Protein 7R7O (pdb70)

B-factor: mean 21.44, std 12.13, range [3.81, 93.29]

Foldseek 3Di:
DCDPLQVVCVVVVQPGSCLVVVVQVCVVVPVLLCVKLEEEEEQAPLHRVVVVSCVRYDPNGAAEYEHQDDYDDDPNYHYDHDDLQDVVVVVVVCVSQPPAATQEYEYEDFDDDDDDDQVRLVVQVLSVLSSVVSNLVGHDFFHKYKYKHFDDPLPVLVQVLLVVFAVDKDKAQGPSRVPVRGIIMIIGGGGHSDPDDDPLSSDCVNSVD/DCDPLQVVCVVVPAPGSCLVVVVQVCVVPPVLLCVKLEEEEEQAPQHRVVVVSCVRYPPLGAYEYEHCDDYDDDPNYHYDHDDLQDVVVVVVVCVRQVPHATQEYEYEDFDPDDDDDQVRLVVQVLSVLSSVVVNLVGHDFFGKYKYKHFDHPLPVLLQVLLVVFAVDKDKAQGPSRVPVNGIIMIIGTGGHNDPDDDVVSSPCVNSPD

Radius of gyration: 24.77 Å; Cα contacts (8 Å, |Δi|>4): 768; chains: 2; bounding box: 67×55×68 Å

Secondary structure (DSSP, 8-state):
--SHHHHHHHHHT-SSTTHHHHHHHHHHTT-TGGG-SEEEEES-TT-HHHHHHHHHSPTT-EEEEEESS----BTTBEEEE--TTSHHHHHHHHHHHTT--EEEEEE----SS---HHHHHHHHHHHHHHHHHHHHHHEEEEEEEEEEEE-STTHHHHHHHHHHHEEEEEEE--GGGTT-TTEEEEEEEEE---SS--SGGG-HHHHT-/--SHHHHHHHHHT-S-TTHHHHHHHHHHTT--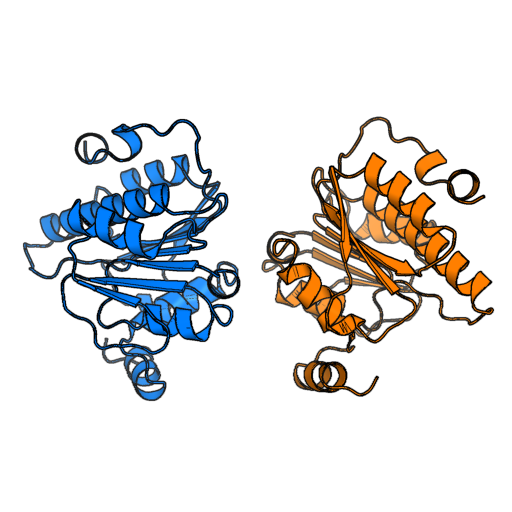GGG-SEEEEES-TT-HHHHHHHHHSPTT-EEEEEESS-----TT-EEEE--TTSHHHHHHHHHHHTT--EEEEEE----SS---HHHHHHHHHHHHHHHHHHHHHHEEEEEEEEEEEE-STTHHHHHHHHHHHEEEEEEE--GGGTT-TTEEEEEEEEE---SS--GGGG-HHHH--

InterPro domains:
  IPR002877 Ribosomal RNA methyltransferase, FtsJ domain [PF01728] (25-202)
  IPR012920 Ribosomal RNA methyltransferase, SPB1-like, C-terminal [PF07780] (615-835)
  IPR015507 Ribosomal RNA large subunit methyltransferase E [MF_01547] (9-203)
  IPR024576 Ribosomal RNA methyltransferase Spb1, domain of unknown function DUF3381 [PF11861] (236-384)
  IPR028589 AdoMet-dependent rRNA methyltransferase SPB1-like [MF_03163] (2-837)
  IPR029063 S-adenosyl-L-methionine-dependent methyltransferase superfamily [G3DSA:3.40.50.150] (22-209)
  IPR029063 S-adenosyl-L-methionine-dependent methyltransferase superfamily [SSF53335] (24-203)
  IPR050082 Ribosomal RNA large subunit methyltransferase RlmE [PTHR10920] (7-205)

Solvent-accessible surface area: 21208 Å² total; per-residue (Å²): 207,102,41,152,34,67,116,48,1,109,154,118,48,20,68,23,39,23,0,19,18,0,31,29,2,0,102,147,21,33,74,6,0,59,51,2,143,5,0,1,1,0,25,8,30,69,0,3,6,0,40,0,0,51,148,50,10,49,133,152,17,36,6,0,0,0,19,98,65,97,23,162,122,15,114,138,18,59,36,23,102,12,51,7,66,51,120,68,0,63,62,79,1,116,51,80,1,135,136,144,102,0,38,1,0,0,0,27,1,39,36,118,109,61,98,47,160,88,96,29,2,69,40,0,0,69,23,0,1,26,0,0,45,5,0,18,54,4,4,53,85,102,2,10,0,0,0,22,1,31,112,25,147,23,48,120,65,0,27,124,0,0,91,69,2,3,118,113,30,62,50,19,62,9,76,0,0,192,121,51,92,38,3,24,0,0,2,0,53,14,4,87,23,49,194,202,68,73,114,130,26,6,37,41,161,80,3,28,191,230,120,44,149,35,77,116,54,1,140,149,125,49,28,67,22,44,24,0,19,16,0,29,28,2,0,101,148,26,36,31,8,0,33,145,3,90,3,0,1,0,0,23,8,31,68,0,3,8,0,38,0,0,52,153,47,10,64,139,146,15,33,5,0,0,0,18,102,71,88,22,148,121,15,113,138,18,55,37,20,97,10,51,5,70,50,112,69,0,92,70,79,2,123,41,94,2,142,131,120,102,0,39,1,1,0,0,28,1,42,36,117,109,63,94,46,166,102,98,30,3,76,42,0,0,69,25,0,0,26,0,0,39,2,0,14,51,8,3,52,86,107,3,8,0,0,0,18,0,31,112,25,150,5,46,114,79,0,26,140,3,0,92,71,2,3,111,145,32,93,50,17,62,8,80,0,0,192,130,51,94,37,2,21,0,0,2,0,52,13,7,82,40,57,212,208,60,78,102,110,33,15,40,45,155,101,13,6,177

Organism: Saccharomyces cerevisiae (strain ATCC 204508 / S288c) (NCBI:txid559292)

Structure (mmCIF, N/CA/C/O backbone):
data_7R7O
#
_entry.id   7R7O
#
_cell.length_a   140.714
_cell.length_b   45.497
_cell.length_c   92.031
_cell.angle_alpha   90.000
_cell.angle_beta   123.422
_cell.angle_gamma   90.000
#
_symmetry.space_group_name_H-M   'C 1 2 1'
#
loop_
_entity.id
_entity.type
_entity.pdbx_description
1 polymer 'AdoMet-dependent rRNA methyltransferase SPB1'
2 non-polymer S-ADENOSYLMETHIONINE
3 water water
#
loop_
_atom_site.group_PDB
_atom_site.id
_atom_site.type_symbol
_atom_site.label_atom_id
_atom_site.label_alt_id
_atom_site.label_comp_id
_atom_site.label_asym_id
_atom_site.label_entity_id
_atom_site.label_seq_id
_atom_site.pdbx_PDB_ins_code
_atom_site.Cartn_x
_atom_site.Cartn_y
_atom_site.Cartn_z
_atom_site.occupancy
_atom_site.B_iso_or_equiv
_atom_site.auth_seq_id
_atom_site.auth_comp_id
_atom_site.auth_asym_id
_atom_site.auth_atom_id
_atom_site.pdbx_PDB_model_num
ATOM 1 N N . ARG A 1 12 ? -2.81500 -29.18500 48.96100 1.000 37.15532 12 ARG A N 1
ATOM 2 C CA . ARG A 1 12 ? -2.45100 -30.44800 49.59600 1.000 36.23437 12 ARG A CA 1
ATOM 3 C C . ARG A 1 12 ? -3.73800 -31.17300 50.00900 1.000 35.10183 12 ARG A C 1
ATOM 4 O O . ARG A 1 12 ? -4.38100 -31.80300 49.17200 1.000 36.34491 12 ARG A O 1
ATOM 12 N N . LEU A 1 13 ? -4.13200 -31.08300 51.27800 1.000 49.94779 13 LEU A N 1
ATOM 13 C CA . LEU A 1 13 ? -5.52400 -31.35600 51.64700 1.000 36.16817 13 LEU A CA 1
ATOM 14 C C . LEU A 1 13 ? -6.29800 -30.04100 51.55700 1.000 33.69147 13 LEU A C 1
ATOM 15 O O . LEU A 1 13 ? -6.69900 -29.44100 52.55500 1.000 34.69133 13 LEU A O 1
ATOM 20 N N . ASP A 1 14 ? -6.48400 -29.58800 50.32000 1.000 28.53362 14 ASP A N 1
ATOM 21 C CA . ASP A 1 14 ? -6.97900 -28.25200 50.02500 1.000 22.56623 14 ASP A CA 1
ATOM 22 C C . ASP A 1 14 ? -8.36500 -28.29200 49.38900 1.000 22.10792 14 ASP A C 1
ATOM 23 O O . ASP A 1 14 ? -9.04300 -29.32800 49.36300 1.000 24.76732 14 ASP A O 1
ATOM 28 N N . ARG A 1 15 ? -8.77000 -27.14000 48.85100 1.000 21.49134 15 ARG A N 1
ATOM 29 C CA . ARG A 1 15 ? -10.09300 -27.01100 48.25300 1.000 22.91600 15 ARG A CA 1
ATOM 30 C C . ARG A 1 15 ? -10.31400 -28.05800 47.17500 1.000 22.89265 15 ARG A C 1
ATOM 31 O O . ARG A 1 15 ? -11.38300 -28.67400 47.10700 1.000 19.04785 15 ARG A O 1
ATOM 39 N N . TYR A 1 16 ? -9.30700 -28.28500 46.33000 1.000 19.92814 16 TYR A N 1
ATOM 40 C CA . TYR A 1 16 ? -9.48100 -29.22800 45.23500 1.000 19.06964 16 TYR A CA 1
ATOM 41 C C . TYR A 1 16 ? -9.57800 -30.65900 45.74600 1.000 14.74527 16 TYR A C 1
ATOM 42 O O . TYR A 1 16 ? -10.32600 -31.46600 45.18100 1.000 20.86371 16 TYR A O 1
ATOM 51 N N . TYR A 1 17 ? -8.84700 -30.99100 46.80800 1.000 19.38468 17 TYR A N 1
ATOM 52 C CA . TYR A 1 17 ? -8.96400 -32.32200 47.39100 1.000 20.35223 17 TYR A CA 1
ATOM 53 C C . TYR A 1 17 ? -10.40300 -32.61000 47.80300 1.000 22.01653 17 TYR A C 1
ATOM 54 O O . TYR A 1 17 ? -10.96000 -33.66200 47.47100 1.000 23.33867 17 TYR A O 1
ATOM 63 N N . TYR A 1 18 ? -11.03600 -31.66400 48.50500 1.000 22.38537 18 TYR A N 1
ATOM 64 C CA . TYR A 1 18 ? -12.36900 -31.91400 49.04300 1.000 18.12826 18 TYR A CA 1
ATOM 65 C C . TYR A 1 18 ? -13.45700 -31.78700 47.98100 1.000 20.18781 18 TYR A C 1
ATOM 66 O O . TYR A 1 18 ? -14.41200 -32.56900 47.98600 1.000 22.03307 18 TYR A O 1
ATOM 75 N N . LEU A 1 19 ? -13.35600 -30.81500 47.06600 1.000 21.82401 19 LEU A N 1
ATOM 76 C CA . LEU A 1 19 ? -14.28300 -30.80400 45.93800 1.000 22.39286 19 LEU A CA 1
ATOM 77 C C . LEU A 1 19 ? -14.26500 -32.12900 45.18400 1.000 20.61152 19 LEU A C 1
ATOM 78 O O . LEU A 1 19 ? -15.31800 -32.62400 44.77500 1.000 23.60224 19 LEU A O 1
ATOM 83 N N . ALA A 1 20 ? -13.07800 -32.70900 44.97300 1.000 23.60769 20 ALA A N 1
ATOM 84 C CA . ALA A 1 20 ? -12.99800 -33.94300 44.19000 1.000 22.51806 20 ALA A CA 1
ATOM 85 C C . ALA A 1 20 ? -13.68100 -35.09800 44.91600 1.000 23.15132 20 ALA A C 1
ATOM 86 O O . ALA A 1 20 ? -14.48100 -35.82700 44.31700 1.000 22.86329 20 ALA A O 1
ATOM 88 N N . LYS A 1 21 ? -13.37900 -35.27500 46.20700 1.000 22.09128 21 LYS A N 1
ATOM 89 C CA . LYS A 1 21 ? -14.14100 -36.16900 47.08200 1.000 25.53948 21 LYS A CA 1
ATOM 90 C C . LYS A 1 21 ? -15.64500 -36.00900 46.93000 1.000 28.44521 21 LYS A C 1
ATOM 91 O O . LYS A 1 21 ? -16.36800 -36.98200 46.68600 1.000 27.98919 21 LYS A O 1
ATOM 97 N N . GLU A 1 22 ? -16.13300 -34.77900 47.09700 1.000 28.38601 22 GLU A N 1
ATOM 98 C CA . GLU A 1 22 ? -17.57400 -34.57000 47.11100 1.000 24.06099 22 GLU A CA 1
ATOM 99 C C . GLU A 1 22 ? -18.20000 -34.88900 45.76200 1.000 30.15106 22 GLU A C 1
ATOM 100 O O . GLU A 1 22 ? -19.35300 -35.33300 45.71200 1.000 28.45176 22 GLU A O 1
ATOM 106 N N . LYS A 1 23 ? -17.46400 -34.67900 44.66400 1.000 24.05202 23 LYS A N 1
ATOM 107 C CA . LYS A 1 23 ? -17.97500 -34.99900 43.33500 1.000 25.36887 23 LYS A CA 1
ATOM 108 C C . LYS A 1 23 ? -17.79700 -36.46500 42.96800 1.000 24.06946 23 LYS A C 1
ATOM 109 O O . LYS A 1 23 ? -18.28700 -36.88200 41.91400 1.000 26.56965 23 LYS A O 1
ATOM 115 N N . GLY A 1 24 ? -17.10900 -37.24600 43.79200 1.000 24.32770 24 GLY A N 1
ATOM 116 C CA . GLY A 1 24 ? -16.90900 -38.64900 43.51500 1.000 27.63841 24 GLY A CA 1
ATOM 117 C C . GLY A 1 24 ? -15.67400 -38.98000 42.70400 1.000 26.84887 24 GLY A C 1
ATOM 118 O O . GLY A 1 24 ? -15.47200 -40.15400 42.37400 1.000 24.75795 24 GLY A O 1
ATOM 119 N N . TYR A 1 25 ? -14.84700 -37.99400 42.37100 1.000 19.14828 25 TYR A N 1
ATOM 120 C CA . TYR A 1 25 ? -13.59400 -38.27500 41.67800 1.000 21.38575 25 TYR A CA 1
ATOM 121 C C . TYR A 1 25 ? -12.62700 -38.99600 42.60400 1.000 21.72533 25 TYR A C 1
ATOM 122 O O . TYR A 1 25 ? -12.54200 -38.69300 43.79700 1.000 20.35008 25 TYR A O 1
ATOM 131 N N . ARG A 1 26 ? -11.87400 -39.94500 42.04200 1.000 18.09178 26 ARG A N 1
ATOM 132 C CA . ARG A 1 26 ? -10.99800 -40.78300 42.85400 1.000 16.99705 26 ARG A CA 1
ATOM 133 C C . ARG A 1 26 ? -9.74400 -40.06200 43.32800 1.000 16.62817 26 ARG A C 1
ATOM 134 O O . ARG A 1 26 ? -9.06500 -40.56900 44.22400 1.000 18.60498 26 ARG A O 1
ATOM 142 N N . ALA A 1 27 ? -9.39700 -38.92200 42.73300 1.000 14.63460 27 ALA A N 1
ATOM 143 C CA . ALA A 1 27 ? -8.18700 -38.22300 43.13000 1.000 18.67716 27 ALA A CA 1
ATOM 144 C C . ALA A 1 27 ? -8.33900 -36.73500 42.84500 1.000 13.65710 27 ALA A C 1
ATOM 145 O O . ALA A 1 27 ? -9.03600 -36.32400 41.91200 1.000 14.99608 27 ALA A O 1
ATOM 147 N N . ARG A 1 28 ? -7.68400 -35.93500 43.68600 1.000 15.70316 28 ARG A N 1
ATOM 148 C CA . ARG A 1 28 ? -7.60800 -34.49300 43.49000 1.000 14.71958 28 ARG A CA 1
ATOM 149 C C . ARG A 1 28 ? -7.11900 -34.12800 42.09200 1.000 17.23323 28 ARG A C 1
ATOM 150 O O . ARG A 1 28 ? -7.51600 -33.09000 41.54200 1.000 13.83742 28 ARG A O 1
ATOM 158 N N . SER A 1 29 ? -6.26400 -34.96900 41.49700 1.000 14.67946 29 SER A N 1
ATOM 159 C CA . SER A 1 29 ? -5.67100 -34.63700 40.20800 1.000 14.90357 29 SER A CA 1
ATOM 160 C C . SER A 1 29 ? -6.69600 -34.56500 39.08700 1.000 11.95801 29 SER A C 1
ATOM 161 O O . SER A 1 29 ? -6.38800 -34.00500 38.02900 1.000 10.79952 29 SER A O 1
ATOM 164 N N . SER A 1 30 ? -7.90600 -35.08600 39.29600 1.000 14.39746 30 SER A N 1
ATOM 165 C CA . SER A 1 30 ? -9.00100 -34.85000 38.35800 1.000 11.04245 30 SER A CA 1
ATOM 166 C C . SER A 1 30 ? -9.07600 -33.38800 37.91700 1.000 13.67831 30 SER A C 1
ATOM 167 O O . SER A 1 30 ? -9.29100 -33.09900 36.73700 1.000 12.05908 30 SER A O 1
ATOM 170 N N . PHE A 1 31 ? -8.90200 -32.44600 38.84700 1.000 11.12159 31 PHE A N 1
ATOM 171 C CA . PHE A 1 31 ? -9.08300 -31.05300 38.46300 1.000 12.82012 31 PHE A CA 1
ATOM 172 C C . PHE A 1 31 ? -7.98000 -30.58400 37.51800 1.000 11.79039 31 PHE A C 1
ATOM 173 O O . PHE A 1 31 ? -8.20300 -29.67600 36.72000 1.000 13.06902 31 PHE A O 1
ATOM 181 N N . LYS A 1 32 ? -6.78900 -31.18600 37.59300 1.000 9.80112 32 LYS A N 1
ATOM 182 C CA . LYS A 1 32 ? -5.71600 -30.77000 36.69700 1.000 11.32995 32 LYS A CA 1
ATOM 183 C C . LYS A 1 32 ? -6.10500 -31.00300 35.23800 1.000 13.31088 32 LYS A C 1
ATOM 184 O O . LYS A 1 32 ? -5.97400 -30.10700 34.39500 1.000 9.95893 32 LYS A O 1
ATOM 190 N N . ILE A 1 33 ? -6.62000 -32.18900 34.91900 1.000 9.93416 33 ILE A N 1
ATOM 191 C CA . ILE A 1 33 ? -6.98000 -32.41300 33.52400 1.000 10.94936 33 ILE A CA 1
ATOM 192 C C . ILE A 1 33 ? -8.26700 -31.65700 33.15700 1.000 12.31694 33 ILE A C 1
ATOM 193 O O . ILE A 1 33 ? -8.37700 -31.13600 32.04400 1.000 10.18496 33 ILE A O 1
ATOM 198 N N . ILE A 1 34 ? -9.22900 -31.53500 34.07300 1.000 7.57329 34 ILE A N 1
ATOM 199 C CA . ILE A 1 34 ? -10.42700 -30.73000 33.79000 1.000 12.18856 34 ILE A CA 1
ATOM 200 C C . ILE A 1 34 ? -10.03100 -29.31100 33.39300 1.000 12.44206 34 ILE A C 1
ATOM 20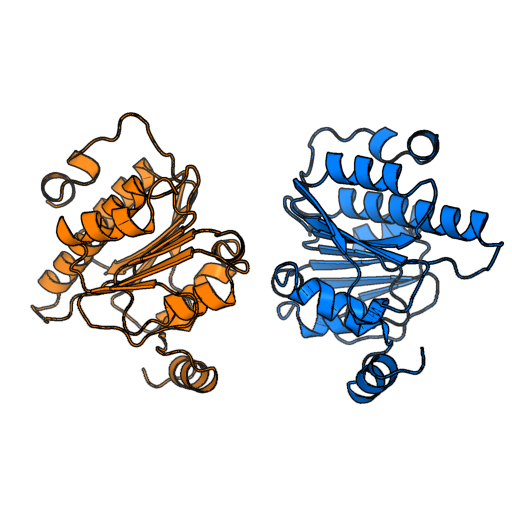1 O O . ILE A 1 34 ? -10.54200 -28.75200 32.41400 1.000 9.78592 34 ILE A O 1
ATOM 206 N N . GLN A 1 35 ? -9.08800 -28.72200 34.13600 1.000 12.32226 35 GLN A N 1
ATOM 207 C CA . GLN A 1 35 ? -8.69800 -27.33600 33.88900 1.000 10.63788 35 GLN A CA 1
ATOM 208 C C . GLN A 1 35 ? -7.86100 -27.21200 32.61800 1.000 14.97759 35 GLN A C 1
ATOM 209 O O . GLN A 1 35 ? -8.04500 -26.27300 31.83400 1.000 11.80901 35 GLN A O 1
ATOM 215 N N . ILE A 1 36 ? -6.93300 -28.14800 32.39000 1.000 11.89303 36 ILE A N 1
ATOM 216 C CA . ILE A 1 36 ? -6.19000 -28.14100 31.13300 1.000 8.28710 36 ILE A CA 1
ATOM 217 C C . ILE A 1 36 ? -7.13800 -28.30800 29.94600 1.000 12.12778 36 ILE A C 1
ATOM 218 O O . ILE A 1 36 ? -6.99500 -27.63700 28.91300 1.000 10.58286 36 ILE A O 1
ATOM 223 N N . ASN A 1 37 ? -8.10600 -29.21800 30.06800 1.000 11.26873 37 ASN A N 1
ATOM 224 C CA . ASN A 1 37 ? -9.03900 -29.45600 28.97400 1.000 13.49486 37 ASN A CA 1
ATOM 225 C C . ASN A 1 37 ? -9.87100 -28.21100 28.68400 1.000 17.35266 37 ASN A C 1
ATOM 226 O O . ASN A 1 37 ? -10.15300 -27.90100 27.52000 1.000 17.44923 37 ASN A O 1
ATOM 231 N N . GLU A 1 38 ? -10.25200 -27.47500 29.73500 1.000 15.11801 38 GLU A N 1
ATOM 232 C CA . GLU A 1 38 ? -11.07000 -26.27200 29.57500 1.000 13.37058 38 GLU A CA 1
ATOM 233 C C . GLU A 1 38 ? -10.30000 -25.15500 28.88600 1.000 19.61110 38 GLU A C 1
ATOM 234 O O . GLU A 1 38 ? -10.90000 -24.35800 28.15600 1.000 20.36297 38 GLU A O 1
ATOM 240 N N . LYS A 1 39 ? -8.98000 -25.08400 29.09100 1.000 13.18016 39 LYS A N 1
ATOM 241 C CA . LYS A 1 39 ? -8.16900 -24.03100 28.49100 1.000 16.74444 39 LYS A CA 1
ATOM 242 C C . LYS A 1 39 ? -7.67900 -24.36700 27.08900 1.000 19.15998 39 LYS A C 1
ATOM 243 O O . LYS A 1 39 ? -7.50200 -23.45200 26.27000 1.000 16.26654 39 LYS A O 1
ATOM 249 N N . TYR A 1 40 ? -7.44000 -25.64800 26.78400 1.000 13.38808 40 TYR A N 1
ATOM 250 C CA . TYR A 1 40 ? -6.84500 -26.04200 25.51300 1.000 15.26944 40 TYR A CA 1
ATOM 251 C C . TYR A 1 40 ? -7.86200 -26.68300 24.57100 1.000 18.95175 40 TYR A C 1
ATOM 252 O O . TYR A 1 40 ? -7.57400 -27.66800 23.89000 1.000 16.29360 40 TYR A O 1
ATOM 261 N N . GLY A 1 41 ? -9.06400 -26.11300 24.51000 1.000 15.14364 41 GLY A N 1
ATOM 262 C CA . GLY A 1 41 ? -9.98100 -26.41300 23.42500 1.000 16.01019 41 GLY A CA 1
ATOM 263 C C . GLY A 1 41 ? -10.88500 -27.60900 23.60600 1.000 19.91837 41 GLY A C 1
ATOM 264 O O . GLY A 1 41 ? -11.40200 -28.12400 22.60600 1.000 23.29871 41 GLY A O 1
ATOM 265 N N . HIS A 1 42 ? -11.11100 -28.05500 24.83900 1.000 19.19012 42 HIS A N 1
ATOM 266 C CA . HIS A 1 42 ? -12.01400 -29.16700 25.12900 1.000 16.39301 42 HIS A CA 1
ATOM 267 C C . HIS A 1 42 ? -11.74300 -30.34800 24.19900 1.000 17.01294 42 HIS A C 1
ATOM 268 O O . HIS A 1 42 ? -12.61000 -30.80400 23.45100 1.000 14.72934 42 HIS A O 1
ATOM 275 N N . PHE A 1 43 ? -10.49900 -30.82800 24.23600 1.000 15.39633 43 PHE A N 1
ATOM 276 C CA . PHE A 1 43 ? -10.14500 -31.95800 23.38200 1.000 15.80126 43 PHE A CA 1
ATOM 277 C C . PHE A 1 43 ? -10.82200 -33.24600 23.83500 1.000 13.19029 43 PHE A C 1
ATOM 278 O O . PHE A 1 43 ? -11.07800 -34.12200 23.00600 1.000 15.96969 43 PHE A O 1
ATOM 286 N N . LEU A 1 44 ? -11.13700 -33.37900 25.12700 1.000 14.25135 44 LEU A N 1
ATOM 287 C CA . LEU A 1 44 ? -11.77500 -34.60600 25.60000 1.000 12.78190 44 LEU A CA 1
ATOM 288 C C . LEU A 1 44 ? -13.16200 -34.77300 24.99400 1.000 15.73145 44 LEU A C 1
ATOM 289 O O . LEU A 1 44 ? -13.54400 -35.88400 24.60900 1.000 15.94901 44 LEU A O 1
ATOM 294 N N . GLU A 1 45 ? -13.91700 -33.67500 24.88800 1.000 18.25873 45 GLU A N 1
ATOM 295 C CA . GLU A 1 45 ? -15.25300 -33.72500 24.29800 1.000 16.00641 45 GLU A CA 1
ATOM 296 C C . GLU A 1 45 ? -15.21900 -34.13600 22.83700 1.000 18.17466 45 GLU A C 1
ATOM 297 O O . GLU A 1 45 ? -16.24500 -34.56100 22.29800 1.000 21.14656 45 GLU A O 1
ATOM 303 N N . LYS A 1 46 ? -14.07200 -34.01400 22.18600 1.000 17.13914 46 LYS A N 1
ATOM 304 C CA . LYS A 1 46 ? -13.89300 -34.35200 20.78200 1.000 20.57344 46 LYS A CA 1
ATOM 305 C C . LYS A 1 46 ? -13.25900 -35.72200 20.58500 1.000 18.25180 46 LYS A C 1
ATOM 306 O O . LYS A 1 46 ? -12.98900 -36.11500 19.44300 1.000 22.32382 46 LYS A O 1
ATOM 312 N N . SER A 1 47 ? -13.01000 -36.45400 21.66400 1.000 16.40572 47 SER A N 1
ATOM 313 C CA . SER A 1 47 ? -12.17100 -37.64600 21.63600 1.000 14.91206 47 SER A CA 1
ATOM 314 C C . SER A 1 47 ? -13.05400 -38.87200 21.80100 1.000 12.57708 47 SER A C 1
ATOM 315 O O . SER A 1 47 ? -13.59400 -39.11800 22.88600 1.000 16.02906 47 SER A O 1
ATOM 318 N N . LYS A 1 48 ? -13.20100 -39.64100 20.72600 1.000 15.05365 48 LYS A N 1
ATOM 319 C CA . LYS A 1 48 ? -13.93900 -40.89100 20.79000 1.000 16.48844 48 LYS A CA 1
ATOM 320 C C . LYS A 1 48 ? -13.07600 -42.05800 21.24800 1.000 16.12541 48 LYS A C 1
ATOM 321 O O . LYS A 1 48 ? -13.61500 -43.11600 21.59600 1.000 18.75400 48 LYS A O 1
ATOM 327 N N . VAL A 1 49 ? -11.75200 -41.90000 21.22500 1.000 12.72287 49 VAL A N 1
ATOM 328 C CA . VAL A 1 49 ? -10.82200 -42.88700 21.77200 1.000 10.41819 49 VAL A CA 1
ATOM 329 C C . VAL A 1 49 ? -9.78900 -42.14300 22.61200 1.000 9.53785 49 VAL A C 1
ATOM 330 O O . VAL A 1 49 ? -9.14600 -41.20400 22.12400 1.000 13.04665 49 VAL A O 1
ATOM 334 N N . VAL A 1 50 ? -9.62300 -42.55600 23.86800 1.000 10.75214 50 VAL A N 1
ATOM 335 C CA . VAL A 1 50 ? -8.66300 -41.93200 24.78200 1.000 10.49984 50 VAL A CA 1
ATOM 336 C C . VAL A 1 50 ? -7.83700 -43.02600 25.45000 1.000 10.85852 50 VAL A C 1
ATOM 337 O O . VAL A 1 50 ? -8.40000 -43.97400 26.00200 1.000 7.94694 50 VAL A O 1
ATOM 341 N N . ILE A 1 51 ? -6.51000 -42.86200 25.46700 1.000 9.39258 51 ILE A N 1
ATOM 342 C CA . ILE A 1 51 ? -5.61800 -43.71800 26.25100 1.000 5.93262 51 ILE A CA 1
ATOM 343 C C . ILE A 1 51 ? -5.09000 -42.88500 27.41000 1.000 9.48018 51 ILE A C 1
ATOM 344 O O . ILE A 1 51 ? -4.53800 -41.80400 27.19000 1.000 8.00424 51 ILE A O 1
ATOM 349 N N . ASP A 1 52 ? -5.25100 -43.38800 28.63100 1.000 8.92430 52 ASP A N 1
ATOM 350 C CA . ASP A 1 52 ? -4.76100 -42.73800 29.84600 1.000 8.08624 52 ASP A CA 1
ATOM 351 C C . ASP A 1 52 ? -3.61900 -43.58600 30.41500 1.000 5.66357 52 ASP A C 1
ATOM 352 O O . ASP A 1 52 ? -3.84200 -44.71600 30.87400 1.000 9.27916 52 ASP A O 1
ATOM 357 N N . LEU A 1 53 ? -2.39400 -43.05600 30.35300 1.000 7.65426 53 LEU A N 1
ATOM 358 C CA . LEU A 1 53 ? -1.19900 -43.79000 30.77000 1.000 5.65556 53 LEU A CA 1
ATOM 359 C C . LEU A 1 53 ? -0.82000 -43.40700 32.19900 1.000 10.69350 53 LEU A C 1
ATOM 360 O O . LEU A 1 53 ? -0.84300 -42.22400 32.55800 1.000 10.31491 53 LEU A O 1
ATOM 365 N N . CYS A 1 54 ? -0.46300 -44.41400 33.00500 1.000 8.50134 54 CYS A N 1
ATOM 366 C CA . CYS A 1 54 ? -0.18300 -44.22000 34.43000 1.000 7.19421 54 CYS A CA 1
ATOM 367 C C . CYS A 1 54 ? -1.41200 -43.61800 35.11800 1.000 7.91350 54 CYS A C 1
ATOM 368 O O . CYS A 1 54 ? -1.38800 -42.50700 35.67000 1.000 9.60637 54 CYS A O 1
ATOM 371 N N . ALA A 1 55 ? -2.49800 -44.40000 35.08800 1.000 8.86803 55 ALA A N 1
ATOM 372 C CA . ALA A 1 55 ? -3.83900 -43.88400 35.31400 1.000 7.41634 55 ALA A CA 1
ATOM 373 C C . ALA A 1 55 ? -4.35200 -44.02500 36.74600 1.000 10.26155 55 ALA A C 1
ATOM 374 O O . ALA A 1 55 ? -5.35300 -43.38400 37.07800 1.000 12.37058 55 ALA A O 1
ATOM 376 N N . ALA A 1 56 ? -3.73000 -44.84600 37.59400 1.000 11.22042 56 ALA A N 1
ATOM 377 C CA . ALA A 1 56 ? -4.34600 -45.15100 38.88500 1.000 9.09821 56 ALA A CA 1
ATOM 378 C C . ALA A 1 56 ? -4.32400 -43.93300 39.81100 1.000 10.69527 56 ALA A C 1
ATOM 379 O O . ALA A 1 56 ? -3.38100 -43.13200 39.77200 1.000 11.92875 56 ALA A O 1
ATOM 381 N N . PRO A 1 57 ? -5.34600 -43.77800 40.68600 1.000 13.66073 57 PRO A N 1
ATOM 382 C CA . PRO A 1 57 ? -6.53400 -44.62000 40.90300 1.000 13.50733 57 PRO A CA 1
ATOM 383 C C . PRO A 1 57 ? -7.58700 -44.51800 39.81200 1.000 15.73804 57 PRO A C 1
ATOM 384 O O . PRO A 1 57 ? -8.50900 -45.34500 39.77000 1.000 12.57723 57 PRO A O 1
ATOM 388 N N . GLY A 1 58 ? -7.48100 -43.49900 38.96700 1.000 9.27291 58 GLY A N 1
ATOM 389 C CA . GLY A 1 58 ? -8.32600 -43.44600 37.78800 1.000 10.24790 58 GLY A CA 1
ATOM 390 C C . GLY A 1 58 ? -9.14500 -42.18400 37.59700 1.000 10.12466 58 GLY A C 1
ATOM 391 O O . GLY A 1 58 ? -10.12700 -42.20700 36.84400 1.000 14.77690 58 GLY A O 1
ATOM 392 N N . SER A 1 59 ? -8.77200 -41.07000 38.23500 1.000 10.30789 59 SER A N 1
ATOM 393 C CA . SER A 1 59 ? -9.67800 -39.91900 38.16800 1.000 13.10067 59 SER A CA 1
ATOM 394 C C . SER A 1 59 ? -9.66700 -39.27100 36.79000 1.000 14.94726 59 SER A C 1
ATOM 395 O O . SER A 1 59 ? -10.67600 -38.68200 36.38200 1.000 16.66003 59 SER A O 1
ATOM 398 N N . TRP A 1 60 ? -8.55700 -39.37200 36.04900 1.000 11.30286 60 TRP A N 1
ATOM 399 C CA . TRP A 1 60 ? -8.55900 -38.85900 34.68100 1.000 12.26256 60 TRP A CA 1
ATOM 400 C C . TRP A 1 60 ? -9.42100 -39.72900 33.76900 1.000 10.95497 60 TRP A C 1
ATOM 401 O O . TRP A 1 60 ? -10.04600 -39.22500 32.82500 1.000 11.36395 60 TRP A O 1
ATOM 412 N N . CYS A 1 61 ? -9.46900 -41.03300 34.03800 1.000 12.85388 61 CYS A N 1
ATOM 413 C CA . CYS A 1 61 ? -10.40900 -41.88900 33.32700 1.000 10.32893 61 CYS A CA 1
ATOM 414 C C . CYS A 1 61 ? -11.84100 -41.48000 33.64000 1.000 13.70740 61 CYS A C 1
ATOM 415 O O . CYS A 1 61 ? -12.70000 -41.48300 32.74900 1.000 14.03048 61 CYS A O 1
ATOM 418 N N . GLN A 1 62 ? -12.11400 -41.11100 34.90000 1.000 13.74942 62 GLN A N 1
ATOM 419 C CA . GLN A 1 62 ? -13.45100 -40.63000 35.25300 1.000 11.61991 62 GLN A CA 1
ATOM 420 C C . GLN A 1 62 ? -13.78400 -39.34400 34.52000 1.000 18.12954 62 GLN A C 1
ATOM 421 O O . GLN A 1 62 ? -14.90400 -39.17500 34.03000 1.000 15.37999 62 GLN A O 1
ATOM 427 N N . VAL A 1 63 ? -12.83900 -38.40600 34.47200 1.000 11.88607 63 VAL A N 1
ATOM 428 C CA . VAL A 1 63 ? -13.05000 -37.18100 33.70700 1.000 12.55453 63 VAL A CA 1
ATOM 429 C C . VAL A 1 63 ? -13.38300 -37.51300 32.25600 1.000 15.84320 63 VAL A C 1
ATOM 430 O O . VAL A 1 63 ? -14.36800 -37.01700 31.70300 1.000 12.73921 63 VAL A O 1
ATOM 434 N N . ALA A 1 64 ? -12.57300 -38.37100 31.62400 1.000 15.06377 64 ALA A N 1
ATOM 435 C CA . ALA A 1 64 ? -12.81000 -38.73300 30.22700 1.000 15.73644 64 ALA A CA 1
ATOM 436 C C . ALA A 1 64 ? -14.16400 -39.40300 30.05900 1.000 14.67252 64 ALA A C 1
ATOM 437 O O . ALA A 1 64 ? -14.91300 -39.08200 29.12700 1.000 20.16234 64 ALA A O 1
ATOM 439 N N . SER A 1 65 ? -14.50600 -40.32400 30.96100 1.000 12.83389 65 SER A N 1
ATOM 440 C CA . SER A 1 65 ? -15.83200 -40.93700 30.90400 1.000 20.63639 65 SER A CA 1
ATOM 441 C C . SER A 1 65 ? -16.94600 -39.89500 30.96700 1.000 20.77551 65 SER A C 1
ATOM 442 O O . SER A 1 65 ? -17.97400 -40.04300 30.29600 1.000 19.21783 65 SER A O 1
ATOM 445 N N . LYS A 1 66 ? -16.75400 -38.81800 31.73300 1.000 20.65443 66 LYS A N 1
ATOM 446 C CA . LYS A 1 66 ? -17.80300 -37.81400 31.85800 1.000 21.92699 66 LYS A CA 1
ATOM 447 C C . LYS A 1 66 ? -17.88100 -36.91900 30.62900 1.000 18.61129 66 LYS A C 1
ATOM 448 O O . LYS A 1 66 ? -18.98000 -36.54300 30.20200 1.000 20.89875 66 LYS A O 1
ATOM 454 N N . LEU A 1 67 ? -16.73800 -36.56200 30.05000 1.000 20.72432 67 LEU A N 1
ATOM 455 C CA . LEU A 1 67 ? -16.68300 -35.52300 29.03100 1.000 18.16132 67 LEU A CA 1
ATOM 456 C C . LEU A 1 67 ? -16.67900 -36.05200 27.60700 1.000 21.77256 67 LEU A C 1
ATOM 457 O O . LEU A 1 67 ? -17.15800 -35.35300 26.70300 1.000 19.27590 67 LEU A O 1
ATOM 462 N N . CYS A 1 68 ? -16.13800 -37.25100 27.38300 1.000 21.09640 68 CYS A N 1
ATOM 463 C CA . CYS A 1 68 ? -16.04200 -37.79500 26.03900 1.000 19.75610 68 CYS A CA 1
ATOM 464 C C . CYS A 1 68 ? -17.44000 -38.10500 25.51200 1.000 20.87329 68 CYS A C 1
ATOM 465 O O . CYS A 1 68 ? -18.36800 -38.33100 26.29500 1.000 22.81875 68 CYS A O 1
ATOM 468 N N . PRO A 1 69 ? -17.61300 -38.12900 24.18700 1.000 22.19435 69 PRO A N 1
ATOM 469 C CA . PRO A 1 69 ? -18.88100 -38.60300 23.62000 1.000 25.20020 69 PRO A CA 1
ATOM 470 C C . PRO A 1 69 ? -19.28600 -39.95600 24.19000 1.000 28.38612 69 PRO A C 1
ATOM 471 O O . PRO A 1 69 ? -18.44900 -40.76100 24.60000 1.000 25.28838 69 PRO A O 1
ATOM 475 N N . VAL A 1 70 ? -20.59700 -40.19400 24.23100 1.000 27.60619 70 VAL A N 1
ATOM 476 C CA . VAL A 1 70 ? -21.08300 -41.50900 24.61400 1.000 28.23248 70 VAL A CA 1
ATOM 477 C C . VAL A 1 70 ? -20.52600 -42.55900 23.65000 1.000 19.18168 70 VAL A C 1
ATOM 478 O O . VAL A 1 70 ? -20.20700 -42.26600 22.49000 1.000 27.53705 70 VAL A O 1
ATOM 482 N N . ASN A 1 71 ? -20.35600 -43.77600 24.15900 1.000 20.80742 71 ASN A N 1
ATOM 483 C CA . ASN A 1 71 ? -19.80400 -44.91000 23.41900 1.000 27.78564 71 ASN A CA 1
ATOM 484 C C . ASN A 1 71 ? -18.33200 -44.73200 23.07200 1.000 24.06232 71 ASN A C 1
ATOM 485 O O . ASN A 1 71 ? -17.83200 -45.37600 22.14400 1.000 23.32828 71 ASN A O 1
ATOM 490 N N . SER A 1 72 ? -17.62200 -43.87700 23.80300 1.000 24.36660 72 SER A N 1
ATOM 491 C CA . SER A 1 72 ? -16.19900 -43.69000 23.57200 1.000 21.25471 72 SER A CA 1
ATOM 492 C C . SER A 1 72 ? -15.40900 -44.85400 24.15400 1.000 16.40030 72 SER A C 1
ATOM 493 O O . SER A 1 72 ? -15.83400 -45.50600 25.11200 1.000 18.96007 72 SER A O 1
ATOM 496 N N . LEU A 1 73 ? -14.26200 -45.13000 23.53800 1.000 12.16142 73 LEU A N 1
ATOM 497 C CA . LEU A 1 73 ? -13.31900 -46.13800 24.01200 1.000 13.64931 73 LEU A CA 1
ATOM 498 C C . LEU A 1 73 ? -12.26700 -45.45700 24.87700 1.000 13.92921 73 LEU A C 1
ATOM 499 O O . LEU A 1 73 ? -11.47600 -44.65800 24.37200 1.000 13.27127 73 LEU A O 1
ATOM 504 N N . ILE A 1 74 ? -12.24500 -45.79000 26.16900 1.000 14.96537 74 ILE A N 1
ATOM 505 C CA . ILE A 1 74 ? -11.33000 -45.18800 27.13800 1.000 9.97745 74 ILE A CA 1
ATOM 506 C C . ILE A 1 74 ? -10.53000 -46.31400 27.78600 1.000 12.69003 74 ILE A C 1
ATOM 507 O O . ILE A 1 74 ? -11.10800 -47.21900 28.40600 1.000 12.11340 74 ILE A O 1
ATOM 512 N N . ILE A 1 75 ? -9.20200 -46.24500 27.67400 1.000 8.78042 75 ILE A N 1
ATOM 513 C CA . ILE A 1 75 ? -8.30600 -47.29800 28.13800 1.000 11.85949 75 ILE A CA 1
ATOM 514 C C . ILE A 1 75 ? -7.32900 -46.69000 29.12900 1.000 8.73174 75 ILE A C 1
ATOM 515 O O . ILE A 1 75 ? -6.64800 -45.71300 28.80500 1.000 12.37312 75 ILE A O 1
ATOM 520 N N . GLY A 1 76 ? -7.22500 -47.27900 30.31400 1.000 9.21980 76 GLY A N 1
ATOM 521 C CA . GLY A 1 76 ? -6.29000 -46.81200 31.33000 1.000 7.37511 76 GLY A CA 1
ATOM 522 C C . GLY A 1 76 ? -5.32600 -47.91600 31.71200 1.000 13.35157 76 GLY A C 1
ATOM 523 O O . GLY A 1 76 ? -5.70500 -49.08300 31.78000 1.000 12.58548 76 GLY A O 1
ATOM 524 N N . VAL A 1 77 ? -4.07400 -47.54800 31.95300 1.000 7.77746 77 VAL A N 1
ATOM 525 C CA . VAL A 1 77 ? -3.07700 -48.54100 32.34600 1.000 8.76947 77 VAL A CA 1
ATOM 526 C C . VAL A 1 77 ? -2.24400 -48.00500 33.49900 1.000 6.94647 77 VAL A C 1
ATOM 527 O O . VAL A 1 77 ? -1.90800 -46.82000 33.54000 1.000 8.29701 77 VAL A O 1
ATOM 531 N N . ASP A 1 78 ? -1.93000 -48.88600 34.44400 1.000 8.25084 78 ASP A N 1
ATOM 532 C CA . ASP A 1 78 ? -1.04700 -48.55300 35.55400 1.000 7.51151 78 ASP A CA 1
ATOM 533 C C . ASP A 1 78 ? -0.42800 -49.84900 36.07200 1.000 7.51507 78 ASP A C 1
ATOM 534 O O . ASP A 1 78 ? -0.94800 -50.94200 35.83100 1.000 10.58484 78 ASP A O 1
ATOM 539 N N . ILE A 1 79 ? 0.68800 -49.70500 36.79000 1.000 11.67967 79 ILE A N 1
ATOM 540 C CA . ILE A 1 79 ? 1.29200 -50.84900 37.46800 1.000 15.10538 79 ILE A CA 1
ATOM 541 C C . ILE A 1 79 ? 0.37900 -51.35700 38.57400 1.000 16.93521 79 ILE A C 1
ATOM 542 O O . ILE A 1 79 ? 0.24500 -52.57000 38.77600 1.000 21.51517 79 ILE A O 1
ATOM 547 N N . VAL A 1 80 ? -0.26900 -50.45400 39.30500 1.000 15.02980 80 VAL A N 1
ATOM 548 C CA . VAL A 1 80 ? -1.10100 -50.89700 40.42200 1.000 17.14053 80 VAL A CA 1
ATOM 549 C C . VAL A 1 80 ? -2.50100 -51.17300 39.88900 1.000 17.44761 80 VAL A C 1
ATOM 550 O O . VAL A 1 80 ? -2.95700 -50.50400 38.94400 1.000 20.91672 80 VAL A O 1
ATOM 554 N N . PRO A 1 81 ? -3.21000 -52.15300 40.44100 1.000 14.41039 81 PRO A N 1
ATOM 555 C CA . PRO A 1 81 ? -4.54800 -52.45000 39.93300 1.000 21.37231 81 PRO A CA 1
ATOM 556 C C . PRO A 1 81 ? -5.50300 -51.30400 40.20100 1.000 17.87832 81 PRO A C 1
ATOM 557 O O . PRO A 1 81 ? -5.41300 -50.60800 41.21700 1.000 18.53293 81 PRO A O 1
ATOM 561 N N . MET A 1 82 ? -6.35900 -51.05500 39.22300 1.000 18.88542 82 MET A N 1
ATOM 562 C CA . MET A 1 82 ? -7.39600 -50.06000 39.35700 1.000 17.95691 82 MET A CA 1
ATOM 563 C C . MET A 1 82 ? -8.73900 -50.72600 39.51600 1.000 18.33971 82 MET A C 1
ATOM 564 O O . MET A 1 82 ? -9.07400 -51.68900 38.82100 1.000 23.42251 82 MET A O 1
ATOM 569 N N . LYS A 1 83 ? -9.55900 -50.13400 40.38400 1.000 20.46095 83 LYS A N 1
ATOM 570 C CA . LYS A 1 83 ? -10.92100 -50.59900 40.61100 1.000 21.47744 83 LYS A CA 1
ATOM 571 C C . LYS A 1 83 ? -11.70200 -50.31000 39.33100 1.000 25.06710 83 LYS A C 1
ATOM 572 O O . LYS A 1 83 ? -11.48300 -49.28400 38.67900 1.000 22.07507 83 LYS A O 1
ATOM 578 N N . PRO A 1 84 ? -12.66400 -51.17700 38.98700 1.000 24.19640 84 PRO A N 1
ATOM 579 C CA . PRO A 1 84 ? -13.38200 -50.99600 37.72500 1.000 22.17191 84 PRO A CA 1
ATOM 580 C C . PRO A 1 84 ? -14.18400 -49.70300 37.69600 1.000 19.95806 84 PRO A C 1
ATOM 581 O O . PRO A 1 84 ? -14.65100 -49.20100 38.72400 1.000 21.44553 84 PRO A O 1
ATOM 585 N N . MET A 1 85 ? -14.31400 -49.16000 36.48600 1.000 24.10457 85 MET A N 1
ATOM 586 C CA . MET A 1 85 ? -15.12800 -47.99300 36.17900 1.000 20.21661 85 MET A CA 1
ATOM 587 C C . MET A 1 85 ? -16.05500 -48.34100 35.02100 1.000 22.33108 85 MET A C 1
ATOM 588 O O . MET A 1 85 ? -15.61100 -48.96700 34.05300 1.000 22.90419 85 MET A O 1
ATOM 593 N N . PRO A 1 86 ? -17.33200 -47.96200 35.08200 1.000 26.68449 86 PRO A N 1
ATOM 594 C CA . PRO A 1 86 ? -18.25300 -48.31900 33.99100 1.000 28.27294 86 PRO A CA 1
ATOM 595 C C . PRO A 1 86 ? -17.78700 -47.76400 32.65000 1.000 26.11394 86 PRO A C 1
ATOM 596 O O . PRO A 1 86 ? -17.44200 -46.58600 32.52900 1.000 22.83217 86 PRO A O 1
ATOM 600 N N . ASN A 1 87 ? -17.78100 -48.63200 31.63500 1.000 20.92683 87 ASN A N 1
ATOM 601 C CA . ASN A 1 87 ? -17.45100 -48.24900 30.25800 1.000 29.75026 87 ASN A CA 1
ATOM 602 C C . ASN A 1 87 ? -16.03500 -47.69600 30.12900 1.000 25.19819 87 ASN A C 1
ATOM 603 O O . ASN A 1 87 ? -15.75100 -46.88000 29.25000 1.000 20.05750 87 ASN A O 1
ATOM 608 N N . VAL A 1 88 ? -15.13500 -48.15300 30.99100 1.000 20.39150 88 VAL A N 1
ATOM 609 C CA . VAL A 1 88 ? -13.71900 -47.82700 30.90800 1.000 17.76510 88 VAL A CA 1
ATOM 610 C C . VAL A 1 88 ? -12.95200 -49.13400 31.01400 1.000 15.07994 88 VAL A C 1
ATOM 611 O O . VAL A 1 88 ? -13.26600 -49.96800 31.87100 1.000 17.77279 88 VAL A O 1
ATOM 615 N N . ILE A 1 89 ? -11.98500 -49.32900 30.12000 1.000 12.14684 89 ILE A N 1
ATOM 616 C CA . ILE A 1 89 ? -11.09000 -50.48000 30.17000 1.000 11.89117 89 ILE A CA 1
ATOM 617 C C . ILE A 1 89 ? -9.84800 -50.08900 30.95600 1.000 14.49977 89 ILE A C 1
ATOM 618 O O . ILE A 1 89 ? -9.21800 -49.06500 30.67000 1.000 16.55204 89 ILE A O 1
ATOM 623 N N . THR A 1 90 ? -9.49200 -50.89600 31.94300 1.000 12.85178 90 THR A N 1
ATOM 624 C CA . THR A 1 90 ? -8.23900 -50.71100 32.66100 1.000 13.87931 90 THR A CA 1
ATOM 625 C C . THR A 1 90 ? -7.47100 -52.02400 32.69600 1.000 13.79546 90 THR A C 1
ATOM 626 O O . THR A 1 90 ? -8.06000 -53.10600 32.73100 1.000 14.85584 90 THR A O 1
ATOM 630 N N . PHE A 1 91 ? -6.14100 -51.92500 32.69200 1.000 10.98487 91 PHE A N 1
ATOM 631 C CA . PHE A 1 91 ? -5.32600 -53.12100 32.85100 1.000 11.10854 91 PHE A CA 1
ATOM 632 C C . PHE A 1 91 ? -4.01400 -52.77200 33.53700 1.000 13.32918 91 PHE A C 1
ATOM 633 O O . PHE A 1 91 ? -3.61200 -51.60000 33.62800 1.000 11.41062 91 PHE A O 1
ATOM 641 N N . GLN A 1 92 ? -3.35500 -53.82000 34.03900 1.000 13.90927 92 GLN A N 1
ATOM 642 C CA . GLN A 1 92 ? -2.11100 -53.68500 34.78600 1.000 14.09643 92 GLN A CA 1
ATOM 643 C C . GLN A 1 92 ? -0.95100 -53.94800 33.83700 1.000 13.27968 92 GLN A C 1
ATOM 644 O O . GLN A 1 92 ? -0.88300 -55.01600 33.21800 1.000 17.12263 92 GLN A O 1
ATOM 650 N N . SER A 1 93 ? -0.03600 -52.98900 33.74300 1.000 11.42851 93 SER A N 1
ATOM 651 C CA . SER A 1 93 ? 1.21500 -53.15400 33.01100 1.000 8.84243 93 SER A CA 1
ATOM 652 C C . SER A 1 93 ? 2.15700 -52.00900 33.36200 1.000 12.96935 93 SER A C 1
ATOM 653 O O . SER A 1 93 ? 1.76700 -51.01200 33.97200 1.000 13.33171 93 SER A O 1
ATOM 656 N N . ASP A 1 94 ? 3.41700 -52.18500 32.97500 1.000 11.04637 94 ASP A N 1
ATOM 657 C CA . ASP A 1 94 ? 4.45200 -51.17300 33.09400 1.000 11.65645 94 ASP A CA 1
ATOM 658 C C . ASP A 1 94 ? 4.56000 -50.53000 31.71600 1.000 11.80466 94 ASP A C 1
ATOM 659 O O . ASP A 1 94 ? 4.87400 -51.21800 30.74400 1.000 12.81360 94 ASP A O 1
ATOM 664 N N . ILE A 1 95 ? 4.28400 -49.22300 31.62100 1.000 6.77676 95 ILE A N 1
ATOM 665 C CA . ILE A 1 95 ? 4.23200 -48.61200 30.29600 1.000 9.14761 95 ILE A CA 1
ATOM 666 C C . ILE A 1 95 ? 5.57800 -48.60900 29.58800 1.000 12.58552 95 ILE A C 1
ATOM 667 O O . ILE A 1 95 ? 5.63500 -48.30800 28.39400 1.000 13.60877 95 ILE A O 1
ATOM 672 N N . THR A 1 96 ? 6.66600 -48.95000 30.27400 1.000 11.47710 96 THR A N 1
ATOM 673 C CA . THR A 1 96 ? 7.96300 -49.00900 29.61500 1.000 11.94019 96 THR A CA 1
ATOM 674 C C . THR A 1 96 ? 8.22100 -50.33600 28.90900 1.000 17.77446 96 THR A C 1
ATOM 675 O O . THR A 1 96 ? 9.30100 -50.50500 28.33300 1.000 18.41010 96 THR A O 1
ATOM 679 N N . THR A 1 97 ? 7.27000 -51.27200 28.91700 1.000 14.93690 97 THR A N 1
ATOM 680 C CA . THR A 1 97 ? 7.52900 -52.64500 28.50200 1.000 15.35455 97 THR A CA 1
ATOM 681 C C . THR A 1 97 ? 6.83100 -52.98400 27.19100 1.000 19.13922 97 THR A C 1
ATOM 682 O O . THR A 1 97 ? 5.87200 -52.32400 26.77000 1.000 18.16515 97 THR A O 1
ATOM 686 N N . GLU A 1 98 ? 7.30600 -54.06000 26.55900 1.000 17.42949 98 GLU A N 1
ATOM 687 C CA . GLU A 1 98 ? 6.60300 -54.58400 25.39500 1.000 17.44952 98 GLU A CA 1
ATOM 688 C C . GLU A 1 98 ? 5.25600 -55.18400 25.78800 1.000 14.99899 98 GLU A C 1
ATOM 689 O O . GLU A 1 98 ? 4.31200 -55.16100 24.99000 1.000 17.40263 98 GLU A O 1
ATOM 695 N N . ASP A 1 99 ? 5.14800 -55.70000 27.01600 1.000 13.67546 99 ASP A N 1
ATOM 696 C CA . ASP A 1 99 ? 3.87800 -56.21300 27.52900 1.000 14.49931 99 ASP A CA 1
ATOM 697 C C . ASP A 1 99 ? 2.77300 -55.16800 27.40500 1.000 15.70167 99 ASP A C 1
ATOM 698 O O . ASP A 1 99 ? 1.68000 -55.45900 26.91200 1.000 15.52756 99 ASP A O 1
ATOM 703 N N . CYS A 1 100 ? 3.03700 -53.94500 27.87200 1.000 14.20580 100 CYS A N 1
ATOM 704 C CA . CYS A 1 100 ? 2.04900 -52.87700 27.74000 1.000 13.87676 100 CYS A CA 1
ATOM 705 C C . CYS A 1 100 ? 1.78800 -52.56200 26.27600 1.000 16.21026 100 CYS A C 1
ATOM 706 O O . CYS A 1 100 ? 0.64000 -52.37200 25.85700 1.000 15.60128 100 CYS A O 1
ATOM 709 N N . ARG A 1 101 ? 2.85100 -52.53400 25.48200 1.000 14.04795 101 ARG A N 1
ATOM 710 C CA . ARG A 1 101 ? 2.75000 -52.21000 24.06700 1.000 23.10382 101 ARG A CA 1
ATOM 711 C C . ARG A 1 101 ? 1.83200 -53.21300 23.36700 1.000 24.18773 101 ARG A C 1
ATOM 712 O O . ARG A 1 101 ? 1.01900 -52.84300 22.51100 1.000 28.36292 101 ARG A O 1
ATOM 720 N N . SER A 1 102 ? 1.89100 -54.48300 23.78400 1.000 20.21821 102 SER A N 1
ATOM 721 C CA . SER A 1 102 ? 1.12000 -55.54700 23.14900 1.000 21.56678 102 SER A CA 1
ATOM 722 C C . SER A 1 102 ? -0.32100 -55.57100 23.63700 1.000 19.99039 102 SER A C 1
ATOM 723 O O . SER A 1 102 ? -1.24100 -55.85300 22.85400 1.000 20.86319 102 SER A O 1
ATOM 726 N N . LYS A 1 103 ? -0.53600 -55.31300 24.92900 1.000 16.24245 103 LYS A N 1
ATOM 727 C CA . LYS A 1 103 ? -1.89200 -55.32100 25.46900 1.000 16.95135 103 LYS A CA 1
ATOM 728 C C . LYS A 1 103 ? -2.70200 -54.16200 24.91400 1.000 17.64096 103 LYS A C 1
ATOM 729 O O . LYS A 1 103 ? -3.88000 -54.31800 24.57300 1.000 15.94542 103 LYS A O 1
ATOM 735 N N . LEU A 1 104 ? -2.09100 -52.98200 24.84500 1.000 13.50375 104 LEU A N 1
ATOM 736 C CA . LEU A 1 104 ? -2.77700 -51.82100 24.30000 1.000 11.74256 104 LEU A CA 1
ATOM 737 C C . LEU A 1 104 ? -3.17300 -52.08200 22.85200 1.000 20.19858 104 LEU A C 1
ATOM 738 O O . LEU A 1 104 ? -4.29300 -51.76700 22.42700 1.000 16.11335 104 LEU A O 1
ATOM 743 N N . ARG A 1 105 ? -2.30600 -52.76100 22.10600 1.000 15.50855 105 ARG A N 1
ATOM 744 C CA . ARG A 1 105 ? -2.60400 -52.96500 20.70200 1.000 24.22290 105 ARG A CA 1
ATOM 745 C C . ARG A 1 105 ? -3.79200 -53.91400 20.53000 1.000 23.85983 105 ARG A C 1
ATOM 746 O O . ARG A 1 105 ? -4.58100 -53.76100 19.58700 1.000 23.99934 105 ARG A O 1
ATOM 754 N N . GLY A 1 106 ? -3.97700 -54.86000 21.45800 1.000 21.51506 106 GLY A N 1
ATOM 755 C CA . GLY A 1 106 ? -5.15600 -55.71200 21.40700 1.000 25.50933 106 GLY A CA 1
ATOM 756 C C . GLY A 1 106 ? -6.45500 -54.96900 21.68100 1.000 25.52743 106 GLY A C 1
ATOM 757 O O . GLY A 1 106 ? -7.47600 -55.22800 21.03500 1.000 18.61367 106 GLY A O 1
ATOM 758 N N . TYR A 1 107 ? -6.44400 -54.03800 22.64600 1.000 16.09075 107 TYR A N 1
ATOM 759 C CA . TYR A 1 107 ? -7.64300 -53.24200 22.90500 1.000 15.29706 107 TYR A CA 1
ATOM 760 C C . TYR A 1 107 ? -7.91800 -52.24100 21.78700 1.000 20.44910 107 TYR A C 1
ATOM 761 O O . TYR A 1 107 ? -9.07800 -51.90900 21.53200 1.000 16.06044 107 TYR A O 1
ATOM 770 N N . MET A 1 108 ? -6.87300 -51.73200 21.12800 1.000 14.76908 108 MET A N 1
ATOM 771 C CA . MET A 1 108 ? -7.03900 -50.68500 20.11400 1.000 12.94322 108 MET A CA 1
ATOM 772 C C . MET A 1 108 ? -7.54300 -51.22000 18.77800 1.000 12.59735 108 MET A C 1
ATOM 773 O O . MET A 1 108 ? -8.16200 -50.46400 18.02200 1.000 13.95109 108 MET A O 1
ATOM 778 N N . LYS A 1 109 ? -7.27300 -52.48600 18.45600 1.000 15.74131 109 LYS A N 1
ATOM 779 C CA . LYS A 1 109 ? -7.75800 -53.06500 17.20000 1.000 16.31375 109 LYS A CA 1
ATOM 780 C C . LYS A 1 109 ? -7.38100 -52.17500 16.01700 1.000 12.13666 109 LYS A C 1
ATOM 781 O O . LYS A 1 109 ? -6.20200 -51.86200 15.83400 1.000 13.85351 109 LYS A O 1
ATOM 787 N N . THR A 1 110 ? -8.36200 -51.73000 15.22700 1.000 12.18643 110 THR A N 1
ATOM 788 C CA . THR A 1 110 ? -8.08000 -50.83800 14.10800 1.000 13.42221 110 THR A CA 1
ATOM 789 C C . THR A 1 110 ? -8.20400 -49.36700 14.47700 1.000 18.76237 110 THR A C 1
ATOM 790 O O . THR A 1 110 ? -7.96800 -48.51200 13.61600 1.000 15.79913 110 THR A O 1
ATOM 794 N N . TRP A 1 111 ? -8.57100 -49.05500 15.72000 1.000 16.06082 111 TRP A N 1
ATOM 795 C CA . TRP A 1 111 ? -8.76500 -47.66700 16.12600 1.000 17.73235 111 TRP A CA 1
ATOM 796 C C . TRP A 1 111 ? -7.43200 -46.94600 16.31300 1.000 17.20569 111 TRP A C 1
ATOM 797 O O . TRP A 1 111 ? -6.40800 -47.54500 16.66600 1.000 18.07672 111 TRP A O 1
ATOM 808 N N . LYS A 1 112 ? -7.46000 -45.64000 16.05600 1.000 17.64874 112 LYS A N 1
ATOM 809 C CA . LYS A 1 112 ? -6.43800 -44.70900 16.50500 1.000 10.78047 112 LYS A CA 1
ATOM 810 C C . LYS A 1 112 ? -7.02400 -43.84200 17.61400 1.000 12.25587 112 LYS A C 1
ATOM 811 O O . LYS A 1 112 ? -8.23200 -43.59100 17.65300 1.000 15.11291 112 LYS A O 1
ATOM 817 N N . ALA A 1 113 ? -6.15600 -43.37200 18.50700 1.000 14.11900 113 ALA A N 1
ATOM 818 C CA . ALA A 1 113 ? -6.56800 -42.55300 19.64100 1.000 12.66880 113 ALA A CA 1
ATOM 819 C C . ALA A 1 113 ? -6.66200 -41.07800 19.26600 1.000 7.92846 113 ALA A C 1
ATOM 820 O O . ALA A 1 113 ? -5.79400 -40.54400 18.57900 1.000 12.16809 113 ALA A O 1
ATOM 822 N N . ASP A 1 114 ? -7.70800 -40.41400 19.75000 1.000 12.17132 114 ASP A N 1
ATOM 823 C CA . ASP A 1 114 ? -7.80400 -38.97500 19.55000 1.000 11.67656 114 ASP A CA 1
ATOM 824 C C . ASP A 1 114 ? -6.90100 -38.23300 20.51400 1.000 10.73664 114 ASP A C 1
ATOM 825 O O . ASP A 1 114 ? -6.31800 -37.20400 20.14400 1.000 10.48391 114 ASP A O 1
ATOM 830 N N . THR A 1 115 ? -6.73600 -38.77800 21.72600 1.000 8.45567 115 THR A N 1
ATOM 831 C CA . THR A 1 115 ? -5.98600 -38.12200 22.78600 1.000 8.26614 115 THR A CA 1
ATOM 832 C C . THR A 1 115 ? -5.26000 -39.19800 23.57300 1.000 9.39215 115 THR A C 1
ATOM 833 O O . THR A 1 115 ? -5.83200 -40.25300 23.84500 1.000 7.81764 115 THR A O 1
ATOM 837 N N . VAL A 1 116 ? -4.00500 -38.93600 23.92500 1.000 7.53678 116 VAL A N 1
ATOM 838 C CA . VAL A 1 116 ? -3.26000 -39.76700 24.86700 1.000 7.11566 116 VAL A CA 1
ATOM 839 C C . VAL A 1 116 ? -2.87600 -38.87700 26.03800 1.000 9.07734 116 VAL A C 1
ATOM 840 O O . VAL A 1 116 ? -2.28900 -37.80000 25.84400 1.000 7.23393 116 VAL A O 1
ATOM 844 N N . LEU A 1 117 ? -3.25300 -39.30600 27.24300 1.000 7.18399 117 LEU A N 1
ATOM 845 C CA . LEU A 1 117 ? -2.92100 -38.62800 28.49000 1.000 5.30570 117 LEU A CA 1
ATOM 846 C C . LEU A 1 117 ? -1.81900 -39.39600 29.20800 1.000 4.89799 117 LEU A C 1
ATOM 847 O O . LEU A 1 117 ? -1.71600 -40.61200 29.07300 1.000 7.60658 117 LEU A O 1
ATOM 852 N N . HIS A 1 118 ? -1.02900 -38.68000 30.00400 1.000 4.24318 118 HIS A N 1
ATOM 853 C CA . HIS A 1 118 ? 0.00300 -39.31900 30.80800 1.000 6.60387 118 HIS A CA 1
ATOM 854 C C . HIS A 1 118 ? 0.20600 -38.52100 32.08100 1.000 6.06764 118 HIS A C 1
ATOM 855 O O . HIS A 1 118 ? 0.60800 -37.35500 32.01500 1.000 10.09475 118 HIS A O 1
ATOM 862 N N . ASP A 1 119 ? -0.00900 -39.16000 33.23500 1.000 6.22879 119 ASP A N 1
ATOM 863 C CA . ASP A 1 119 ? 0.18400 -38.46400 34.50500 1.000 5.95293 119 ASP A CA 1
ATOM 864 C C . ASP A 1 119 ? 1.20200 -39.20700 35.37500 1.000 10.43707 119 ASP A C 1
ATOM 865 O O . ASP A 1 119 ? 1.09800 -39.21200 36.60300 1.000 11.12285 119 ASP A O 1
ATOM 870 N N . GLY A 1 120 ? 2.20000 -39.83100 34.75100 1.000 7.48830 120 GLY A N 1
ATOM 871 C CA . GLY A 1 120 ? 3.08200 -40.74700 35.47600 1.000 6.84660 120 GLY A CA 1
ATOM 872 C C . GLY A 1 120 ? 4.09300 -40.05900 36.38100 1.000 9.10897 120 GLY A C 1
ATOM 873 O O . GLY A 1 120 ? 4.57300 -38.96000 36.11300 1.000 10.81381 120 GLY A O 1
ATOM 874 N N . ALA A 1 121 ? 4.46200 -40.76900 37.44600 1.000 8.31073 121 ALA A N 1
ATOM 875 C CA . ALA A 1 121 ? 5.44400 -40.30900 38.42000 1.000 8.11238 121 ALA A CA 1
ATOM 876 C C . ALA A 1 121 ? 5.95900 -41.53400 39.15300 1.000 11.32045 121 ALA A C 1
ATOM 877 O O . ALA A 1 121 ? 5.18700 -42.46600 39.40800 1.000 11.59100 121 ALA A O 1
ATOM 879 N N . PRO A 1 122 ? 7.23600 -41.56300 39.52100 1.000 9.68371 122 PRO A N 1
ATOM 880 C CA . PRO A 1 122 ? 7.77300 -42.76400 40.16700 1.000 13.42089 122 PRO A CA 1
ATOM 881 C C . PRO A 1 122 ? 7.09600 -43.02900 41.50500 1.000 16.86138 122 PRO A C 1
ATOM 882 O O . PRO A 1 122 ? 6.71400 -42.10900 42.23100 1.000 17.15470 122 PRO A O 1
ATOM 886 N N . ASN A 1 123 ? 6.93800 -44.31900 41.80900 1.000 12.97766 123 ASN A N 1
ATOM 887 C CA . ASN A 1 123 ? 6.42200 -44.79400 43.08800 1.000 16.46196 123 ASN A CA 1
ATOM 888 C C . ASN A 1 123 ? 7.53000 -44.91800 44.12700 1.000 15.77893 123 ASN A C 1
ATOM 889 O O . ASN A 1 123 ? 7.38000 -44.45000 45.26000 1.000 22.15613 123 ASN A O 1
ATOM 894 N N . VAL A 1 124 ? 8.63700 -45.55500 43.75800 1.000 16.12998 124 VAL A N 1
ATOM 895 C CA . VAL A 1 124 ? 9.74700 -45.78600 44.67700 1.000 17.37399 124 VAL A CA 1
ATOM 896 C C . VAL A 1 124 ? 10.67000 -44.57400 44.66200 1.000 22.06615 124 VAL A C 1
ATOM 897 O O . VAL A 1 124 ? 11.28400 -44.25900 43.63400 1.000 20.67184 124 VAL A O 1
ATOM 901 N N . GLY A 1 125 ? 10.80400 -43.92000 45.81200 1.000 18.90508 125 GLY A N 1
ATOM 902 C CA . GLY A 1 125 ? 11.66500 -42.75100 45.89600 1.000 22.13279 125 GLY A CA 1
ATOM 903 C C . GLY A 1 125 ? 13.13100 -43.14100 45.84800 1.000 19.68041 125 GLY A C 1
ATOM 904 O O . GLY A 1 125 ? 13.59300 -43.98200 46.62600 1.000 20.58399 125 GLY A O 1
ATOM 905 N N . LEU A 1 126 ? 13.87600 -42.52300 44.93400 1.000 13.77860 126 LEU A N 1
ATOM 906 C CA . LEU A 1 126 ? 15.30200 -42.79100 44.80400 1.000 15.98331 126 LEU A CA 1
ATOM 907 C C . LEU A 1 126 ? 16.13200 -41.51900 44.92600 1.000 14.68170 126 LEU A C 1
ATOM 908 O O . LEU A 1 126 ? 17.25800 -41.47600 44.42900 1.000 20.42287 126 LEU A O 1
ATOM 913 N N . GLY A 1 127 ? 15.59600 -40.48700 45.56400 1.000 16.77044 127 GLY A N 1
ATOM 914 C CA . GLY A 1 127 ? 16.24400 -39.19100 45.59200 1.000 16.37792 127 GLY A CA 1
ATOM 915 C C . GLY A 1 127 ? 15.76500 -38.30600 44.45600 1.000 18.50177 127 GLY A C 1
ATOM 916 O O . GLY A 1 127 ? 15.17400 -38.76200 43.48100 1.000 17.62103 127 GLY A O 1
ATOM 917 N N . TRP A 1 128 ? 16.03000 -37.00500 44.58700 1.000 16.97836 128 TRP A N 1
ATOM 918 C CA . TRP A 1 128 ? 15.40300 -36.05200 43.67200 1.000 18.23210 128 TRP A CA 1
ATOM 919 C C . TRP A 1 128 ? 15.90800 -36.21500 42.24100 1.000 14.62854 128 TRP A C 1
ATOM 920 O O . TRP A 1 128 ? 15.10500 -36.23500 41.29100 1.000 15.81438 128 TRP A O 1
ATOM 931 N N . VAL A 1 129 ? 17.22800 -36.32800 42.06900 1.000 14.72094 129 VAL A N 1
ATOM 932 C CA . VAL A 1 129 ? 17.81700 -36.40200 40.73200 1.000 15.29387 129 VAL A CA 1
ATOM 933 C C . VAL A 1 129 ? 17.30300 -37.63200 39.99400 1.000 14.16002 129 VAL A C 1
ATOM 934 O O . VAL A 1 129 ? 16.86000 -37.55300 38.84000 1.000 12.76307 129 VAL A O 1
ATOM 938 N N . GLN A 1 130 ? 17.33100 -38.78900 40.65100 1.000 11.85564 130 GLN A N 1
ATOM 939 C CA . GLN A 1 130 ? 16.93500 -39.97300 39.90700 1.000 12.81487 130 GLN A CA 1
ATOM 940 C C . GLN A 1 130 ? 15.41900 -40.07900 39.76000 1.000 11.87076 130 GLN A C 1
ATOM 941 O O . GLN A 1 130 ? 14.95100 -40.63500 38.76100 1.000 12.10417 130 GLN A O 1
ATOM 947 N N . ASP A 1 131 ? 14.63300 -39.51400 40.68700 1.000 10.63812 131 ASP A N 1
ATOM 948 C CA . ASP A 1 131 ? 13.18000 -39.47800 40.49400 1.000 9.51459 131 ASP A CA 1
ATOM 949 C C . ASP A 1 131 ? 12.80800 -38.63400 39.28200 1.000 9.87722 131 ASP A C 1
ATOM 950 O O . ASP A 1 131 ? 11.87500 -38.97400 38.53900 1.000 8.35712 131 ASP A O 1
ATOM 955 N N . ALA A 1 132 ? 13.51900 -37.52000 39.08100 1.000 12.91340 132 ALA A N 1
ATOM 956 C CA . ALA A 1 132 ? 13.27700 -36.67800 37.91100 1.000 12.52968 132 ALA A CA 1
ATOM 957 C C . ALA A 1 132 ? 13.64200 -37.41500 36.62900 1.000 10.34825 132 ALA A C 1
ATOM 958 O O . ALA A 1 132 ? 12.93800 -37.30000 35.61600 1.000 9.91854 132 ALA A O 1
ATOM 960 N N . PHE A 1 133 ? 14.71600 -38.20900 36.66100 1.000 10.08340 133 PHE A N 1
ATOM 961 C CA . PHE A 1 133 ? 15.09900 -38.96600 35.47200 1.000 8.46263 133 PHE A CA 1
ATOM 962 C C . PHE A 1 133 ? 14.11500 -40.09700 35.19600 1.000 6.72116 133 PHE A C 1
ATOM 963 O O . PHE A 1 133 ? 13.73200 -40.31700 34.04300 1.000 10.88201 133 PHE A O 1
ATOM 971 N N . THR A 1 134 ? 13.70500 -40.83300 36.24100 1.000 8.21976 134 THR A N 1
ATOM 972 C CA . THR A 1 134 ? 12.65300 -41.83300 36.06900 1.000 6.34650 134 THR A CA 1
ATOM 973 C C . THR A 1 134 ? 11.41100 -41.22000 35.43600 1.000 7.58723 134 THR A C 1
ATOM 974 O O . THR A 1 134 ? 10.83000 -41.79800 34.50600 1.000 7.88116 134 THR A O 1
ATOM 978 N N . GLN A 1 135 ? 10.99000 -40.05000 35.92700 1.000 7.21171 135 GLN A N 1
ATOM 979 C CA . GLN A 1 135 ? 9.80700 -39.40800 35.36100 1.000 7.21843 135 GLN A CA 1
ATOM 980 C C . GLN A 1 135 ? 10.03700 -39.01800 33.91000 1.000 11.04968 135 GLN A C 1
ATOM 981 O O . GLN A 1 135 ? 9.13700 -39.17100 33.07700 1.000 8.68902 135 GLN A O 1
ATOM 987 N N . SER A 1 136 ? 11.23200 -38.51900 33.58400 1.000 8.21172 136 SER A N 1
ATOM 988 C CA . SER A 1 136 ? 11.53400 -38.18300 32.19600 1.000 10.54153 136 SER A CA 1
ATOM 989 C C . SER A 1 136 ? 11.53000 -39.42300 31.31100 1.000 9.17308 136 SER A C 1
ATOM 990 O O . SER A 1 136 ? 11.05800 -39.36800 30.16900 1.000 9.47488 136 SER A O 1
ATOM 993 N N . GLN A 1 137 ? 12.04600 -40.55200 31.81900 1.000 10.02028 137 GLN A N 1
ATOM 994 C CA . GLN A 1 137 ? 11.96500 -41.80200 31.06400 1.000 12.55521 137 GLN A CA 1
ATOM 995 C C . GLN A 1 137 ? 10.51800 -42.21800 30.84900 1.000 11.58487 137 GLN A C 1
ATOM 996 O O . GLN A 1 137 ? 10.15600 -42.69300 29.76500 1.000 10.50417 137 GLN A O 1
ATOM 1002 N N . LEU A 1 138 ? 9.67600 -42.06800 31.88400 1.000 10.45204 138 LEU A N 1
ATOM 1003 C CA . LEU A 1 138 ? 8.25200 -42.37500 31.75000 1.000 13.00104 138 LEU A CA 1
ATOM 1004 C C . LEU A 1 138 ? 7.61700 -41.53700 30.65800 1.000 9.38496 138 LEU A C 1
ATOM 1005 O O . LEU A 1 138 ? 6.82400 -42.04200 29.84800 1.000 8.85189 138 LEU A O 1
ATOM 1010 N N . THR A 1 139 ? 7.94900 -40.25400 30.64300 1.000 8.39582 139 THR A N 1
ATOM 1011 C CA . THR A 1 139 ? 7.39800 -39.32900 29.65800 1.000 7.98354 139 THR A CA 1
ATOM 1012 C C . THR A 1 139 ? 7.82100 -39.70700 28.24400 1.000 10.29563 139 THR A C 1
ATOM 1013 O O . THR A 1 139 ? 7.01700 -39.63900 27.30800 1.000 11.53079 139 THR A O 1
ATOM 1017 N N . LEU A 1 140 ? 9.07300 -40.10600 28.05800 1.000 9.66235 140 LEU A N 1
ATOM 1018 C CA . LEU A 1 140 ? 9.48900 -40.52700 26.72100 1.000 10.46450 140 LEU A CA 1
ATOM 1019 C C . LEU A 1 140 ? 8.76300 -41.80200 26.29400 1.000 8.44730 140 LEU A C 1
ATOM 1020 O O . LEU A 1 140 ? 8.31800 -41.91400 25.14600 1.000 13.04288 140 LEU A O 1
ATOM 1025 N N . GLN A 1 141 ? 8.62200 -42.76900 27.20100 1.000 9.88649 141 GLN A N 1
ATOM 1026 C CA . GLN A 1 141 ? 7.86100 -43.97200 26.88400 1.000 10.64871 141 GLN A CA 1
ATOM 1027 C C . GLN A 1 141 ? 6.39900 -43.65300 26.58700 1.000 12.66475 141 GLN A C 1
ATOM 1028 O O . GLN A 1 141 ? 5.81100 -44.22900 25.66100 1.000 11.86172 141 GLN A O 1
ATOM 1034 N N . ALA A 1 142 ? 5.78500 -42.75700 27.37000 1.000 9.72012 142 ALA A N 1
ATOM 1035 C CA . ALA A 1 142 ? 4.41400 -42.34200 27.08700 1.000 9.49343 142 ALA A CA 1
ATOM 1036 C C . ALA A 1 142 ? 4.32700 -41.67600 25.72300 1.000 10.59705 142 ALA A C 1
ATOM 1037 O O . ALA A 1 142 ? 3.35400 -41.87300 24.98000 1.000 11.94895 142 ALA A O 1
ATOM 1039 N N . LEU A 1 143 ? 5.34100 -40.88100 25.37600 1.000 9.79400 143 LEU A N 1
ATOM 1040 C CA . LEU A 1 143 ? 5.34800 -40.25400 24.06100 1.000 9.13765 143 LEU A CA 1
ATOM 1041 C C . LEU A 1 143 ? 5.45800 -41.30800 22.97100 1.000 11.05642 143 LEU A C 1
ATOM 1042 O O . LEU A 1 143 ? 4.77200 -41.21800 21.94500 1.000 14.00687 143 LEU A O 1
ATOM 1047 N N . LYS A 1 144 ? 6.31400 -42.31900 23.18400 1.000 9.93460 144 LYS A N 1
ATOM 1048 C CA . LYS A 1 144 ? 6.46400 -43.37500 22.19000 1.000 13.68826 144 LYS A CA 1
ATOM 1049 C C . LYS A 1 144 ? 5.14600 -44.10600 21.96700 1.000 12.80022 144 LYS A C 1
ATOM 1050 O O . LYS A 1 144 ? 4.77500 -44.40300 20.81900 1.000 16.02517 144 LYS A O 1
ATOM 1056 N N . LEU A 1 145 ? 4.39800 -44.35900 23.04700 1.000 10.17628 145 LEU A N 1
ATOM 1057 C CA . LEU A 1 145 ? 3.08700 -44.99000 22.90700 1.000 10.76522 145 LEU A CA 1
ATOM 1058 C C . LEU A 1 145 ? 2.09800 -44.06200 22.20800 1.000 12.83566 145 LEU A C 1
ATOM 1059 O O . LEU A 1 145 ? 1.27200 -44.51600 21.40500 1.000 13.74475 145 LEU A O 1
ATOM 1064 N N . ALA A 1 146 ? 2.18700 -42.75700 22.46400 1.000 9.77715 146 ALA A N 1
ATOM 1065 C CA . ALA A 1 146 ? 1.29800 -41.82000 21.78300 1.000 10.73206 146 ALA A CA 1
ATOM 1066 C C . ALA A 1 146 ? 1.61400 -41.75100 20.29400 1.000 14.06534 146 ALA A C 1
ATOM 1067 O O . ALA A 1 146 ? 0.69700 -41.68600 19.46400 1.000 18.39241 146 ALA A O 1
ATOM 1069 N N . VAL A 1 147 ? 2.90000 -41.76100 19.93200 1.000 13.25564 147 VAL A N 1
ATOM 1070 C CA . VAL A 1 147 ? 3.28900 -41.73900 18.52000 1.000 19.65085 147 VAL A CA 1
ATOM 1071 C C . VAL A 1 147 ? 2.79100 -42.98800 17.78900 1.000 14.51502 147 VAL A C 1
ATOM 1072 O O . VAL A 1 147 ? 2.43100 -42.93400 16.60200 1.000 16.91874 147 VAL A O 1
ATOM 1076 N N . GLU A 1 148 ? 2.72800 -44.12400 18.48100 1.000 17.67217 148 GLU A N 1
ATOM 1077 C CA . GLU A 1 148 ? 2.24400 -45.34400 17.84400 1.000 14.93875 148 GLU A CA 1
ATOM 1078 C C . GLU A 1 148 ? 0.72600 -45.40100 17.71700 1.000 15.84750 148 GLU A C 1
ATOM 1079 O O . GLU A 1 148 ? 0.22200 -46.13300 16.85800 1.000 19.84846 148 GLU A O 1
ATOM 1085 N N . ASN A 1 149 ? -0.01400 -44.67300 18.55900 1.000 15.53423 149 ASN A N 1
ATOM 1086 C CA . ASN A 1 149 ? -1.46300 -44.82600 18.63400 1.000 14.37884 149 ASN A CA 1
ATOM 1087 C C . ASN A 1 149 ? -2.26900 -43.60100 18.22000 1.000 13.51980 149 ASN A C 1
ATOM 1088 O O . ASN A 1 149 ? -3.46700 -43.74700 17.94900 1.000 13.74160 149 ASN A O 1
ATOM 1093 N N . LEU A 1 150 ? -1.67100 -42.41400 18.17300 1.000 12.99525 150 LEU A N 1
ATOM 1094 C CA . LEU A 1 150 ? -2.43900 -41.21000 17.89900 1.000 10.36545 150 LEU A CA 1
ATOM 1095 C C . LEU A 1 150 ? -2.85600 -41.12000 16.43500 1.000 14.42252 150 LEU A C 1
ATOM 1096 O O . LEU A 1 150 ? -2.07400 -41.41600 15.52400 1.000 15.18344 150 LEU A O 1
ATOM 1101 N N . VAL A 1 151 ? -4.09900 -40.66900 16.22600 1.000 14.31309 151 VAL A N 1
ATOM 1102 C CA . VAL A 1 151 ? -4.56000 -40.26700 14.90000 1.000 17.15160 151 VAL A CA 1
ATOM 1103 C C . VAL A 1 151 ? -3.84500 -38.98600 14.48300 1.000 20.91494 151 VAL A C 1
ATOM 1104 O O . VAL A 1 151 ? -3.36800 -38.20800 15.31500 1.000 13.84167 151 VAL A O 1
ATOM 1108 N N . VAL A 1 152 ? -3.75500 -38.76800 13.16800 1.000 21.97463 152 VAL A N 1
ATOM 1109 C CA . VAL A 1 152 ? -3.20300 -37.51400 12.67200 1.000 18.53956 152 VAL A CA 1
ATOM 1110 C C . VAL A 1 152 ? -4.00300 -36.35300 13.25100 1.000 19.11744 152 VAL A C 1
ATOM 1111 O O . VAL A 1 152 ? -5.23900 -36.39700 13.33500 1.000 18.80869 152 VAL A O 1
ATOM 1115 N N . ASN A 1 153 ? -3.28400 -35.32400 13.70400 1.000 14.75872 153 ASN A N 1
ATOM 1116 C CA . ASN A 1 153 ? -3.82500 -34.16900 14.41000 1.000 18.51960 153 ASN A CA 1
ATOM 1117 C C . ASN A 1 153 ? -4.32600 -34.50900 15.81200 1.000 19.75865 153 ASN A C 1
ATOM 1118 O O . ASN A 1 153 ? -5.08100 -33.73000 16.40300 1.000 17.04849 153 ASN A O 1
ATOM 1123 N N . GLY A 1 154 ? -3.89600 -35.65300 16.37900 1.000 14.07954 154 GLY A N 1
ATOM 1124 C CA . GLY A 1 154 ? -4.26300 -36.00700 17.73600 1.000 15.42536 154 GLY A CA 1
ATOM 1125 C C . GLY A 1 154 ? -3.49500 -35.21700 18.79600 1.000 14.40071 154 GLY A C 1
ATOM 1126 O O . GLY A 1 154 ? -2.58100 -34.44700 18.50200 1.000 13.53038 154 GLY A O 1
ATOM 1127 N N . THR A 1 155 ? -3.88500 -35.43100 20.05700 1.000 10.00682 155 THR A N 1
ATOM 1128 C CA . THR A 1 155 ? -3.42900 -34.63300 21.18700 1.000 7.05177 155 THR A CA 1
ATOM 1129 C C . THR A 1 155 ? -2.73100 -35.52100 22.20800 1.000 9.68552 155 THR A C 1
ATOM 1130 O O . THR A 1 155 ? -3.19000 -36.62900 22.49100 1.000 11.35127 155 THR A O 1
ATOM 1134 N N . PHE A 1 156 ? -1.64100 -35.00900 22.77800 1.000 8.72941 156 PHE A N 1
ATOM 1135 C CA . PHE A 1 156 ? -0.85900 -35.69400 23.80300 1.000 8.06257 156 PHE A CA 1
ATOM 1136 C C . PHE A 1 156 ? -0.64900 -34.72300 24.95700 1.000 7.14107 156 PHE A C 1
ATOM 1137 O O . PHE A 1 156 ? -0.10500 -33.63100 24.75400 1.000 11.21373 156 PHE A O 1
ATOM 1145 N N . VAL A 1 157 ? -1.10500 -35.09500 26.15500 1.000 5.00820 157 VAL A N 1
ATOM 1146 C CA . VAL A 1 157 ? -0.93300 -34.28300 27.35700 1.000 6.29311 157 VAL A CA 1
ATOM 1147 C C . VAL A 1 157 ? -0.12300 -35.09200 28.36000 1.000 5.76388 157 VAL A C 1
ATOM 1148 O O . VAL A 1 157 ? -0.50500 -36.21500 28.69600 1.000 6.98843 157 VAL A O 1
ATOM 1152 N N . THR A 1 158 ? 0.95600 -34.50700 28.88000 1.000 5.68199 158 THR A N 1
ATOM 1153 C CA . THR A 1 158 ? 1.80100 -35.24200 29.81000 1.000 5.09055 158 THR A CA 1
ATOM 1154 C C . THR A 1 158 ? 2.24000 -34.34500 30.95900 1.000 6.64238 158 THR A C 1
ATOM 1155 O O . THR A 1 158 ? 2.54800 -33.16500 30.76400 1.000 8.29232 158 THR A O 1
ATOM 1159 N N . LYS A 1 159 ? 2.25200 -34.92200 32.15800 1.000 7.51555 159 LYS A N 1
ATOM 1160 C CA . LYS A 1 159 ? 3.02500 -34.37100 33.26400 1.000 8.83537 159 LYS A CA 1
ATOM 1161 C C . LYS A 1 159 ? 4.51200 -34.54100 32.98300 1.000 9.24998 159 LYS A C 1
ATOM 1162 O O . LYS A 1 159 ? 4.94300 -35.54200 32.41500 1.000 9.52859 159 LYS A O 1
ATOM 1168 N N . ILE A 1 160 ? 5.30200 -33.55900 33.40100 1.000 7.92979 160 ILE A N 1
ATOM 1169 C CA . ILE A 1 160 ? 6.75300 -33.61200 33.27200 1.000 10.33919 160 ILE A CA 1
ATOM 1170 C C . ILE A 1 160 ? 7.33200 -32.92300 34.49600 1.000 12.77096 160 ILE A C 1
ATOM 1171 O O . ILE A 1 160 ? 6.79800 -31.90900 34.95000 1.000 13.10138 160 ILE A O 1
ATOM 1176 N N . PHE A 1 161 ? 8.38200 -33.50600 35.06600 1.000 12.58672 161 PHE A N 1
ATOM 1177 C CA . PHE A 1 161 ? 9.07500 -32.87300 36.17700 1.000 13.71423 161 PHE A CA 1
ATOM 1178 C C . PHE A 1 161 ? 10.06100 -31.83700 35.65500 1.000 17.13285 161 PHE A C 1
ATOM 1179 O O . PHE A 1 161 ? 10.71200 -32.04300 34.62600 1.000 16.74678 161 PHE A O 1
ATOM 1187 N N . ARG A 1 162 ? 10.16200 -30.71800 36.37000 1.000 13.37473 162 ARG A N 1
ATOM 1188 C CA . ARG A 1 162 ? 11.22300 -29.75300 36.10500 1.000 14.93903 162 ARG A CA 1
ATOM 1189 C C . ARG A 1 162 ? 12.57400 -30.41800 36.32300 1.000 13.67616 162 ARG A C 1
ATOM 1190 O O . ARG A 1 162 ? 12.87100 -30.89400 37.42300 1.000 22.91240 162 ARG A O 1
ATOM 1198 N N . SER A 1 163 ? 13.38000 -30.50200 35.27200 1.000 13.25925 163 SER A N 1
ATOM 1199 C CA . SER A 1 163 ? 14.69100 -31.11800 35.42800 1.000 17.96191 163 SER A CA 1
ATOM 1200 C C . SER A 1 163 ? 15.56600 -30.68200 34.26900 1.000 15.58178 163 SER A C 1
ATOM 1201 O O . SER A 1 163 ? 15.12200 -30.00000 33.34300 1.000 17.53066 163 SER A O 1
ATOM 1204 N N . LYS A 1 164 ? 16.81100 -31.14900 34.30800 1.000 20.66763 164 LYS A N 1
ATOM 1205 C CA . LYS A 1 164 ? 17.82300 -30.96200 33.28100 1.000 21.12559 164 LYS A CA 1
ATOM 1206 C C . LYS A 1 164 ? 17.53800 -31.72100 31.98900 1.000 27.26136 164 LYS A C 1
ATOM 1207 O O . LYS A 1 164 ? 18.33600 -31.61500 31.05200 1.000 37.54470 164 LYS A O 1
ATOM 1213 N N . ASP A 1 165 ? 16.45100 -32.48800 31.90700 1.000 16.91702 165 ASP A N 1
ATOM 1214 C CA . ASP A 1 165 ? 16.05600 -33.12600 30.65700 1.000 18.61582 165 ASP A CA 1
ATOM 1215 C C . ASP A 1 165 ? 14.75800 -32.56900 30.09300 1.000 12.59954 165 ASP A C 1
ATOM 1216 O O . ASP A 1 165 ? 14.32600 -33.00500 29.01700 1.000 18.07121 165 ASP A O 1
ATOM 1221 N N . TYR A 1 166 ? 14.14600 -31.59500 30.77000 1.000 15.77712 166 TYR A N 1
ATOM 1222 C CA . TYR A 1 166 ? 12.89100 -31.02000 30.29200 1.000 14.29346 166 TYR A CA 1
ATOM 1223 C C . TYR A 1 166 ? 13.04500 -30.43900 28.89000 1.000 17.22677 166 TYR A C 1
ATOM 1224 O O . TYR A 1 166 ? 12.20100 -30.66700 28.01700 1.000 13.23145 166 TYR A O 1
ATOM 1233 N N . ASN A 1 167 ? 14.11400 -29.67200 28.65800 1.000 15.74030 167 ASN A N 1
ATOM 1234 C CA . ASN A 1 167 ? 14.28800 -29.01200 27.36600 1.000 20.08033 167 ASN A CA 1
ATOM 1235 C C . ASN A 1 167 ? 14.42700 -30.02000 26.23100 1.000 15.29272 167 ASN A C 1
ATOM 1236 O O . ASN A 1 167 ? 13.90300 -29.80600 25.13100 1.000 19.93713 167 ASN A O 1
ATOM 1241 N N . LYS A 1 168 ? 15.13800 -31.12000 26.47500 1.000 19.72660 168 LYS A N 1
ATOM 1242 C CA . LYS A 1 168 ? 15.29400 -32.13000 25.43600 1.000 21.01368 168 LYS A CA 1
ATOM 1243 C C . LYS A 1 168 ? 13.95800 -32.77300 25.08200 1.000 19.80417 168 LYS A C 1
ATOM 1244 O O . LYS A 1 168 ? 13.66900 -33.01500 23.90300 1.000 21.07389 168 LYS A O 1
ATOM 1250 N N . LEU A 1 169 ? 13.12600 -33.05100 26.08400 1.000 17.41127 169 LEU A N 1
ATOM 1251 C CA . LEU A 1 169 ? 11.82000 -33.62800 25.79100 1.000 9.91148 169 LEU A CA 1
ATOM 1252 C C . LEU A 1 169 ? 10.94600 -32.65800 25.00800 1.000 15.64655 169 LEU A C 1
ATOM 1253 O O . LEU A 1 169 ? 10.21300 -33.07200 24.10100 1.000 14.67470 169 LEU A O 1
ATOM 1258 N N . ILE A 1 170 ? 10.98200 -31.37000 25.36200 1.000 13.89024 170 ILE A N 1
ATOM 1259 C CA . ILE A 1 170 ? 10.19800 -30.38000 24.62600 1.000 17.36549 170 ILE A CA 1
ATOM 1260 C C . ILE A 1 170 ? 10.59900 -30.37300 23.15800 1.000 21.46835 170 ILE A C 1
ATOM 1261 O O . ILE A 1 170 ? 9.74300 -30.32700 22.26600 1.000 20.91909 170 ILE A O 1
ATOM 1266 N N . TRP A 1 171 ? 11.90900 -30.40100 22.89100 1.000 16.92347 171 TRP A N 1
ATOM 1267 C CA . TRP A 1 171 ? 12.40300 -30.39400 21.52100 1.000 18.42565 171 TRP A CA 1
ATOM 1268 C C . TRP A 1 171 ? 11.87800 -31.58800 20.73600 1.000 20.31716 171 TRP A C 1
ATOM 1269 O O . TRP A 1 171 ? 11.39100 -31.43800 19.60700 1.000 20.34780 171 TRP A O 1
ATOM 1280 N N . VAL A 1 172 ? 11.95800 -32.78600 21.32600 1.000 17.65405 172 VAL A N 1
ATOM 1281 C CA . VAL A 1 172 ? 11.42800 -33.97600 20.66900 1.000 18.51153 172 VAL A CA 1
ATOM 1282 C C . VAL A 1 172 ? 9.94100 -33.81300 20.38100 1.000 20.75520 172 VAL A C 1
ATOM 1283 O O . VAL A 1 172 ? 9.47500 -34.13200 19.28000 1.000 16.10363 172 VAL A O 1
ATOM 1287 N N . PHE A 1 173 ? 9.18100 -33.30000 21.36100 1.000 15.20272 173 PHE A N 1
ATOM 1288 C CA . PHE A 1 173 ? 7.76300 -33.01600 21.16500 1.000 13.03918 173 PHE A CA 1
ATOM 1289 C C . PHE A 1 173 ? 7.54400 -32.11900 19.95400 1.000 13.70895 173 PHE A C 1
ATOM 1290 O O . PHE A 1 173 ? 6.64400 -32.35300 19.14100 1.000 15.09409 173 PHE A O 1
ATOM 1298 N N . GLN A 1 174 ? 8.36600 -31.07700 19.82600 1.000 15.63341 174 GLN A N 1
ATOM 1299 C CA . GLN A 1 174 ? 8.21700 -30.12100 18.74000 1.000 20.74037 174 GLN A CA 1
ATOM 1300 C C . GLN A 1 174 ? 8.48200 -30.74900 17.37700 1.000 21.10112 174 GLN A C 1
ATOM 1301 O O . GLN A 1 174 ? 8.01600 -30.21900 16.36300 1.000 20.49415 174 GLN A O 1
ATOM 1307 N N . GLN A 1 175 ? 9.21100 -31.86600 17.32600 1.000 19.31042 175 GLN A N 1
ATOM 1308 C CA . GLN A 1 175 ? 9.38900 -32.55400 16.05300 1.000 20.48978 175 GLN A CA 1
ATOM 1309 C C . GLN A 1 175 ? 8.12900 -33.28500 15.61900 1.000 23.96492 175 GLN A C 1
ATOM 1310 O O . GLN A 1 175 ? 7.95400 -33.54200 14.42600 1.000 23.15907 175 GLN A O 1
ATOM 1316 N N . LEU A 1 176 ? 7.23100 -33.59400 16.54800 1.000 23.10885 176 LEU A N 1
ATOM 1317 C CA . LEU A 1 176 ? 6.11600 -34.47900 16.25600 1.000 18.99663 176 LEU A CA 1
ATOM 1318 C C . LEU A 1 176 ? 4.74400 -33.84600 16.37400 1.000 20.01731 176 LEU A C 1
ATOM 1319 O O . LEU A 1 176 ? 3.75300 -34.51300 16.04900 1.000 16.57436 176 LEU A O 1
ATOM 1324 N N . PHE A 1 177 ? 4.64900 -32.59400 16.82500 1.000 17.45722 177 PHE A N 1
ATOM 1325 C CA . PHE A 1 177 ? 3.37100 -31.93200 17.04200 1.000 18.84319 177 PHE A CA 1
ATOM 1326 C C . PHE A 1 177 ? 3.43200 -30.51000 16.49900 1.000 19.02850 177 PHE A C 1
ATOM 1327 O O . PHE A 1 177 ? 4.47200 -29.85000 16.56700 1.000 20.05213 177 PHE A O 1
ATOM 1335 N N . GLU A 1 178 ? 2.30400 -30.04100 15.96100 1.000 23.54483 178 GLU A N 1
ATOM 1336 C CA . GLU A 1 178 ? 2.28000 -28.69900 15.39200 1.000 23.55777 178 GLU A CA 1
ATOM 1337 C C . GLU A 1 178 ? 2.44900 -27.64400 16.47200 1.000 26.25574 178 GLU A C 1
ATOM 1338 O O . GLU A 1 178 ? 3.11600 -26.62300 16.25700 1.000 23.20581 178 GLU A O 1
ATOM 1344 N N . LYS A 1 179 ? 1.81300 -27.85800 17.62100 1.000 20.48193 179 LYS A N 1
ATOM 1345 C CA . LYS A 1 179 ? 1.88400 -26.90400 18.72700 1.000 19.54179 179 LYS A CA 1
ATOM 1346 C C . LYS A 1 179 ? 2.23500 -27.59200 20.04100 1.000 20.02688 179 LYS A C 1
ATOM 1347 O O . LYS A 1 179 ? 1.65300 -28.62000 20.38700 1.000 18.81402 179 LYS A O 1
ATOM 1353 N N . VAL A 1 180 ? 3.19100 -27.02100 20.77200 1.000 12.55166 180 VAL A N 1
ATOM 1354 C CA . VAL A 1 180 ? 3.63700 -27.59800 22.04500 1.000 12.16386 180 VAL A CA 1
ATOM 1355 C C . VAL A 1 180 ? 3.70900 -26.47800 23.08600 1.000 14.25755 180 VAL A C 1
ATOM 1356 O O . VAL A 1 180 ? 4.48500 -25.52800 22.93000 1.000 20.04078 180 VAL A O 1
ATOM 1360 N N . GLU A 1 181 ? 2.91900 -26.59500 24.15500 1.000 12.93279 181 GLU A N 1
ATOM 1361 C CA . GLU A 1 181 ? 2.81800 -25.53700 25.15600 1.000 15.09850 181 GLU A CA 1
ATOM 1362 C C . GLU A 1 181 ? 2.83400 -26.09300 26.57300 1.000 17.40493 181 GLU A C 1
ATOM 1363 O O . GLU A 1 181 ? 2.06400 -27.00900 26.89400 1.000 15.20296 181 GLU A O 1
ATOM 1369 N N . ALA A 1 182 ? 3.68300 -25.50000 27.41900 1.000 12.34629 182 ALA A N 1
ATOM 1370 C CA . ALA A 1 182 ? 3.71600 -25.81600 28.83600 1.000 14.53821 182 ALA A CA 1
ATOM 1371 C C . ALA A 1 182 ? 2.60600 -25.08400 29.58100 1.000 12.93633 182 ALA A C 1
ATOM 1372 O O . ALA A 1 182 ? 2.27700 -23.93000 29.28400 1.000 14.14651 182 ALA A O 1
ATOM 1374 N N . THR A 1 183 ? 2.02300 -25.76500 30.56200 1.000 11.06883 183 THR A N 1
ATOM 1375 C CA . THR A 1 183 ? 0.96600 -25.15500 31.34900 1.000 9.46738 183 THR A CA 1
ATOM 1376 C C . THR A 1 183 ? 1.02500 -25.69900 32.76500 1.000 12.31135 183 THR A C 1
ATOM 1377 O O . THR A 1 183 ? 1.56400 -26.78100 33.01200 1.000 10.07396 183 THR A O 1
ATOM 1381 N N . LYS A 1 184 ? 0.48900 -24.92000 33.70400 1.000 10.96133 184 LYS A N 1
ATOM 1382 C CA . LYS A 1 184 ? 0.42500 -25.32700 35.10800 1.000 9.33160 184 LYS A CA 1
ATOM 1383 C C . LYS A 1 184 ? -0.92200 -24.85600 35.64100 1.000 13.35509 184 LYS A C 1
ATOM 1384 O O . LYS A 1 184 ? -1.08700 -23.69200 36.04400 1.000 11.92664 184 LYS A O 1
ATOM 1390 N N . PRO A 1 185 ? -1.92600 -25.73100 35.62800 1.000 11.02321 185 PRO A N 1
ATOM 1391 C CA . PRO A 1 185 ? -3.28200 -25.30400 35.96200 1.000 10.91148 185 PRO A CA 1
ATOM 1392 C C . PRO A 1 185 ? -3.42100 -25.00900 37.44700 1.000 13.50546 185 PRO A C 1
ATOM 1393 O O . PRO A 1 185 ? -2.54700 -25.35500 38.25700 1.000 13.07506 185 PRO A O 1
ATOM 1397 N N . PRO A 1 186 ? -4.50200 -24.32600 37.84300 1.000 16.73871 186 PRO A N 1
ATOM 1398 C CA . PRO A 1 186 ? -4.66800 -23.96800 39.26600 1.000 16.30320 186 PRO A CA 1
ATOM 1399 C C . PRO A 1 186 ? -4.52100 -25.13300 40.23600 1.000 16.09179 186 PRO A C 1
ATOM 1400 O O . PRO A 1 186 ? -3.99400 -24.94700 41.34300 1.000 14.39194 186 PRO A O 1
ATOM 1404 N N . ALA A 1 187 ? -4.98900 -26.32600 39.86400 1.000 14.72087 187 ALA A N 1
ATOM 1405 C CA . ALA A 1 187 ? -4.88000 -27.46300 40.76200 1.000 16.67574 187 ALA A CA 1
ATOM 1406 C C . ALA A 1 187 ? -3.45500 -27.98100 40.87100 1.000 11.94666 187 ALA A C 1
ATOM 1407 O O . ALA A 1 187 ? -3.20200 -28.91900 41.63700 1.000 18.90271 187 ALA A O 1
ATOM 1409 N N . SER A 1 188 ? -2.52400 -27.38500 40.12500 1.000 15.03341 188 SER A N 1
ATOM 1410 C CA . SER A 1 188 ? -1.10700 -27.71600 40.19500 1.000 13.01160 188 SER A CA 1
ATOM 1411 C C . SER A 1 188 ? -0.28700 -26.62300 40.87100 1.000 14.35612 188 SER A C 1
ATOM 1412 O O . SER A 1 188 ? 0.90400 -26.83400 41.12200 1.000 14.55595 188 SER A O 1
ATOM 1415 N N . ARG A 1 189 ? -0.90300 -25.47500 41.17500 1.000 15.39852 189 ARG A N 1
ATOM 1416 C CA . ARG A 1 189 ? -0.26000 -24.27400 41.70800 1.000 24.37046 189 ARG A CA 1
ATOM 1417 C C . ARG A 1 189 ? 0.80200 -24.55300 42.76700 1.000 20.77876 189 ARG A C 1
ATOM 1418 O O . ARG A 1 189 ? 1.89900 -23.98700 42.71300 1.000 21.13556 189 ARG A O 1
ATOM 1426 N N . ASN A 1 190 ? 0.49700 -25.43000 43.72400 1.000 24.17547 190 ASN A N 1
ATOM 1427 C CA . ASN A 1 190 ? 1.38800 -25.69500 44.84600 1.000 25.11430 190 ASN A CA 1
ATOM 1428 C C . ASN A 1 190 ? 2.09200 -27.05000 44.74700 1.000 31.15621 190 ASN A C 1
ATOM 1429 O O . ASN A 1 190 ? 2.51500 -27.60200 45.77000 1.000 26.25999 190 ASN A O 1
ATOM 1434 N N . VAL A 1 191 ? 2.24200 -27.59100 43.53900 1.000 21.40585 191 VAL A N 1
ATOM 1435 C CA . VAL A 1 191 ? 2.97700 -28.83200 43.31100 1.000 18.07226 191 VAL A CA 1
ATOM 1436 C C . VAL A 1 191 ? 4.26000 -28.45100 42.58100 1.000 19.97985 191 VAL A C 1
ATOM 1437 O O . VAL A 1 191 ? 4.26400 -28.28200 41.35800 1.000 26.93451 191 VAL A O 1
ATOM 1441 N N . SER A 1 192 ? 5.36400 -28.31600 43.32900 1.000 28.21189 192 SER A N 1
ATOM 1442 C CA . SER A 1 192 ? 6.55000 -27.65600 42.78400 1.000 31.31647 192 SER A CA 1
ATOM 1443 C C . SER A 1 192 ? 7.24200 -28.48200 41.70600 1.000 21.52193 192 SER A C 1
ATOM 1444 O O . SER A 1 192 ? 7.91600 -27.91900 40.83700 1.000 25.94842 192 SER A O 1
ATOM 1447 N N . ALA A 1 193 ? 7.10200 -29.80200 41.73400 1.000 21.06559 193 ALA A N 1
ATOM 1448 C CA . ALA A 1 193 ? 7.91000 -30.60600 40.82700 1.000 25.75438 193 ALA A CA 1
ATOM 1449 C C . ALA A 1 193 ? 7.42200 -30.54300 39.38500 1.000 26.06998 193 ALA A C 1
ATOM 1450 O O . ALA A 1 193 ? 8.20700 -30.79900 38.46600 1.000 25.64682 193 ALA A O 1
ATOM 1452 N N . GLU A 1 194 ? 6.16400 -30.19600 39.15400 1.000 15.77388 194 GLU A N 1
ATOM 1453 C CA . GLU A 1 194 ? 5.50700 -30.59900 37.92200 1.000 13.73055 194 GLU A CA 1
ATOM 1454 C C . GLU A 1 194 ? 5.09300 -29.42700 37.04000 1.000 12.96173 194 GLU A C 1
ATOM 1455 O O . GLU A 1 194 ? 4.71300 -28.34800 37.51700 1.000 13.38003 194 GLU A O 1
ATOM 1461 N N . ILE A 1 195 ? 5.19500 -29.67800 35.73800 1.000 12.15498 195 ILE A N 1
ATOM 1462 C CA . ILE A 1 195 ? 4.60300 -28.89000 34.67000 1.000 9.43123 195 ILE A CA 1
ATOM 1463 C C . ILE A 1 195 ? 3.80200 -29.87800 33.83100 1.000 8.63941 195 ILE A C 1
ATOM 1464 O O . ILE A 1 195 ? 4.03700 -31.08500 33.86100 1.000 9.54218 195 ILE A O 1
ATOM 1469 N N . PHE A 1 196 ? 2.82800 -29.36700 33.08600 1.000 7.66489 196 PHE A N 1
ATOM 1470 C CA . PHE A 1 196 ? 2.12000 -30.18400 32.11400 1.000 9.33332 196 PHE A CA 1
ATOM 1471 C C . PHE A 1 196 ? 2.40600 -29.62800 30.73500 1.000 11.45627 196 PHE A C 1
ATOM 1472 O O . PHE A 1 196 ? 2.54000 -28.41600 30.56600 1.000 13.22233 196 PHE A O 1
ATOM 1480 N N . VAL A 1 197 ? 2.54300 -30.51100 29.76100 1.000 9.42549 197 VAL A N 1
ATOM 1481 C CA . VAL A 1 197 ? 2.80200 -30.10300 28.38900 1.000 10.77069 197 VAL A CA 1
ATOM 1482 C C . VAL A 1 197 ? 1.64000 -30.60300 27.53500 1.000 6.73071 197 VAL A C 1
ATOM 1483 O O . VAL A 1 197 ? 1.33100 -31.80500 27.54400 1.000 9.69515 197 VAL A O 1
ATOM 1487 N N . VAL A 1 198 ? 0.98500 -29.68000 26.82100 1.000 7.22589 198 VAL A N 1
ATOM 1488 C CA . VAL A 1 198 ? -0.09600 -30.00400 25.88600 1.000 7.05124 198 VAL A CA 1
ATOM 1489 C C . VAL A 1 198 ? 0.48500 -29.99600 24.48700 1.000 11.72199 198 VAL A C 1
ATOM 1490 O O . VAL A 1 198 ? 0.99700 -28.96900 24.02500 1.000 11.21228 198 VAL A O 1
ATOM 1494 N N . CYS A 1 199 ? 0.41900 -31.13500 23.81700 1.000 10.19273 199 CYS A N 1
ATOM 1495 C CA . CYS A 1 199 ? 0.90800 -31.28400 22.45600 1.000 11.61680 199 CYS A CA 1
ATOM 1496 C C . CYS A 1 199 ? -0.29400 -31.47200 21.54000 1.000 12.16911 199 CYS A C 1
ATOM 1497 O O . CYS A 1 199 ? -1.07800 -32.40600 21.73200 1.000 11.61921 199 CYS A O 1
ATOM 1500 N N . LYS A 1 200 ? -0.43400 -30.59400 20.54400 1.000 12.03903 200 LYS A N 1
ATOM 1501 C CA . LYS A 1 200 ? -1.57900 -30.59900 19.64500 1.000 12.85100 200 LYS A CA 1
ATOM 1502 C C . LYS A 1 200 ? -1.10400 -30.73900 18.20900 1.000 17.41920 200 LYS A C 1
ATOM 1503 O O . LYS A 1 200 ? -0.00800 -30.30200 17.86100 1.000 18.36368 200 LYS A O 1
ATOM 1509 N N . GLY A 1 201 ? -1.94200 -31.36000 17.37800 1.000 15.07193 201 GLY A N 1
ATOM 1510 C CA . GLY A 1 201 ? -1.61100 -31.52800 15.97700 1.000 19.42822 201 GLY A CA 1
ATOM 1511 C C . GLY A 1 201 ? -0.50600 -32.53500 15.73100 1.000 16.22312 201 GLY A C 1
ATOM 1512 O O . GLY A 1 201 ? 0.53200 -32.20100 15.14800 1.000 15.36868 201 GLY A O 1
ATOM 1513 N N . PHE A 1 202 ? -0.71200 -33.77500 16.17900 1.000 15.62749 202 PHE A N 1
ATOM 1514 C CA . PHE A 1 202 ? 0.22500 -34.84400 15.86400 1.000 17.14282 202 PHE A CA 1
ATOM 1515 C C . PHE A 1 202 ? 0.49800 -34.89100 14.36300 1.000 18.05067 202 PHE A C 1
ATOM 1516 O O . PHE A 1 202 ? -0.42600 -34.95900 13.54800 1.000 19.24466 202 PHE A O 1
ATOM 1524 N N . LYS A 1 203 ? 1.77600 -34.81000 14.00700 1.000 22.57419 203 LYS A N 1
ATOM 1525 C CA . LYS A 1 203 ? 2.15900 -34.76000 12.60100 1.000 29.64089 203 LYS A CA 1
ATOM 1526 C C . LYS A 1 203 ? 1.94700 -36.09200 11.89400 1.000 32.68701 203 LYS A C 1
ATOM 1527 O O . LYS A 1 203 ? 1.79300 -36.11000 10.66700 1.000 36.35072 203 LYS A O 1
ATOM 1533 N N . ALA A 1 204 ? 1.92700 -37.19400 12.63800 1.000 23.34494 204 ALA A N 1
ATOM 1534 C CA . ALA A 1 204 ? 1.78600 -38.53400 12.07800 1.000 30.08683 204 ALA A CA 1
ATOM 1535 C C . ALA A 1 204 ? 2.77500 -38.76500 10.93900 1.000 33.94702 204 ALA A C 1
ATOM 1536 O O . ALA A 1 204 ? 2.35900 -38.98000 9.78000 1.000 36.72010 204 ALA A O 1
ATOM 1538 N N . PRO A 1 205 ? 4.07400 -38.73500 11.20500 1.000 33.87455 205 PRO A N 1
ATOM 1539 C CA . PRO A 1 205 ? 5.05400 -38.82800 10.11700 1.000 42.91364 205 PRO A CA 1
ATOM 1540 C C . PRO A 1 205 ? 5.05200 -40.20500 9.47300 1.000 47.59698 205 PRO A C 1
ATOM 1541 O O . PRO A 1 205 ? 4.91600 -41.22500 10.15300 1.000 32.30862 205 PRO A O 1
ATOM 1545 N N . LYS A 1 206 ? 5.19700 -40.22600 8.14200 1.000 44.55414 206 LYS A N 1
ATOM 1546 C CA . LYS A 1 206 ? 5.41400 -41.49900 7.46000 1.000 50.70278 206 LYS A CA 1
ATOM 1547 C C . LYS A 1 206 ? 6.76600 -42.07300 7.84600 1.000 46.72094 206 LYS A C 1
ATOM 1548 O O . LYS A 1 206 ? 6.91300 -43.28800 8.03200 1.000 47.91972 206 LYS A O 1
ATOM 1554 N N . ARG A 1 207 ? 7.76100 -41.20200 7.96100 1.000 46.86284 207 ARG A N 1
ATOM 1555 C CA . ARG A 1 207 ? 9.13400 -41.55600 8.28600 1.000 51.36004 207 ARG A CA 1
ATOM 1556 C C . ARG A 1 207 ? 9.34900 -41.15400 9.73700 1.000 49.61292 207 ARG A C 1
ATOM 1557 O O . ARG A 1 207 ? 9.40200 -39.95900 10.04600 1.000 55.97361 207 ARG A O 1
ATOM 1565 N N . LEU A 1 208 ? 9.45600 -42.12900 10.62900 1.000 47.46947 208 LEU A N 1
ATOM 1566 C CA . LEU A 1 208 ? 9.71200 -41.83900 12.03300 1.000 49.19926 208 LEU A CA 1
ATOM 1567 C C . LEU A 1 208 ? 11.12800 -42.27300 12.37700 1.000 48.34798 208 LEU A C 1
ATOM 1568 O O . LEU A 1 208 ? 11.53800 -43.39400 12.05300 1.000 43.03186 208 LEU A O 1
ATOM 1573 N N . ASP A 1 209 ? 11.86700 -41.38300 13.01800 1.000 48.40509 209 ASP A N 1
ATOM 1574 C CA . ASP A 1 209 ? 13.25600 -41.66100 13.34000 1.000 54.55093 209 ASP A CA 1
ATOM 1575 C C . ASP A 1 209 ? 13.33300 -42.48800 14.61500 1.000 51.72510 209 ASP A C 1
ATOM 1576 O O . ASP A 1 209 ? 12.74300 -42.10500 15.63100 1.000 50.27055 209 ASP A O 1
ATOM 1581 N N . PRO A 1 210 ? 14.02200 -43.62900 14.59400 1.000 48.77604 210 PRO A N 1
ATOM 1582 C CA . PRO A 1 210 ? 14.19200 -44.39500 15.83800 1.000 58.11962 210 PRO A CA 1
ATOM 1583 C C . PRO A 1 210 ? 14.83200 -43.57500 16.93800 1.000 52.29791 210 PRO A C 1
ATOM 1584 O O . PRO A 1 210 ? 14.47200 -43.72000 18.11400 1.000 49.63273 210 PRO A O 1
ATOM 1588 N N . ARG A 1 211 ? 15.76800 -42.69600 16.57100 1.000 54.14052 211 ARG A N 1
ATOM 1589 C CA . ARG A 1 211 ? 16.46400 -41.86900 17.55000 1.000 54.38782 211 ARG A CA 1
ATOM 1590 C C . ARG A 1 211 ? 15.54900 -40.83200 18.18700 1.000 43.49366 211 ARG A C 1
ATOM 1591 O O . ARG A 1 211 ? 15.76600 -40.45100 19.34200 1.000 44.70785 211 ARG A O 1
ATOM 1599 N N . LEU A 1 212 ? 14.53900 -40.35800 17.45600 1.000 48.69568 212 LEU A N 1
ATOM 1600 C CA . LEU A 1 212 ? 13.60100 -39.39300 18.01500 1.000 40.17077 212 LEU A CA 1
ATOM 1601 C C . LEU A 1 212 ? 12.92800 -39.91100 19.27900 1.000 43.66274 212 LEU A C 1
ATOM 1602 O O . LEU A 1 212 ? 12.40700 -39.11600 20.06800 1.000 45.84803 212 LEU A O 1
ATOM 1607 N N . LEU A 1 213 ? 12.92100 -41.22700 19.48600 1.000 36.83412 213 LEU A N 1
ATOM 1608 C CA . LEU A 1 213 ? 12.31900 -41.82500 20.66700 1.000 26.53361 213 LEU A CA 1
ATOM 1609 C C . LEU A 1 213 ? 13.27800 -42.76600 21.38700 1.000 36.66880 213 LEU A C 1
ATOM 1610 O O . LEU A 1 213 ? 12.84600 -43.51500 22.26900 1.000 38.51714 213 LEU A O 1
ATOM 1615 N N . ASP A 1 214 ? 14.56300 -42.75100 21.03100 1.000 34.59651 214 ASP A N 1
ATOM 1616 C CA . ASP A 1 214 ? 15.55200 -43.62100 21.65300 1.000 40.85705 214 ASP A CA 1
ATOM 1617 C C . ASP A 1 214 ? 16.05400 -42.97000 22.93400 1.000 39.38907 214 ASP A C 1
ATOM 1618 O O . ASP A 1 214 ? 16.62300 -41.87200 22.87100 1.000 34.46647 214 ASP A O 1
ATOM 1623 N N . PRO A 1 215 ? 15.87500 -43.59600 24.10000 1.000 42.17063 215 PRO A N 1
ATOM 1624 C CA . PRO A 1 215 ? 16.33700 -42.95400 25.34400 1.000 43.25308 215 PRO A CA 1
ATOM 1625 C C . PRO A 1 215 ? 17.82600 -42.65900 25.35300 1.000 40.51250 215 PRO A C 1
ATOM 1626 O O . PRO A 1 215 ? 18.24700 -41.63200 25.90000 1.000 41.97538 215 PRO A O 1
ATOM 1630 N N . LYS A 1 216 ? 18.63700 -43.52900 24.75100 1.000 45.74724 216 LYS A N 1
ATOM 1631 C CA . LYS A 1 216 ? 20.07700 -43.30200 24.73400 1.000 45.90826 216 LYS A CA 1
ATOM 1632 C C . LYS A 1 216 ? 20.44000 -42.07200 23.91200 1.000 42.47585 216 LYS A C 1
ATOM 1633 O O . LYS A 1 216 ? 21.44800 -41.41300 24.19500 1.000 37.93237 216 LYS A O 1
ATOM 1639 N N . GLU A 1 217 ? 19.63900 -41.74600 22.89700 1.000 41.17683 217 GLU A N 1
ATOM 1640 C CA . GLU A 1 217 ? 19.88900 -40.54700 22.11000 1.000 45.59773 217 GLU A CA 1
ATOM 1641 C C . GLU A 1 217 ? 19.24500 -39.31600 22.72900 1.000 47.59423 217 GLU A C 1
ATOM 1642 O O . GLU A 1 217 ? 19.83300 -38.22900 22.70600 1.000 42.41136 217 GLU A O 1
ATOM 1648 N N . VAL A 1 218 ? 18.04500 -39.46900 23.29100 1.000 34.37585 218 VAL A N 1
ATOM 1649 C CA . VAL A 1 218 ? 17.35300 -38.32100 23.86200 1.000 25.64585 218 VAL A CA 1
ATOM 1650 C C . VAL A 1 218 ? 18.06400 -37.84100 25.12100 1.000 25.50352 218 VAL A C 1
ATOM 1651 O O . VAL A 1 218 ? 18.18800 -36.63600 25.35800 1.000 34.10033 218 VAL A O 1
ATOM 1655 N N . PHE A 1 219 ? 18.56600 -38.76000 25.93100 1.000 33.97377 219 PHE A N 1
ATOM 1656 C CA . PHE A 1 219 ? 19.13300 -38.40100 27.22800 1.000 36.63859 219 PHE A CA 1
ATOM 1657 C C . PHE A 1 219 ? 20.66000 -38.40200 27.17000 1.000 43.96386 219 PHE A C 1
ATOM 1658 O O . PHE A 1 219 ? 21.32000 -39.12000 27.92500 1.000 45.13829 219 PHE A O 1
ATOM 1666 N N . GLU A 1 220 ? 21.18500 -37.56300 26.26500 1.000 50.41879 220 GLU A N 1
ATOM 1667 C CA . GLU A 1 220 ? 22.61100 -37.45300 25.90200 1.000 59.02275 220 GLU A CA 1
ATOM 1668 C C . GLU A 1 220 ? 22.96100 -38.45500 24.79700 1.000 55.25753 220 GLU A C 1
ATOM 1669 O O . GLU A 1 220 ? 23.43400 -39.56300 25.05800 1.000 68.50134 220 GLU A O 1
ATOM 1675 N N . ARG B 1 12 ? -40.41000 -28.11800 15.69300 1.000 39.77271 12 ARG B N 1
ATOM 1676 C CA . ARG B 1 12 ? -41.01000 -26.79600 15.81900 1.000 38.82026 12 ARG B CA 1
ATOM 1677 C C . ARG B 1 12 ? -40.68100 -26.31800 17.23600 1.000 31.80465 12 ARG B C 1
ATOM 1678 O O . ARG B 1 12 ? -39.55500 -25.90200 17.50800 1.000 32.15032 12 ARG B O 1
ATOM 1686 N N . LEU B 1 13 ? -41.65700 -26.40300 18.14500 1.000 42.80325 13 LEU B N 1
ATOM 1687 C CA . LEU B 1 13 ? -41.38700 -26.30200 19.58300 1.000 32.07334 13 LEU B CA 1
ATOM 1688 C C . LEU B 1 13 ? -41.07600 -27.70300 20.09500 1.000 26.56450 13 LEU B C 1
ATOM 1689 O O . LEU B 1 13 ? -41.88200 -28.35300 20.76600 1.000 27.50269 13 LEU B O 1
ATOM 1694 N N . ASP B 1 14 ? -39.87900 -28.17700 19.76400 1.000 29.68748 14 ASP B N 1
ATOM 1695 C CA . ASP B 1 14 ? -39.45400 -29.53200 20.06800 1.000 20.85681 14 ASP B CA 1
ATOM 1696 C C . ASP B 1 14 ? -38.32600 -29.51300 21.09300 1.000 20.08258 14 ASP B C 1
ATOM 1697 O O . ASP B 1 14 ? -38.03600 -28.48400 21.71700 1.000 20.42085 14 ASP B O 1
ATOM 1702 N N . ARG B 1 15 ? -37.67300 -30.66800 21.24800 1.000 19.57585 15 ARG B N 1
ATOM 1703 C CA . ARG B 1 15 ? -36.58800 -30.80300 22.21100 1.000 21.25275 15 ARG B CA 1
ATOM 1704 C C . ARG B 1 15 ? -35.51700 -29.74100 21.99200 1.000 18.58968 15 ARG B C 1
ATOM 1705 O O . ARG B 1 15 ? -35.05100 -29.10400 22.94200 1.000 19.25168 15 ARG B O 1
ATOM 1713 N N . TYR B 1 16 ? -35.13000 -29.51500 20.73400 1.000 18.76661 16 TYR B N 1
ATOM 1714 C CA . TYR B 1 16 ? -34.05500 -28.56400 20.47000 1.000 17.18508 16 TYR B CA 1
ATOM 1715 C C . TYR B 1 16 ? -34.48900 -27.13400 20.76000 1.000 13.87250 16 TYR B C 1
ATOM 1716 O O . TYR B 1 16 ? -33.68100 -26.31900 21.23100 1.000 17.31022 16 TYR B O 1
ATOM 1725 N N . TYR B 1 17 ? -35.74300 -26.80000 20.46900 1.000 17.80493 17 TYR B N 1
ATOM 1726 C CA . TYR B 1 17 ? -36.24000 -25.47500 20.81800 1.000 17.65040 17 TYR B CA 1
ATOM 1727 C C . TYR B 1 17 ? -36.06500 -25.20700 22.30600 1.000 18.40859 17 TYR B C 1
ATOM 1728 O O . TYR B 1 17 ? -35.54600 -24.15700 22.70600 1.000 21.53790 17 TYR B O 1
ATOM 1737 N N . TYR B 1 18 ? -36.45600 -26.16900 23.14300 1.000 18.05170 18 TYR B N 1
ATOM 1738 C CA . TYR B 1 18 ? -36.44100 -25.94400 24.58300 1.000 15.01806 18 TYR B CA 1
ATOM 1739 C C . TYR B 1 18 ? -35.03500 -26.03500 25.16600 1.000 18.16792 18 TYR B C 1
ATOM 1740 O O . TYR B 1 18 ? -34.66500 -25.21200 26.01000 1.000 20.91510 18 TYR B O 1
ATOM 1749 N N . LEU B 1 19 ? -34.23000 -27.02000 24.75400 1.000 20.46299 19 LEU B N 1
ATOM 1750 C CA . LEU B 1 19 ? -32.84300 -27.04200 25.20800 1.000 21.93258 19 LEU B CA 1
ATOM 1751 C C . LEU B 1 19 ? -32.11800 -25.74900 24.86600 1.000 18.66168 19 LEU B C 1
ATOM 1752 O O . LEU B 1 19 ? -31.37100 -25.22200 25.69400 1.000 18.79052 19 LEU B O 1
ATOM 1757 N N . ALA B 1 20 ? -32.32000 -25.22400 23.65300 1.000 21.37901 20 ALA B N 1
ATOM 1758 C CA . ALA B 1 20 ? -31.59200 -24.02000 23.25900 1.000 20.00490 20 ALA B CA 1
ATOM 1759 C C . ALA B 1 20 ? -31.95700 -22.85200 24.16200 1.000 20.07726 20 ALA B C 1
ATOM 1760 O O . ALA B 1 20 ? -31.07900 -22.10200 24.60900 1.000 18.80778 20 ALA B O 1
ATOM 1762 N N . LYS B 1 21 ? -33.24400 -22.71200 24.48000 1.000 19.20979 21 LYS B N 1
ATOM 1763 C CA . LYS B 1 21 ? -33.68200 -21.63500 25.36100 1.000 21.87780 21 LYS B CA 1
ATOM 1764 C C . LYS B 1 21 ? -33.09700 -21.79000 26.76000 1.000 25.14728 21 LYS B C 1
ATOM 1765 O O . LYS B 1 21 ? -32.70900 -20.80000 27.39300 1.000 29.39818 21 LYS B O 1
ATOM 1771 N N . GLU B 1 22 ? -33.01300 -23.02700 27.25700 1.000 24.91200 22 GLU B N 1
ATOM 1772 C CA . GLU B 1 22 ? -32.49800 -23.23700 28.60700 1.000 22.73863 22 GLU B CA 1
ATOM 1773 C C . GLU B 1 22 ? -31.01900 -22.90100 28.70500 1.000 24.16356 22 GLU B C 1
ATOM 1774 O O . GLU B 1 22 ? -30.56100 -22.45100 29.76200 1.000 26.72162 22 GLU B O 1
ATOM 1780 N N . LYS B 1 23 ? -30.26000 -23.11600 27.62700 1.000 20.07488 23 LYS B N 1
ATOM 1781 C CA . LYS B 1 23 ? -28.84400 -22.77200 27.60200 1.000 20.34764 23 LYS B CA 1
ATOM 1782 C C . LYS B 1 23 ? -28.59400 -21.30000 27.32000 1.000 21.48936 23 LYS B C 1
ATOM 1783 O O . LYS B 1 23 ? -27.44000 -20.86600 27.38900 1.000 25.37561 23 LYS B O 1
ATOM 1789 N N . GLY B 1 24 ? -29.63100 -20.53400 27.01400 1.000 18.59832 24 GLY B N 1
ATOM 1790 C CA . GLY B 1 24 ? -29.47700 -19.13100 26.71100 1.000 17.28110 24 GLY B CA 1
ATOM 1791 C C . GLY B 1 24 ? -29.16800 -18.82000 25.26300 1.000 17.38883 24 GLY B C 1
ATOM 1792 O O . GLY B 1 24 ? -28.82600 -17.67500 24.95500 1.000 20.17967 24 GLY B O 1
ATOM 1793 N N . TYR B 1 25 ? -29.26100 -19.79800 24.36800 1.000 15.71300 25 TYR B N 1
ATOM 1794 C CA . TYR B 1 25 ? -29.12600 -19.50600 22.94800 1.000 15.24212 25 TYR B CA 1
ATOM 1795 C C . TYR B 1 25 ? -30.35500 -18.76400 22.43600 1.000 19.57320 25 TYR B C 1
ATOM 1796 O O . TYR B 1 25 ? -31.48100 -18.99500 22.88400 1.000 16.79043 25 TYR B O 1
ATOM 1805 N N . ARG B 1 26 ? -30.13700 -17.88500 21.45600 1.000 16.02801 26 ARG B N 1
ATOM 1806 C CA . ARG B 1 26 ? -31.22400 -17.04200 20.96900 1.000 16.73944 26 ARG B CA 1
ATOM 1807 C C . ARG B 1 26 ? -32.15300 -17.75100 19.99200 1.000 15.59962 26 ARG B C 1
ATOM 1808 O O . ARG B 1 26 ? -33.25100 -17.24500 19.73300 1.000 15.53155 26 ARG B O 1
ATOM 1816 N N . ALA B 1 27 ? -31.73600 -18.88800 19.43700 1.000 13.03430 27 ALA B N 1
ATOM 1817 C CA . ALA B 1 27 ? -32.52200 -19.58100 18.43600 1.000 16.11661 27 ALA B CA 1
ATOM 1818 C C . ALA B 1 27 ? -32.22500 -21.07000 18.50500 1.000 15.39695 27 ALA B C 1
ATOM 1819 O O . ALA B 1 27 ? -31.11100 -21.49800 18.82900 1.000 15.51152 27 ALA B O 1
ATOM 1821 N N . ARG B 1 28 ? -33.26500 -21.84600 18.21600 1.000 14.97840 28 ARG B N 1
ATOM 1822 C CA . ARG B 1 28 ? -33.14600 -23.28600 18.07400 1.000 15.77099 28 ARG B CA 1
ATOM 1823 C C . ARG B 1 28 ? -32.06500 -23.66400 17.07200 1.000 12.53737 28 ARG B C 1
ATOM 1824 O O . ARG B 1 28 ? -31.45100 -24.73300 17.18500 1.000 11.43794 28 ARG B O 1
ATOM 1832 N N . SER B 1 29 ? -31.83000 -22.81100 16.07300 1.000 9.78372 29 SER B N 1
ATOM 1833 C CA . SER B 1 29 ? -30.87700 -23.14700 15.03000 1.000 13.83198 29 SER B CA 1
ATOM 1834 C C . SER B 1 29 ? -29.44000 -23.22100 15.53000 1.000 9.90321 29 SER B C 1
ATOM 1835 O O . SER B 1 29 ? -28.59600 -23.75400 14.81200 1.000 7.97276 29 SER B O 1
ATOM 1838 N N . SER B 1 30 ? -29.15800 -22.72700 16.74400 1.000 11.98873 30 SER B N 1
ATOM 1839 C CA . SER B 1 30 ? -27.87000 -22.97100 17.39000 1.000 9.07118 30 SER B CA 1
ATOM 1840 C C . SER B 1 30 ? -27.44700 -24.43300 17.26200 1.000 10.70144 30 SER B C 1
ATOM 1841 O O . SER B 1 30 ? -26.29900 -24.72700 16.91600 1.000 11.50841 30 SER B O 1
ATOM 1844 N N . PHE B 1 31 ? -28.38000 -25.36200 17.47400 1.000 9.08184 31 PHE B N 1
ATOM 1845 C CA . PHE B 1 31 ? -28.00300 -26.76900 17.45800 1.000 7.82163 31 PHE B CA 1
ATOM 1846 C C . PHE B 1 31 ? -27.57300 -27.23500 16.06900 1.000 9.36925 31 PHE B C 1
ATOM 1847 O O . PHE B 1 31 ? -26.79000 -28.17700 15.95300 1.000 8.80057 31 PHE B O 1
ATOM 1855 N N . LYS B 1 32 ? -28.08200 -26.61000 15.00000 1.000 8.85677 32 LYS B N 1
ATOM 1856 C CA . LYS B 1 32 ? -27.67100 -27.04500 13.66700 1.000 8.46448 32 LYS B CA 1
ATOM 1857 C C . LYS B 1 32 ? -26.16200 -26.85900 13.46800 1.000 11.64773 32 LYS B C 1
ATOM 1858 O O . LYS B 1 32 ? -25.46400 -27.78100 13.02300 1.000 8.48905 32 LYS B O 1
ATOM 1864 N N . ILE B 1 33 ? -25.62800 -25.68700 13.82700 1.000 9.48573 33 ILE B N 1
ATOM 1865 C CA . ILE B 1 33 ? -24.20500 -25.45700 13.60400 1.000 8.57241 33 ILE B CA 1
ATOM 1866 C C . ILE B 1 33 ? -23.37500 -26.20400 14.64800 1.000 7.68641 33 ILE B C 1
ATOM 1867 O O . ILE B 1 33 ? -22.28400 -26.69400 14.34500 1.000 8.02403 33 ILE B O 1
ATOM 1872 N N . ILE B 1 34 ? -23.89400 -26.35800 15.86600 1.000 6.05576 34 ILE B N 1
ATOM 1873 C CA . ILE B 1 34 ? -23.20200 -27.17500 16.86900 1.000 7.84966 34 ILE B CA 1
ATOM 1874 C C . ILE B 1 34 ? -22.98400 -28.58300 16.33300 1.000 11.72974 34 ILE B C 1
ATOM 1875 O O . ILE B 1 34 ? -21.86700 -29.12900 16.38200 1.000 8.25522 34 ILE B O 1
ATOM 1880 N N . GLN B 1 35 ? -24.04800 -29.17100 15.77600 1.000 8.34965 35 GLN B N 1
ATOM 1881 C CA . GLN B 1 35 ? -24.01800 -30.54000 15.27700 1.000 8.73487 35 GLN B CA 1
ATOM 1882 C C . GLN B 1 35 ? -23.17200 -30.65600 14.01300 1.000 9.39327 35 GLN B C 1
ATOM 1883 O O . GLN B 1 35 ? -22.39200 -31.60500 13.86700 1.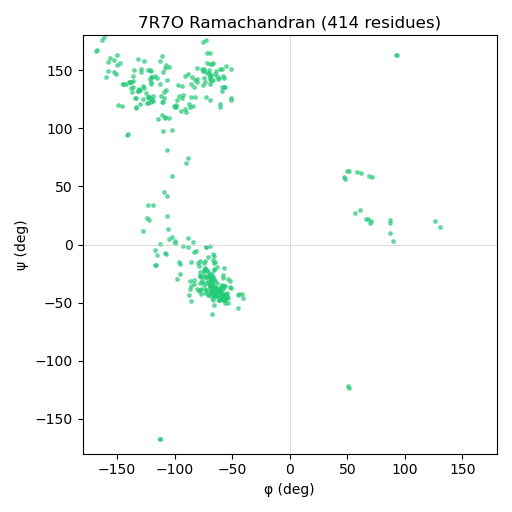000 10.81930 35 GLN B O 1
ATOM 1889 N N . ILE B 1 36 ? -23.28200 -29.68300 13.10000 1.000 6.83156 36 ILE B N 1
ATOM 1890 C CA . ILE B 1 36 ? -22.42400 -29.70200 11.91700 1.000 6.51760 36 ILE B CA 1
ATOM 1891 C C . ILE B 1 36 ? -20.95400 -29.54800 12.31200 1.000 11.77657 36 ILE B C 1
ATOM 1892 O O . ILE B 1 36 ? -20.06800 -30.24400 11.78300 1.000 9.91974 36 ILE B O 1
ATOM 1897 N N . ASN B 1 37 ? -20.66700 -28.63100 13.24100 1.000 9.76096 37 ASN B N 1
ATOM 1898 C CA . ASN B 1 37 ? -19.29400 -28.43800 13.68000 1.000 12.44981 37 ASN B CA 1
ATOM 1899 C C . ASN B 1 37 ? -18.73600 -29.70800 14.31700 1.000 12.46826 37 ASN B C 1
ATOM 1900 O O . ASN B 1 37 ? -17.57300 -30.06300 14.09300 1.000 12.46067 37 ASN B O 1
ATOM 1905 N N . GLU B 1 38 ? -19.56200 -30.41300 15.09500 1.000 11.72698 38 GLU B N 1
ATOM 1906 C CA . GLU B 1 38 ? -19.10700 -31.64300 15.74300 1.000 10.14978 38 GLU B CA 1
ATOM 1907 C C . GLU B 1 38 ? -18.82300 -32.74800 14.73200 1.000 14.05559 38 GLU B C 1
ATOM 1908 O O . GLU B 1 38 ? -17.92800 -33.56800 14.95600 1.000 13.53892 38 GLU B O 1
ATOM 1914 N N . LYS B 1 39 ? -19.58100 -32.80500 13.62900 1.000 11.62745 39 LYS B N 1
ATOM 1915 C CA . LYS B 1 39 ? -19.38000 -33.86700 12.64600 1.000 13.05722 39 LYS B CA 1
ATOM 1916 C C . LYS B 1 39 ? -18.24700 -33.57100 11.66900 1.000 15.28993 39 LYS B C 1
ATOM 1917 O O . LYS B 1 39 ? -17.60300 -34.51000 11.17800 1.000 15.02917 39 LYS B O 1
ATOM 1923 N N . TYR B 1 40 ? -17.99000 -32.29400 11.35800 1.000 12.05140 40 TYR B N 1
ATOM 1924 C CA . TYR B 1 40 ? -17.04100 -31.96400 10.29700 1.000 11.02395 40 TYR B CA 1
ATOM 1925 C C . TYR B 1 40 ? -15.75100 -31.36000 10.84400 1.000 15.02870 40 TYR B C 1
ATOM 1926 O O . TYR B 1 40 ? -15.23100 -30.37200 10.31200 1.000 14.66776 40 TYR B O 1
ATOM 1935 N N . GLY B 1 41 ? -15.22000 -31.96600 11.90000 1.000 15.83228 41 GLY B N 1
ATOM 1936 C CA . GLY B 1 41 ? -13.85800 -31.70000 12.31300 1.000 12.21511 41 GLY B CA 1
ATOM 1937 C C . GLY B 1 41 ? -13.66400 -30.53600 13.25100 1.000 18.81447 41 GLY B C 1
ATOM 1938 O O . GLY B 1 41 ? -12.53600 -30.05200 13.36500 1.000 20.83963 41 GLY B O 1
ATOM 1939 N N . HIS B 1 42 ? -14.71700 -30.07900 13.92900 1.000 10.41463 42 HIS B N 1
ATOM 1940 C CA . HIS B 1 42 ? -14.64300 -28.98900 14.91100 1.000 13.31924 42 HIS B CA 1
ATOM 1941 C C . HIS B 1 42 ? -13.86300 -27.78600 14.37200 1.000 15.94035 42 HIS B C 1
ATOM 1942 O O . HIS B 1 42 ? -12.89500 -27.30900 14.97100 1.000 14.37786 42 HIS B O 1
ATOM 1949 N N . PHE B 1 43 ? -14.32700 -27.28000 13.22400 1.000 12.17022 43 PHE B N 1
ATOM 1950 C CA . PHE B 1 43 ? -13.64800 -26.15800 12.57300 1.000 14.12316 43 PHE B CA 1
ATOM 1951 C C . PHE B 1 43 ? -13.78700 -24.86200 13.36000 1.000 12.39818 43 PHE B C 1
ATOM 1952 O O . PHE B 1 43 ? -12.91700 -23.99200 13.25900 1.000 14.13593 43 PHE B O 1
ATOM 1960 N N . LEU B 1 44 ? -14.85900 -24.70000 14.13800 1.000 11.10032 44 LEU B N 1
ATOM 1961 C CA . LEU B 1 44 ? -15.00900 -23.46800 14.90900 1.000 11.32467 44 LEU B CA 1
ATOM 1962 C C . LEU B 1 44 ? -13.89000 -23.32500 15.93200 1.000 14.90293 44 LEU B C 1
ATOM 1963 O O . LEU B 1 44 ? -13.35000 -22.22800 16.12600 1.000 13.13871 44 LEU B O 1
ATOM 1968 N N . GLU B 1 45 ? -13.52300 -24.42800 16.59000 1.000 12.12017 45 GLU B N 1
ATOM 1969 C CA . GLU B 1 45 ? -12.45900 -24.39300 17.59400 1.000 13.76359 45 GLU B CA 1
ATOM 1970 C C . GLU B 1 45 ? -11.10200 -24.07400 16.98400 1.000 16.94098 45 GLU B C 1
ATOM 1971 O O . GLU B 1 45 ? -10.16500 -23.71600 17.71100 1.000 17.98377 45 GLU B O 1
ATOM 1977 N N . LYS B 1 46 ? -10.98200 -24.18500 15.67100 1.000 15.22695 46 LYS B N 1
ATOM 1978 C CA . LYS B 1 46 ? -9.76800 -23.88400 14.93500 1.000 20.24648 46 LYS B CA 1
ATOM 1979 C C . LYS B 1 46 ? -9.83400 -22.53200 14.24400 1.000 18.70771 46 LYS B C 1
ATOM 1980 O O . LYS B 1 46 ? -8.92400 -22.18700 13.48600 1.000 21.69324 46 LYS B O 1
ATOM 1986 N N . SER B 1 47 ? -10.88500 -21.75800 14.48900 1.000 17.14039 47 SER B N 1
ATOM 1987 C CA . SER B 1 47 ? -11.17200 -20.56700 13.70300 1.000 10.14577 47 SER B CA 1
ATOM 1988 C C . SER B 1 47 ? -10.90000 -19.32500 14.53100 1.000 13.19717 47 SER B C 1
ATOM 1989 O O . SER B 1 47 ? -11.64600 -19.02800 15.47200 1.000 16.51264 47 SER B O 1
ATOM 1992 N N . LYS B 1 48 ? -9.83000 -18.61900 14.17400 1.000 13.76500 48 LYS B N 1
ATOM 1993 C CA . LYS B 1 48 ? -9.49400 -17.34300 14.80000 1.000 16.75993 48 LYS B CA 1
ATOM 1994 C C . LYS B 1 48 ? -10.47800 -16.24200 14.43300 1.000 16.55493 48 LYS B C 1
ATOM 1995 O O . LYS B 1 48 ? -10.71600 -15.31500 15.22300 1.000 13.73336 48 LYS B O 1
ATOM 2001 N N . VAL B 1 49 ? -10.97500 -16.27500 13.20000 1.000 9.06916 49 VAL B N 1
ATOM 2002 C CA . VAL B 1 49 ? -11.78500 -15.21700 12.61300 1.000 7.74500 49 VAL B CA 1
ATOM 2003 C C . VAL B 1 49 ? -12.96500 -15.89400 11.93700 1.000 10.33058 49 VAL B C 1
ATOM 2004 O O . VAL B 1 49 ? -12.76700 -16.79400 11.11200 1.000 11.95225 49 VAL B O 1
ATOM 2008 N N . VAL B 1 50 ? -14.17800 -15.47500 12.28900 1.000 6.82476 50 VAL B N 1
ATOM 2009 C CA . VAL B 1 50 ? -15.40800 -16.08300 11.78400 1.000 5.83499 50 VAL B CA 1
ATOM 2010 C C . VAL B 1 50 ? -16.33300 -14.96800 11.31000 1.000 8.27919 50 VAL B C 1
ATOM 2011 O O . VAL B 1 50 ? -16.55900 -13.99200 12.03300 1.000 5.66106 50 VAL B O 1
ATOM 2015 N N . ILE B 1 51 ? -16.88900 -15.12200 10.11300 1.000 8.37548 51 ILE B N 1
ATOM 2016 C CA . ILE B 1 51 ? -17.92100 -14.22400 9.60400 1.000 3.80952 51 ILE B CA 1
ATOM 2017 C C . ILE B 1 51 ? -19.20100 -15.04300 9.54400 1.000 10.54869 51 ILE B C 1
ATOM 2018 O O . ILE B 1 51 ? -19.20100 -16.13900 8.97300 1.000 8.24553 51 ILE B O 1
ATOM 2023 N N . ASP B 1 52 ? -20.27100 -14.52800 10.14700 1.000 6.29033 52 ASP B N 1
ATOM 2024 C CA . ASP B 1 52 ? -21.56000 -15.21300 10.17400 1.000 6.50660 52 ASP B CA 1
ATOM 2025 C C . ASP B 1 52 ? -22.54200 -14.35300 9.37200 1.000 5.93454 52 ASP B C 1
ATOM 2026 O O . ASP B 1 52 ? -22.91900 -13.25500 9.80200 1.000 7.37061 52 ASP B O 1
ATOM 2031 N N . LEU B 1 53 ? -22.90600 -14.82000 8.18400 1.000 6.79086 53 LEU B N 1
ATOM 2032 C CA . LEU B 1 53 ? -23.76000 -14.05700 7.27400 1.000 5.77225 53 LEU B CA 1
ATOM 2033 C C . LEU B 1 53 ? -25.22600 -14.43600 7.45900 1.000 8.27561 53 LEU B C 1
ATOM 2034 O O . LEU B 1 53 ? -25.56300 -15.62100 7.57300 1.000 8.46319 53 LEU B O 1
ATOM 2039 N N . CYS B 1 54 ? -26.09300 -13.41800 7.47800 1.000 6.50321 54 CYS B N 1
ATOM 2040 C CA . CYS B 1 54 ? -27.52400 -13.60100 7.72600 1.000 6.66387 54 CYS B CA 1
ATOM 2041 C C . CYS B 1 54 ? -27.72200 -14.19900 9.12300 1.000 6.09336 54 CYS B C 1
ATOM 2042 O O . CYS B 1 54 ? -28.25800 -15.29800 9.29500 1.000 8.93870 54 CYS B O 1
ATOM 2045 N N . ALA B 1 55 ? -27.28100 -13.43700 10.12700 1.000 7.65757 55 ALA B N 1
ATOM 2046 C CA . ALA B 1 55 ? -26.98400 -13.93400 11.46500 1.000 8.30287 55 ALA B CA 1
ATOM 2047 C C . ALA B 1 55 ? -28.11500 -13.80000 12.48100 1.000 10.09907 55 ALA B C 1
ATOM 2048 O O . ALA B 1 55 ? -28.02100 -14.41400 13.54800 1.000 9.21902 55 ALA B O 1
ATOM 2050 N N . ALA B 1 56 ? -29.13100 -12.97400 12.23400 1.000 8.08889 56 ALA B N 1
ATOM 2051 C CA . ALA B 1 56 ? -30.08000 -12.66400 13.29900 1.000 9.19039 56 ALA B CA 1
ATOM 2052 C C . ALA B 1 56 ? -30.93900 -13.88300 13.63700 1.000 10.15567 56 ALA B C 1
ATOM 2053 O O . ALA B 1 56 ? -31.33400 -14.63700 12.73700 1.000 11.65980 56 ALA B O 1
ATOM 2055 N N . PRO B 1 57 ? -31.31400 -14.06800 14.91700 1.000 9.63239 57 PRO B N 1
ATOM 2056 C CA . PRO B 1 57 ? -31.07600 -13.20700 16.08500 1.000 9.69187 57 PRO B CA 1
ATOM 2057 C C . PRO B 1 57 ? -29.67000 -13.30100 16.66500 1.000 13.73959 57 PRO B C 1
ATOM 2058 O O . PRO B 1 57 ? -29.30800 -12.44100 17.46700 1.000 10.96505 57 PRO B O 1
ATOM 2062 N N . GLY B 1 58 ? -28.90600 -14.32100 16.26900 1.000 9.30265 58 GLY B N 1
ATOM 2063 C CA . GLY B 1 58 ? -27.50600 -14.39600 16.66200 1.000 7.68796 58 GLY B CA 1
ATOM 2064 C C . GLY B 1 58 ? -27.00900 -15.70300 17.25200 1.000 8.99818 58 GLY B C 1
ATOM 2065 O O . GLY B 1 58 ? -25.92600 -15.71400 17.84400 1.000 10.06123 58 GLY B O 1
ATOM 2066 N N . SER B 1 59 ? -27.74700 -16.80800 17.11000 1.000 8.76200 59 SER B N 1
ATOM 2067 C CA . SER B 1 59 ? -27.33900 -17.97500 17.88800 1.000 10.26675 59 SER B CA 1
ATOM 2068 C C . SER B 1 59 ? -26.08600 -18.61700 17.30600 1.000 14.67513 59 SER B C 1
ATOM 2069 O O . SER B 1 59 ? -25.31700 -19.23200 18.04700 1.000 9.83477 59 SER B O 1
ATOM 2072 N N . TRP B 1 60 ? -25.83800 -18.47500 15.99700 1.000 8.70524 60 TRP B N 1
ATOM 2073 C CA . TRP B 1 60 ? -24.58600 -19.01700 15.47500 1.000 10.33422 60 TRP B CA 1
ATOM 2074 C C . TRP B 1 60 ? -23.39700 -18.16800 15.91800 1.000 11.92693 60 TRP B C 1
ATOM 2075 O O . TRP B 1 60 ? -22.29900 -18.70300 16.13500 1.000 10.37554 60 TRP B O 1
ATOM 2086 N N . CYS B 1 61 ? -23.59700 -16.85600 16.05900 1.000 10.70831 61 CYS B N 1
ATOM 2087 C CA . CYS B 1 61 ? -22.56200 -16.02000 16.66200 1.000 8.88545 61 CYS B CA 1
ATOM 2088 C C . CYS B 1 61 ? -22.29500 -16.43800 18.10300 1.000 13.43814 61 CYS B C 1
ATOM 2089 O O . CYS B 1 61 ? -21.13600 -16.47500 18.53200 1.000 11.33417 61 CYS B O 1
ATOM 2092 N N . GLN B 1 62 ? -23.35100 -16.78100 18.85600 1.000 11.49757 62 GLN B N 1
ATOM 2093 C CA . GLN B 1 62 ? -23.15000 -17.26000 20.22700 1.000 12.58753 62 GLN B CA 1
ATOM 2094 C C . GLN B 1 62 ? -22.37000 -18.56700 20.24700 1.000 12.44559 62 GLN B C 1
ATOM 2095 O O . GLN B 1 62 ? -21.46600 -18.74400 21.07400 1.000 10.34523 62 GLN B O 1
ATOM 2101 N N . VAL B 1 63 ? -22.71600 -19.50600 19.35900 1.000 9.23823 63 VAL B N 1
ATOM 2102 C CA . VAL B 1 63 ? -21.94700 -20.74700 19.25400 1.000 7.59696 63 VAL B CA 1
ATOM 2103 C C . VAL B 1 63 ? -20.48000 -20.44600 18.96400 1.000 11.06166 63 VAL B C 1
ATOM 2104 O O . VAL B 1 63 ? -19.58700 -20.99100 19.61400 1.000 9.45384 63 VAL B O 1
ATOM 2108 N N . ALA B 1 64 ? -20.21100 -19.56800 17.99300 1.000 13.94877 64 ALA B N 1
ATOM 2109 C CA . ALA B 1 64 ? -18.82800 -19.24300 17.65900 1.000 8.37705 64 ALA B CA 1
ATOM 2110 C C . ALA B 1 64 ? -18.13500 -18.56100 18.83000 1.000 12.68492 64 ALA B C 1
ATOM 2111 O O . ALA B 1 64 ? -16.98900 -18.89000 19.15600 1.000 12.85981 64 ALA B O 1
ATOM 2113 N N . SER B 1 65 ? -18.83600 -17.65600 19.51800 1.000 8.55251 65 SER B N 1
ATOM 2114 C CA . SER B 1 65 ? -18.25900 -17.06000 20.72500 1.000 14.75554 65 SER B CA 1
ATOM 2115 C C . SER B 1 65 ? -17.90400 -18.10400 21.78000 1.000 14.36439 65 SER B C 1
ATOM 2116 O O . SER B 1 65 ? -16.91000 -17.95200 22.49600 1.000 15.54964 65 SER B O 1
ATOM 2119 N N . LYS B 1 66 ? -18.68600 -19.17200 21.88800 1.000 12.22300 66 LYS B N 1
ATOM 2120 C CA . LYS B 1 66 ? -18.42200 -20.17600 22.90900 1.000 13.69366 66 LYS B CA 1
ATOM 2121 C C . LYS B 1 66 ? -17.29200 -21.11800 22.50700 1.000 19.51682 66 LYS B C 1
ATOM 2122 O O . LYS B 1 66 ? -16.45000 -21.46900 23.34400 1.000 18.53857 66 LYS B O 1
ATOM 2128 N N . LEU B 1 67 ? -17.23700 -21.52800 21.23700 1.000 14.83664 67 LEU B N 1
ATOM 2129 C CA . LEU B 1 67 ? -16.29900 -22.56700 20.81500 1.000 11.80645 67 LEU B CA 1
ATOM 2130 C C . LEU B 1 67 ? -14.98900 -22.03200 20.24900 1.000 15.63026 67 LEU B C 1
ATOM 2131 O O . LEU B 1 67 ? -13.97500 -22.74200 20.28200 1.000 15.58388 67 LEU B O 1
ATOM 2136 N N . CYS B 1 68 ? -14.97800 -20.82000 19.71100 1.000 13.26351 68 CYS B N 1
ATOM 2137 C CA . CYS B 1 68 ? -13.78900 -20.31200 19.05000 1.000 11.45759 68 CYS B CA 1
ATOM 2138 C C . CYS B 1 68 ? -12.74200 -20.00100 20.12400 1.000 13.23157 68 CYS B C 1
ATOM 2139 O O . CYS B 1 68 ? -13.09400 -19.77400 21.28500 1.000 13.49789 68 CYS B O 1
ATOM 2142 N N . PRO B 1 69 ? -11.45700 -19.98100 19.77300 1.000 12.28262 69 PRO B N 1
ATOM 2143 C CA . PRO B 1 69 ? -10.43900 -19.59100 20.76700 1.000 12.52618 69 PRO B CA 1
ATOM 2144 C C . PRO B 1 69 ? -10.72100 -18.21800 21.37700 1.000 16.37310 69 PRO B C 1
ATOM 2145 O O . PRO B 1 69 ? -11.37800 -17.36200 20.77600 1.000 13.55235 69 PRO B O 1
ATOM 2149 N N . VAL B 1 70 ? -10.22600 -18.01400 22.60300 1.000 19.14132 70 VAL B N 1
ATOM 2150 C CA . VAL B 1 70 ? -10.42300 -16.72300 23.25600 1.000 17.90259 70 VAL B CA 1
ATOM 2151 C C . VAL B 1 70 ? -9.83100 -15.62200 22.38400 1.000 13.08286 70 VAL B C 1
ATOM 2152 O O . VAL B 1 70 ? -8.82800 -15.82000 21.68300 1.000 15.48237 70 VAL B O 1
ATOM 2156 N N . ASN B 1 71 ? -10.49500 -14.46100 22.39000 1.000 15.45998 71 ASN B N 1
ATOM 2157 C CA . ASN B 1 71 ? -10.08600 -13.26900 21.64300 1.000 19.01492 71 ASN B CA 1
ATOM 2158 C C . ASN B 1 71 ? -10.26700 -13.41900 20.14000 1.000 18.38271 71 ASN B C 1
ATOM 2159 O O . ASN B 1 71 ? -9.65800 -12.67600 19.36400 1.000 15.95303 71 ASN B O 1
ATOM 2164 N N . SER B 1 72 ? -11.10300 -14.35900 19.70300 1.000 17.22703 72 SER B N 1
ATOM 2165 C CA . SER B 1 72 ? -11.39300 -14.50400 18.28300 1.000 11.86473 72 SER B CA 1
ATOM 2166 C C . SER B 1 72 ? -12.22300 -13.32700 17.78600 1.000 10.16500 72 SER B C 1
ATOM 2167 O O . SER B 1 72 ? -12.98100 -12.70900 18.53900 1.000 13.41655 72 SER B O 1
ATOM 2170 N N . LEU B 1 73 ? -12.03900 -12.99100 16.51200 1.000 7.96692 73 LEU B N 1
ATOM 2171 C CA . LEU B 1 73 ? -12.83600 -11.96200 15.86100 1.000 6.53357 73 LEU B CA 1
ATOM 2172 C C . LEU B 1 73 ? -14.05400 -12.61000 15.21500 1.000 8.55176 73 LEU B C 1
ATOM 2173 O O . LEU B 1 73 ? -13.90900 -13.40800 14.28800 1.000 9.11478 73 LEU B O 1
ATOM 2178 N N . ILE B 1 74 ? -15.24700 -12.25000 15.68900 1.000 9.85846 74 ILE B N 1
ATOM 2179 C CA . ILE B 1 74 ? -16.49900 -12.83800 15.21900 1.000 7.39313 74 ILE B CA 1
ATOM 2180 C C . ILE B 1 74 ? -17.38400 -11.69600 14.74100 1.000 9.60738 74 ILE B C 1
ATOM 2181 O O . ILE B 1 74 ? -17.68400 -10.77000 15.51100 1.000 11.58093 74 ILE B O 1
ATOM 2186 N N . ILE B 1 75 ? -17.79700 -11.74900 13.47600 1.000 8.14931 75 ILE B N 1
ATOM 2187 C CA . ILE B 1 75 ? -18.55800 -10.67200 12.85800 1.000 8.26075 75 ILE B CA 1
ATOM 2188 C C . ILE B 1 75 ? -19.86100 -11.24900 12.33400 1.000 9.35237 75 ILE B C 1
ATOM 2189 O O . ILE B 1 75 ? -19.84700 -12.22400 11.57800 1.000 11.37780 75 ILE B O 1
ATOM 2194 N N . GLY B 1 76 ? -20.98600 -10.65700 12.71800 1.000 7.73060 76 GLY B N 1
ATOM 2195 C CA . GLY B 1 76 ? -22.29100 -11.10600 12.23600 1.000 8.03221 76 GLY B CA 1
ATOM 2196 C C . GLY B 1 76 ? -23.01400 -9.99000 11.51300 1.000 11.66771 76 GLY B C 1
ATOM 2197 O O . GLY B 1 76 ? -22.91500 -8.83200 11.91300 1.000 10.17030 76 GLY B O 1
ATOM 2198 N N . VAL B 1 77 ? -23.75700 -10.34400 10.45600 1.000 7.36436 77 VAL B N 1
ATOM 2199 C CA . VAL B 1 77 ? -24.46500 -9.34200 9.65900 1.000 9.38176 77 VAL B CA 1
ATOM 2200 C C . VAL B 1 77 ? -25.86500 -9.82900 9.31900 1.000 6.86219 77 VAL B C 1
ATOM 2201 O O . VAL B 1 77 ? -26.07100 -10.99400 8.97500 1.000 5.88194 77 VAL B O 1
ATOM 2205 N N . ASP B 1 78 ? -26.82800 -8.91600 9.38300 1.000 7.38853 78 ASP B N 1
ATOM 2206 C CA . ASP B 1 78 ? -28.20200 -9.24100 9.02300 1.000 6.56036 78 ASP B CA 1
ATOM 2207 C C . ASP B 1 78 ? -28.90800 -7.93700 8.67200 1.000 5.17954 78 ASP B C 1
ATOM 2208 O O . ASP B 1 78 ? -28.49400 -6.86000 9.10500 1.000 7.40293 78 ASP B O 1
ATOM 2213 N N . ILE B 1 79 ? -29.98000 -8.05100 7.88600 1.000 7.49077 79 ILE B N 1
ATOM 2214 C CA . ILE B 1 79 ? -30.84100 -6.89400 7.63900 1.000 11.03586 79 ILE B CA 1
ATOM 2215 C C . ILE B 1 79 ? -31.53700 -6.45300 8.92800 1.000 12.42328 79 ILE B C 1
ATOM 2216 O O . ILE B 1 79 ? -31.73500 -5.25300 9.16700 1.000 17.75634 79 ILE B O 1
ATOM 2221 N N . VAL B 1 80 ? -31.89400 -7.40700 9.78300 1.000 13.67165 80 VAL B N 1
ATOM 2222 C CA . VAL B 1 80 ? -32.60200 -7.18300 11.04600 1.000 15.26299 80 VAL B CA 1
ATOM 2223 C C . VAL B 1 80 ? -31.58500 -6.79700 12.11800 1.000 15.10257 80 VAL B C 1
ATOM 2224 O O . VAL B 1 80 ? -30.52100 -7.43600 12.21500 1.000 15.91979 80 VAL B O 1
ATOM 2228 N N . PRO B 1 81 ? -31.85500 -5.78600 12.94600 1.000 14.23276 81 PRO B N 1
ATOM 2229 C CA . PRO B 1 81 ? -30.91800 -5.46300 14.02700 1.000 18.32352 81 PRO B CA 1
ATOM 2230 C C . PRO B 1 81 ? -30.78400 -6.63300 14.98700 1.000 14.51624 81 PRO B C 1
ATOM 2231 O O . PRO B 1 81 ? -31.74900 -7.35100 15.26100 1.000 19.70737 81 PRO B O 1
ATOM 2235 N N . MET B 1 82 ? -29.57100 -6.82500 15.49000 1.000 16.07854 82 MET B N 1
ATOM 2236 C CA . MET B 1 82 ? -29.28800 -7.84100 16.48700 1.000 17.96916 82 MET B CA 1
ATOM 2237 C C . MET B 1 82 ? -28.92100 -7.20300 17.81500 1.000 15.88762 82 MET B C 1
ATOM 2238 O O . MET B 1 82 ? -28.17300 -6.22100 17.86300 1.000 18.58634 82 MET B O 1
ATOM 2243 N N . LYS B 1 83 ? -29.44500 -7.78000 18.89100 1.000 15.31661 83 LYS B N 1
ATOM 2244 C CA . LYS B 1 83 ? -29.06000 -7.35600 20.22300 1.000 16.51828 83 LYS B CA 1
ATOM 2245 C C . LYS B 1 83 ? -27.56600 -7.60700 20.42000 1.000 24.03750 83 LYS B C 1
ATOM 2246 O O . LYS B 1 83 ? -27.04100 -8.62300 19.94700 1.000 21.10221 83 LYS B O 1
ATOM 2252 N N . PRO B 1 84 ? -26.85700 -6.71700 21.10700 1.000 20.85855 84 PRO B N 1
ATOM 2253 C CA . PRO B 1 84 ? -25.40800 -6.89300 21.27300 1.000 24.12219 84 PRO B CA 1
ATOM 2254 C C . PRO B 1 84 ? -25.05500 -8.18800 21.99400 1.000 21.91297 84 PRO B C 1
ATOM 2255 O O . PRO B 1 84 ? -25.82100 -8.71700 22.80600 1.000 16.44074 84 PRO B O 1
ATOM 2259 N N . MET B 1 85 ? -23.87100 -8.70000 21.66900 1.000 18.35463 85 MET B N 1
ATOM 2260 C CA . MET B 1 85 ? -23.29600 -9.90200 22.23700 1.000 16.74585 85 MET B CA 1
ATOM 2261 C C . MET B 1 85 ? -21.86600 -9.58100 22.64700 1.000 12.57811 85 MET B C 1
ATOM 2262 O O . MET B 1 85 ? -21.13400 -8.95000 21.87400 1.000 16.95085 85 MET B O 1
ATOM 2267 N N . PRO B 1 86 ? -21.43600 -9.97800 23.84300 1.000 20.14724 86 PRO B N 1
ATOM 2268 C CA . PRO B 1 86 ? -20.06900 -9.64700 24.26700 1.000 18.71657 86 PRO B CA 1
ATOM 2269 C C . PRO B 1 86 ? -19.03900 -10.20700 23.29300 1.000 19.43348 86 PRO B C 1
ATOM 2270 O O . PRO B 1 86 ? -19.15800 -11.33700 22.81700 1.000 17.52676 86 PRO B O 1
ATOM 2274 N N . ASN B 1 87 ? -18.05300 -9.37000 22.95600 1.000 16.70717 87 ASN B N 1
ATOM 2275 C CA . ASN B 1 87 ? -16.92300 -9.75400 22.09900 1.000 17.89064 87 ASN B CA 1
ATOM 2276 C C . ASN B 1 87 ? -17.37100 -10.28800 20.74200 1.000 20.80682 87 ASN B C 1
ATOM 2277 O O . ASN B 1 87 ? -16.66800 -11.08900 20.11900 1.000 17.92982 87 ASN B O 1
ATOM 2282 N N . VAL B 1 88 ? -18.54400 -9.84700 20.27700 1.000 15.86464 88 VAL B N 1
ATOM 2283 C CA . VAL B 1 88 ? -19.03400 -10.13400 18.93500 1.000 12.62413 88 VAL B CA 1
ATOM 2284 C C . VAL B 1 88 ? -19.39200 -8.80700 18.28800 1.000 10.75360 88 VAL B C 1
ATOM 2285 O O . VAL B 1 88 ? -19.99100 -7.94600 18.93600 1.000 11.41307 88 VAL B O 1
ATOM 2289 N N . ILE B 1 89 ? -18.98000 -8.63000 17.03600 1.000 10.39747 89 ILE B N 1
ATOM 2290 C CA . ILE B 1 89 ? -19.32400 -7.47000 16.22700 1.000 10.53212 89 ILE B CA 1
ATOM 2291 C C . ILE B 1 89 ? -20.51900 -7.84100 15.36600 1.000 8.80566 89 ILE B C 1
ATOM 2292 O O . ILE B 1 89 ? -20.49700 -8.86300 14.67300 1.000 10.68657 89 ILE B O 1
ATOM 2297 N N . THR B 1 90 ? -21.56600 -7.02300 15.41000 1.000 9.63269 90 THR B N 1
ATOM 2298 C CA . THR B 1 90 ? -22.70800 -7.19500 14.52600 1.000 10.80590 90 THR B CA 1
ATOM 2299 C C . THR B 1 90 ? -23.02100 -5.87600 13.83900 1.000 14.42479 90 THR B C 1
ATOM 2300 O O . THR B 1 90 ? -22.75500 -4.79200 14.37100 1.000 13.16000 90 THR B O 1
ATOM 2304 N N . PHE B 1 91 ? -23.58100 -5.96900 12.63800 1.000 10.18994 91 PHE B N 1
ATOM 2305 C CA . PHE B 1 91 ? -23.99900 -4.76000 11.94100 1.000 7.85307 91 PHE B CA 1
ATOM 2306 C C . PHE B 1 91 ? -25.14800 -5.08100 10.99800 1.000 10.44289 91 PHE B C 1
ATOM 2307 O O . PHE B 1 91 ? -25.37000 -6.23600 10.61200 1.000 12.47575 91 PHE B O 1
ATOM 2315 N N . GLN B 1 92 ? -25.90000 -4.02600 10.65700 1.000 9.92221 92 GLN B N 1
ATOM 2316 C CA . GLN B 1 92 ? -27.05400 -4.14400 9.77700 1.000 10.71313 92 GLN B CA 1
ATOM 2317 C C . GLN B 1 92 ? -26.62100 -3.86700 8.34500 1.000 8.78034 92 GLN B C 1
ATOM 2318 O O . GLN B 1 92 ? -26.05400 -2.81100 8.05600 1.000 11.53760 92 GLN B O 1
ATOM 2324 N N . SER B 1 93 ? -26.91400 -4.80100 7.45200 1.000 11.14745 93 SER B N 1
ATOM 2325 C CA . SER B 1 93 ? -26.69600 -4.58800 6.02600 1.000 13.04256 93 SER B CA 1
ATOM 2326 C C . SER B 1 93 ? -27.39100 -5.71600 5.28200 1.000 14.26762 93 SER B C 1
ATOM 2327 O O . SER B 1 93 ? -27.80600 -6.71400 5.87300 1.000 10.38677 93 SER B O 1
ATOM 2330 N N . ASP B 1 94 ? -27.52300 -5.53300 3.97900 1.000 11.57739 94 ASP B N 1
ATOM 2331 C CA . ASP B 1 94 ? -28.02600 -6.55000 3.06600 1.000 11.80361 94 ASP B CA 1
ATOM 2332 C C . ASP B 1 94 ? -26.80600 -7.19400 2.42200 1.000 10.91940 94 ASP B C 1
ATOM 2333 O O . ASP B 1 94 ? -26.01400 -6.50100 1.79000 1.000 12.98676 94 ASP B O 1
ATOM 2338 N N . ILE B 1 95 ? -26.62900 -8.50800 2.60700 1.000 10.77146 95 ILE B N 1
ATOM 2339 C CA . ILE B 1 95 ? -25.38100 -9.12500 2.16000 1.000 12.53930 95 ILE B CA 1
ATOM 2340 C C . ILE B 1 95 ? -25.22600 -9.12400 0.64600 1.000 14.55774 95 ILE B C 1
ATOM 2341 O O . ILE B 1 95 ? -24.14600 -9.46600 0.14100 1.000 17.03309 95 ILE B O 1
ATOM 2346 N N . THR B 1 96 ? -26.26100 -8.74500 -0.09700 1.000 13.85282 96 THR B N 1
ATOM 2347 C CA . THR B 1 96 ? -26.14900 -8.66800 -1.54500 1.000 14.30828 96 THR B CA 1
ATOM 2348 C C . THR B 1 96 ? -25.64200 -7.31000 -2.01800 1.000 20.87610 96 THR B C 1
ATOM 2349 O O . THR B 1 96 ? -25.57100 -7.08300 -3.22900 1.000 22.34007 96 THR B O 1
ATOM 2353 N N . THR B 1 97 ? -25.26400 -6.41300 -1.10700 1.000 13.94248 97 THR B N 1
ATOM 2354 C CA . THR B 1 97 ? -24.96300 -5.03300 -1.46700 1.000 17.40235 97 THR B CA 1
ATOM 2355 C C . THR B 1 97 ? -23.48700 -4.70300 -1.29200 1.000 21.74975 97 THR B C 1
ATOM 2356 O O . THR B 1 97 ? -22.75600 -5.31600 -0.50600 1.000 15.95421 97 THR B O 1
ATOM 2360 N N . GLU B 1 98 ? -23.07200 -3.66600 -2.00800 1.000 17.40128 98 GLU B N 1
ATOM 2361 C CA . GLU B 1 98 ? -21.73200 -3.13700 -1.83000 1.000 19.04997 98 GLU B CA 1
ATOM 2362 C C . GLU B 1 98 ? -21.57600 -2.50200 -0.45100 1.000 16.93736 98 GLU B C 1
ATOM 2363 O O . GLU B 1 98 ? -20.46300 -2.45700 0.08700 1.000 21.25013 98 GLU B O 1
ATOM 2369 N N . ASP B 1 99 ? -22.68300 -2.04300 0.14600 1.000 17.02020 99 ASP B N 1
ATOM 2370 C CA . ASP B 1 99 ? -22.65800 -1.53800 1.51800 1.000 18.90001 99 ASP B CA 1
ATOM 2371 C C . ASP B 1 99 ? -22.11800 -2.59500 2.47600 1.000 16.55136 99 ASP B C 1
ATOM 2372 O O . ASP B 1 99 ? -21.30900 -2.29300 3.36100 1.000 15.96429 99 ASP B O 1
ATOM 2377 N N . CYS B 1 100 ? -22.55600 -3.84400 2.30800 1.000 11.34686 100 CYS B N 1
ATOM 2378 C CA . CYS B 1 100 ? -22.11700 -4.91300 3.19800 1.000 9.62719 100 CYS B CA 1
ATOM 2379 C C . CYS B 1 100 ? -20.62400 -5.19000 3.05100 1.000 17.07802 100 CYS B C 1
ATOM 2380 O O . CYS B 1 100 ? -19.92000 -5.35900 4.05500 1.000 14.85814 100 CYS B O 1
ATOM 2383 N N . ARG B 1 101 ? -20.12400 -5.24600 1.81200 1.000 16.37168 101 ARG B N 1
ATOM 2384 C CA . ARG B 1 101 ? -18.68900 -5.41500 1.58400 1.000 15.12339 101 ARG B CA 1
ATOM 2385 C C . ARG B 1 101 ? -17.88200 -4.30300 2.23300 1.000 19.29082 101 ARG B C 1
ATOM 2386 O O . ARG B 1 101 ? -16.82900 -4.55400 2.83300 1.000 18.90369 101 ARG B O 1
ATOM 2394 N N . SER B 1 102 ? -18.35500 -3.06400 2.11800 1.000 17.57012 102 SER B N 1
ATOM 2395 C CA . SER B 1 102 ? -17.60200 -1.94300 2.66200 1.000 18.49124 102 SER B CA 1
ATOM 2396 C C . SER B 1 102 ? -17.52500 -2.03000 4.18300 1.000 18.48711 102 SER B C 1
ATOM 2397 O O . SER B 1 102 ? -16.45700 -1.81200 4.77500 1.000 18.15459 102 SER B O 1
ATOM 2400 N N . LYS B 1 103 ? -18.64200 -2.37100 4.83300 1.000 15.23612 103 LYS B N 1
ATOM 2401 C CA . LYS B 1 103 ? -18.62100 -2.48700 6.28500 1.000 16.08984 103 LYS B CA 1
ATOM 2402 C C . LYS B 1 103 ? -17.75700 -3.66100 6.71800 1.000 14.64707 103 LYS B C 1
ATOM 2403 O O . LYS B 1 103 ? -17.00900 -3.55600 7.70000 1.000 15.02359 103 LYS B O 1
ATOM 2409 N N . LEU B 1 104 ? -17.84600 -4.78800 5.99900 1.000 11.72089 104 LEU B N 1
ATOM 2410 C CA . LEU B 1 104 ? -17.03100 -5.94900 6.34600 1.000 11.35548 104 LEU B CA 1
ATOM 2411 C C . LEU B 1 104 ? -15.54900 -5.62300 6.23400 1.000 16.58270 104 LEU B C 1
ATOM 2412 O O . LEU B 1 104 ? -14.75400 -5.99600 7.10500 1.000 14.98052 104 LEU B O 1
ATOM 2417 N N . ARG B 1 105 ? -15.17100 -4.90300 5.17800 1.000 17.67321 105 ARG B N 1
ATOM 2418 C CA . ARG B 1 105 ? -13.78200 -4.48700 4.99700 1.000 18.61514 105 ARG B CA 1
ATOM 2419 C C . ARG B 1 105 ? -13.29300 -3.63800 6.16900 1.000 23.26381 105 ARG B C 1
ATOM 2420 O O . ARG B 1 105 ? -12.13300 -3.74900 6.58500 1.000 18.34815 105 ARG B O 1
ATOM 2428 N N . GLY B 1 106 ? -14.16600 -2.79400 6.72300 1.000 17.56985 106 GLY B N 1
ATOM 2429 C CA . GLY B 1 106 ? -13.77500 -1.97600 7.86100 1.000 17.92571 106 GLY B CA 1
ATOM 2430 C C . GLY B 1 106 ? -13.35300 -2.78800 9.07300 1.000 21.58839 106 GLY B C 1
ATOM 2431 O O . GLY B 1 106 ? -12.40600 -2.41900 9.77600 1.000 23.57664 106 GLY B O 1
ATOM 2432 N N . TYR B 1 107 ? -14.04900 -3.89800 9.34400 1.000 13.92677 107 TYR B N 1
ATOM 2433 C CA . TYR B 1 107 ? -13.71400 -4.73300 10.49500 1.000 14.90080 107 TYR B CA 1
ATOM 2434 C C . TYR B 1 107 ? -12.61700 -5.74900 10.19000 1.000 14.59338 107 TYR B C 1
ATOM 2435 O O . TYR B 1 107 ? -11.80800 -6.06800 11.06600 1.000 15.56324 107 TYR B O 1
ATOM 2444 N N . MET B 1 108 ? -12.60700 -6.29300 8.97000 1.000 13.61533 108 MET B N 1
ATOM 2445 C CA . MET B 1 108 ? -11.63000 -7.31200 8.59100 1.000 12.01305 108 MET B CA 1
ATOM 2446 C C . MET B 1 108 ? -10.24700 -6.70300 8.38000 1.000 12.47682 108 MET B C 1
ATOM 2447 O O . MET B 1 108 ? -9.23500 -7.30800 8.75200 1.000 12.83270 108 MET B O 1
ATOM 2452 N N . LYS B 1 109 ? -10.19200 -5.50800 7.78800 1.000 18.20927 109 LYS B N 1
ATOM 2453 C CA . LYS B 1 109 ? -8.94600 -4.87100 7.37500 1.000 21.56133 109 LYS B CA 1
ATOM 2454 C C . LYS B 1 109 ? -8.11500 -5.84200 6.54200 1.000 18.41115 109 LYS B C 1
ATOM 2455 O O . LYS B 1 109 ? -8.60400 -6.34900 5.52500 1.000 19.19619 109 LYS B O 1
ATOM 2461 N N . THR B 1 110 ? -6.89000 -6.14200 6.97600 1.000 19.16306 110 THR B N 1
ATOM 2462 C CA . THR B 1 110 ? -6.00500 -7.04400 6.24300 1.000 21.13807 110 THR B CA 1
ATOM 2463 C C . THR B 1 110 ? -6.17800 -8.50800 6.62700 1.000 17.00357 110 THR B C 1
ATOM 2464 O O . THR B 1 110 ? -5.48500 -9.36100 6.06500 1.000 24.04129 110 THR B O 1
ATOM 2468 N N . TRP B 1 111 ? -7.04800 -8.82200 7.57900 1.000 15.05018 111 TRP B N 1
ATOM 2469 C CA . TRP B 1 111 ? -7.20200 -10.19900 8.03300 1.000 12.95245 111 TRP B CA 1
ATOM 2470 C C . TRP B 1 111 ? -8.08000 -11.00000 7.07900 1.000 14.98945 111 TRP B C 1
ATOM 2471 O O . TRP B 1 111 ? -8.96500 -10.45600 6.41500 1.000 14.98165 111 TRP B O 1
ATOM 2482 N N . LYS B 1 112 ? -7.82700 -12.30600 7.04100 1.000 18.34416 112 LYS B N 1
ATOM 2483 C CA . LYS B 1 112 ? -8.67800 -13.27900 6.37000 1.000 13.54675 112 LYS B CA 1
ATOM 2484 C C . LYS B 1 112 ? -9.42400 -14.10800 7.40600 1.000 15.37231 112 LYS B C 1
ATOM 2485 O O . LYS B 1 112 ? -8.96800 -14.29000 8.54000 1.000 13.68820 112 LYS B O 1
ATOM 2491 N N . ALA B 1 113 ? -10.57500 -14.62600 6.99400 1.000 12.85068 113 ALA B N 1
ATOM 2492 C CA . ALA B 1 113 ? -11.41700 -15.42600 7.86400 1.000 11.50176 113 ALA B CA 1
ATOM 2493 C C . ALA B 1 113 ? -11.05800 -16.89800 7.74900 1.000 10.08204 113 ALA B C 1
ATOM 2494 O O . ALA B 1 113 ? -10.72800 -17.38900 6.66800 1.000 12.76408 113 ALA B O 1
ATOM 2496 N N . ASP B 1 114 ? -11.15500 -17.60100 8.86600 1.000 11.16266 114 ASP B N 1
ATOM 2497 C CA . ASP B 1 114 ? -10.93900 -19.03900 8.84200 1.000 8.80270 114 ASP B CA 1
ATOM 2498 C C . ASP B 1 114 ? -12.19400 -19.77100 8.41900 1.000 12.31045 114 ASP B C 1
ATOM 2499 O O . ASP B 1 114 ? -12.10500 -20.78900 7.72400 1.000 10.61485 114 ASP B O 1
ATOM 2504 N N . THR B 1 115 ? -13.35700 -19.23700 8.80800 1.000 8.75448 115 THR B N 1
ATOM 2505 C CA . THR B 1 115 ? -14.65100 -19.85000 8.52700 1.000 8.06925 115 THR B CA 1
ATOM 2506 C C . THR B 1 115 ? -15.64900 -18.74500 8.21100 1.000 9.38888 115 THR B C 1
ATOM 2507 O O . THR B 1 115 ? -15.67700 -17.70100 8.87800 1.000 9.27010 115 THR B O 1
ATOM 2511 N N . VAL B 1 116 ? -16.47000 -18.98800 7.20000 1.000 7.30370 116 VAL B N 1
ATOM 2512 C CA . VAL B 1 116 ? -17.61500 -18.14400 6.86800 1.000 8.31556 116 VAL B CA 1
ATOM 2513 C C . VAL B 1 116 ? -18.85500 -19.02400 6.94000 1.000 8.46635 116 VAL B C 1
ATOM 2514 O O . VAL B 1 116 ? -18.88600 -20.11400 6.35300 1.000 7.86276 116 VAL B O 1
ATOM 2518 N N . LEU B 1 117 ? -19.84500 -18.57700 7.71100 1.000 5.15013 117 LEU B N 1
ATOM 2519 C CA . LEU B 1 117 ? -21.10800 -19.27100 7.91000 1.000 6.43246 117 LEU B CA 1
ATOM 2520 C C . LEU B 1 117 ? -22.20200 -18.47500 7.22800 1.000 5.49376 117 LEU B C 1
ATOM 2521 O O . LEU B 1 117 ? -22.14000 -17.24400 7.15700 1.000 7.66212 117 LEU B O 1
ATOM 2526 N N . HIS B 1 118 ? -23.21200 -19.18100 6.73400 1.000 5.51519 118 HIS B N 1
ATOM 2527 C CA . HIS B 1 118 ? -24.34900 -18.50500 6.13000 1.000 8.56500 118 HIS B CA 1
ATOM 2528 C C . HIS B 1 118 ? -25.61000 -19.29800 6.42000 1.000 8.91977 118 HIS B C 1
ATOM 2529 O O . HIS B 1 118 ? -25.72700 -20.44200 5.98200 1.000 7.64858 118 HIS B O 1
ATOM 2536 N N . ASP B 1 119 ? -26.56900 -18.67100 7.12500 1.000 7.21308 119 ASP B N 1
ATOM 2537 C CA . ASP B 1 119 ? -27.84600 -19.30500 7.44800 1.000 8.38065 119 ASP B CA 1
ATOM 2538 C C . ASP B 1 119 ? -29.01300 -18.52800 6.84500 1.000 8.67936 119 ASP B C 1
ATOM 2539 O O . ASP B 1 119 ? -30.09800 -18.48600 7.42300 1.000 10.28192 119 ASP B O 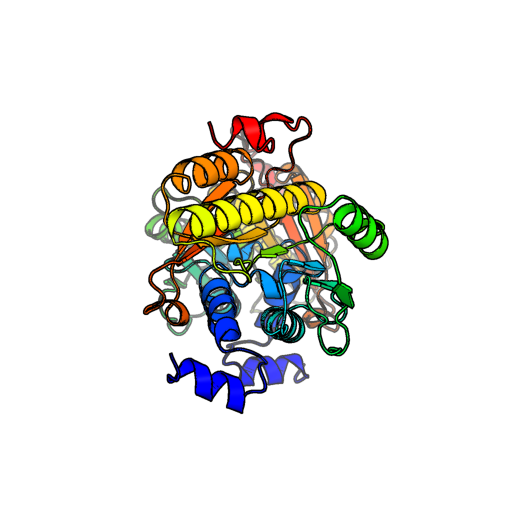1
ATOM 2544 N N . GLY B 1 120 ? -28.80800 -17.93000 5.67400 1.000 7.39237 120 GLY B N 1
ATOM 2545 C CA . GLY B 1 120 ? -29.79800 -17.00400 5.12900 1.000 7.61938 120 GLY B CA 1
ATOM 2546 C C . GLY B 1 120 ? -31.02900 -17.69600 4.57500 1.000 8.97337 120 GLY B C 1
ATOM 2547 O O . GLY B 1 120 ? -30.97400 -18.80700 4.06000 1.000 9.04160 120 GLY B O 1
ATOM 2548 N N . ALA B 1 121 ? -32.15500 -16.98500 4.66400 1.000 8.89788 121 ALA B N 1
ATOM 2549 C CA . ALA B 1 121 ? -33.42200 -17.41700 4.08800 1.000 8.08464 121 ALA B CA 1
ATOM 2550 C C . ALA B 1 121 ? -34.27700 -16.18000 3.90400 1.000 9.24983 121 ALA B C 1
ATOM 2551 O O . ALA B 1 121 ? -34.15900 -15.23000 4.69300 1.000 11.23567 121 ALA B O 1
ATOM 2553 N N . PRO B 1 122 ? -35.15000 -16.15500 2.89600 1.000 9.69949 122 PRO B N 1
ATOM 2554 C CA . PRO B 1 122 ? -35.93000 -14.94400 2.64700 1.000 13.75701 122 PRO B CA 1
ATOM 2555 C C . PRO B 1 122 ? -36.86800 -14.65200 3.80900 1.000 13.34186 122 PRO B C 1
ATOM 2556 O O . PRO B 1 122 ? -37.36400 -15.55900 4.48600 1.000 14.28463 122 PRO B O 1
ATOM 2560 N N . ASN B 1 123 ? -37.08100 -13.35800 4.05100 1.000 14.52627 123 ASN B N 1
ATOM 2561 C CA . ASN B 1 123 ? -38.05500 -12.87100 5.02000 1.000 13.49637 123 ASN B CA 1
ATOM 2562 C C . ASN B 1 123 ? -39.43400 -12.71400 4.39800 1.000 16.35207 123 ASN B C 1
ATOM 2563 O O . ASN B 1 123 ? -40.44000 -13.08700 5.01200 1.000 21.89171 123 ASN B O 1
ATOM 2568 N N . VAL B 1 124 ? -39.48400 -12.15500 3.19200 1.000 16.38781 124 VAL B N 1
ATOM 2569 C CA . VAL B 1 124 ? -40.73800 -11.83500 2.51400 1.000 15.96391 124 VAL B CA 1
ATOM 2570 C C . VAL B 1 124 ? -41.14200 -13.04300 1.67600 1.000 15.53101 124 VAL B C 1
ATOM 2571 O O . VAL B 1 124 ? -40.46000 -13.39100 0.7100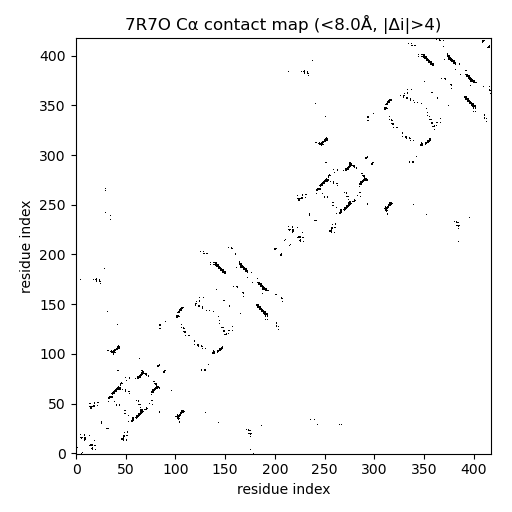0 1.000 19.44220 124 VAL B O 1
ATOM 2575 N N . GLY B 1 125 ? -42.25800 -13.67400 2.03500 1.000 17.10166 125 GLY B N 1
ATOM 2576 C CA . GLY B 1 125 ? -42.72900 -14.84100 1.30400 1.000 17.92496 125 GLY B CA 1
ATOM 2577 C C . GLY B 1 125 ? -43.22200 -14.47500 -0.08500 1.000 15.21685 125 GLY B C 1
ATOM 2578 O O . GLY B 1 125 ? -44.12200 -13.63200 -0.22800 1.000 19.79066 125 GLY B O 1
ATOM 2579 N N . LEU B 1 126 ? -42.66100 -15.10400 -1.11900 1.000 11.10394 126 LEU B N 1
ATOM 2580 C CA . LEU B 1 126 ? -43.09500 -14.87300 -2.49200 1.000 16.61096 126 LEU B CA 1
ATOM 2581 C C . LEU B 1 126 ? -43.55000 -16.15900 -3.17400 1.000 16.78968 126 LEU B C 1
ATOM 2582 O O . LEU B 1 126 ? -43.56400 -16.22600 -4.40300 1.000 20.63175 126 LEU B O 1
ATOM 2587 N N . GLY B 1 127 ? -43.91000 -17.18000 -2.40400 1.000 15.62159 127 GLY B N 1
ATOM 2588 C CA . GLY B 1 127 ? -44.22400 -18.47700 -2.96400 1.000 18.32188 127 GLY B CA 1
ATOM 2589 C C . GLY B 1 127 ? -43.00900 -19.38700 -2.97300 1.000 19.56356 127 GLY B C 1
ATOM 2590 O O . GLY B 1 127 ? -41.86700 -18.95000 -2.84700 1.000 16.91928 127 GLY B O 1
ATOM 2591 N N . TRP B 1 128 ? -43.27400 -20.68600 -3.13600 1.000 17.66043 128 TRP B N 1
ATOM 2592 C CA . TRP B 1 128 ? -42.22300 -21.67600 -2.93000 1.000 19.79962 128 TRP B CA 1
ATOM 2593 C C . TRP B 1 128 ? -41.11000 -21.53900 -3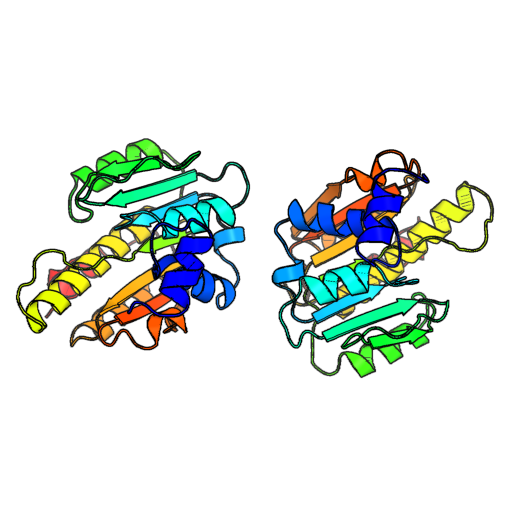.96400 1.000 14.88752 128 TRP B C 1
ATOM 2594 O O . TRP B 1 128 ? -39.92600 -21.46100 -3.59800 1.000 15.97207 128 TRP B O 1
ATOM 2605 N N . VAL B 1 129 ? -41.45800 -21.52700 -5.25300 1.000 16.33401 129 VAL B N 1
ATOM 2606 C CA . VAL B 1 129 ? -40.43300 -21.47600 -6.29400 1.000 18.67961 129 VAL B CA 1
ATOM 2607 C C . VAL B 1 129 ? -39.58400 -20.22900 -6.13500 1.000 17.65866 129 VAL B C 1
ATOM 2608 O O . VAL B 1 129 ? -38.34800 -20.27900 -6.19200 1.000 13.52571 129 VAL B O 1
ATOM 2612 N N . GLN B 1 130 ? -40.22600 -19.09600 -5.90300 1.000 12.55497 130 GLN B N 1
ATOM 2613 C CA . GLN B 1 130 ? -39.45900 -17.87200 -5.88500 1.000 12.49880 130 GLN B CA 1
ATOM 2614 C C . GLN B 1 130 ? -38.66800 -17.72600 -4.58200 1.000 11.95125 130 GLN B C 1
ATOM 2615 O O . GLN B 1 130 ? -37.55800 -17.18100 -4.60300 1.000 12.39378 130 GLN B O 1
ATOM 2621 N N . ASP B 1 131 ? -39.18000 -18.25900 -3.46400 1.000 11.41925 131 ASP B N 1
ATOM 2622 C CA . ASP B 1 131 ? -38.40500 -18.26600 -2.22100 1.000 12.85753 131 ASP B CA 1
ATOM 2623 C C . ASP B 1 131 ? -37.15000 -19.11700 -2.35800 1.000 12.21735 131 ASP B C 1
ATOM 2624 O O . ASP B 1 131 ? -36.08600 -18.77000 -1.81900 1.000 10.07058 131 ASP B O 1
ATOM 2629 N N . ALA B 1 132 ? -37.26200 -20.24900 -3.06100 1.000 14.66229 132 ALA B N 1
ATOM 2630 C CA . ALA B 1 132 ? -36.09300 -21.09600 -3.28200 1.000 13.29350 132 ALA B CA 1
ATOM 2631 C C . ALA B 1 132 ? -35.06200 -20.37500 -4.13400 1.000 11.78501 132 ALA B C 1
ATOM 2632 O O . ALA B 1 132 ? -33.85600 -20.48100 -3.89200 1.000 11.22535 132 ALA B O 1
ATOM 2634 N N . PHE B 1 133 ? -35.51600 -19.59800 -5.11400 1.000 10.46886 133 PHE B N 1
ATOM 2635 C CA . PHE B 1 133 ? -34.56900 -18.86400 -5.93900 1.000 8.70334 133 PHE B CA 1
ATOM 2636 C C . PHE B 1 133 ? -33.91000 -17.74400 -5.14500 1.000 8.94475 133 PHE B C 1
ATOM 2637 O O . PHE B 1 133 ? -32.68900 -17.55900 -5.22700 1.000 9.12596 133 PHE B O 1
ATOM 2645 N N . THR B 1 134 ? -34.70000 -16.99300 -4.35400 1.000 9.07923 134 THR B N 1
ATOM 2646 C CA . THR B 1 134 ? -34.12200 -15.97100 -3.48100 1.000 6.44918 134 THR B CA 1
ATOM 2647 C C . THR B 1 134 ? -33.06300 -16.57000 -2.57100 1.000 7.21970 134 THR B C 1
ATOM 2648 O O . THR B 1 134 ? -31.98900 -15.98600 -2.38700 1.000 8.96624 134 THR B O 1
ATOM 2652 N N . GLN B 1 135 ? -33.35300 -17.72700 -1.98100 1.000 7.60095 135 GLN B N 1
ATOM 2653 C CA . GLN B 1 135 ? -32.36500 -18.35100 -1.10100 1.000 8.34635 135 GLN B CA 1
ATOM 2654 C C . GLN B 1 135 ? -31.12300 -18.77200 -1.87900 1.000 10.49947 135 GLN B C 1
ATOM 2655 O O . GLN B 1 135 ? -29.99900 -18.65800 -1.37000 1.000 8.96552 135 GLN B O 1
ATOM 2661 N N . SER B 1 136 ? -31.30600 -19.28100 -3.10000 1.000 9.46057 136 SER B N 1
ATOM 2662 C CA . SER B 1 136 ? -30.16700 -19.63900 -3.93300 1.000 10.33693 136 SER B CA 1
ATOM 2663 C C . SER B 1 136 ? -29.34000 -18.41200 -4.29000 1.000 11.55225 136 SER B C 1
ATOM 2664 O O . SER B 1 136 ? -28.10800 -18.47700 -4.28600 1.000 9.25469 136 SER B O 1
ATOM 2667 N N . GLN B 1 137 ? -30.00000 -17.28900 -4.60400 1.000 10.43116 137 GLN B N 1
ATOM 2668 C CA . GLN B 1 137 ? -29.27200 -16.05000 -4.86600 1.000 10.11768 137 GLN B CA 1
ATOM 2669 C C . GLN B 1 137 ? -28.50600 -15.60900 -3.63500 1.000 11.91094 137 GLN B C 1
ATOM 2670 O O . GLN B 1 137 ? -27.38000 -15.10300 -3.72500 1.000 13.08818 137 GLN B O 1
ATOM 2676 N N . LEU B 1 138 ? -29.12400 -15.76700 -2.46900 1.000 8.80837 138 LEU B N 1
ATOM 2677 C CA . LEU B 1 138 ? -28.49000 -15.35100 -1.23200 1.000 12.11867 138 LEU B CA 1
ATOM 2678 C C . LEU B 1 138 ? -27.25500 -16.20300 -0.95100 1.000 10.31669 138 LEU B C 1
ATOM 2679 O O . LEU B 1 138 ? -26.21600 -15.68200 -0.51900 1.000 9.01737 138 LEU B O 1
ATOM 2684 N N . THR B 1 139 ? -27.34300 -17.49900 -1.24200 1.000 7.69170 139 THR B N 1
ATOM 2685 C CA . THR B 1 139 ? -26.20900 -18.41100 -1.09400 1.000 8.88391 139 THR B CA 1
ATOM 2686 C C . THR B 1 139 ? -25.06500 -18.04000 -2.03400 1.000 12.36660 139 THR B C 1
ATOM 2687 O O . THR B 1 139 ? -23.89900 -18.10200 -1.64700 1.000 10.64838 139 THR B O 1
ATOM 2691 N N . LEU B 1 140 ? -25.36800 -17.68800 -3.28400 1.000 10.70562 140 LEU B N 1
ATOM 2692 C CA . LEU B 1 140 ? -24.29300 -17.29800 -4.19400 1.000 11.01674 140 LEU B CA 1
ATOM 2693 C C . LEU B 1 140 ? -23.61400 -16.01700 -3.72100 1.000 8.59238 140 LEU B C 1
ATOM 2694 O O . LEU B 1 140 ? -22.39000 -15.88600 -3.81200 1.000 11.79127 140 LEU B O 1
ATOM 2699 N N . GLN B 1 141 ? -24.38800 -15.07400 -3.18800 1.000 10.22258 141 GLN B N 1
ATOM 2700 C CA . GLN B 1 141 ? -23.80800 -13.86500 -2.61100 1.000 11.33912 141 GLN B CA 1
ATOM 2701 C C . GLN B 1 141 ? -22.95900 -14.18800 -1.38200 1.000 11.98761 141 GLN B C 1
ATOM 2702 O O . GLN B 1 141 ? -21.86300 -13.64800 -1.22200 1.000 11.78093 141 GLN B O 1
ATOM 2708 N N . ALA B 1 142 ? -23.44700 -15.07200 -0.50500 1.000 10.21932 142 ALA B N 1
ATOM 2709 C CA . ALA B 1 142 ? -22.64700 -15.50800 0.63500 1.000 10.30980 142 ALA B CA 1
ATOM 2710 C C . ALA B 1 142 ? -21.34900 -16.16400 0.17000 1.000 11.46826 142 ALA B C 1
ATOM 2711 O O . ALA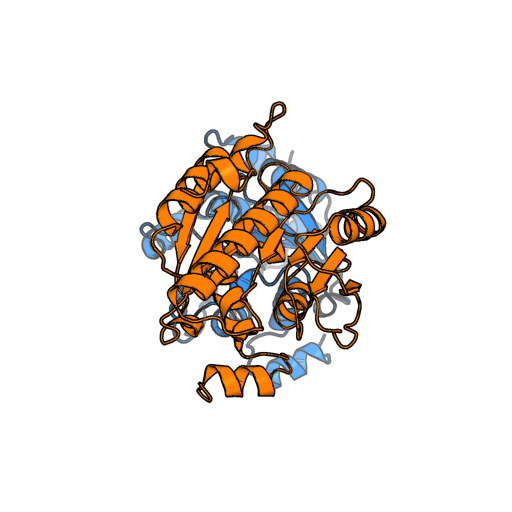 B 1 142 ? -20.27300 -15.93400 0.74900 1.000 12.23458 142 ALA B O 1
ATOM 2713 N N . LEU B 1 143 ? -21.43000 -16.97200 -0.88600 1.000 12.39778 143 LEU B N 1
ATOM 2714 C CA . LEU B 1 143 ? -20.24300 -17.62000 -1.41700 1.000 10.88382 143 LEU B CA 1
ATOM 2715 C C . LEU B 1 143 ? -19.24500 -16.59200 -1.92700 1.000 12.17654 143 LEU B C 1
ATOM 2716 O O . LEU B 1 143 ? -18.03900 -16.72600 -1.69200 1.000 12.24322 143 LEU B O 1
ATOM 2721 N N . LYS B 1 144 ? -19.73900 -15.55600 -2.61900 1.000 10.71471 144 LYS B N 1
ATOM 2722 C CA . LYS B 1 144 ? -18.87400 -14.49300 -3.11900 1.000 15.82541 144 LYS B CA 1
ATOM 2723 C C . LYS B 1 144 ? -18.16200 -13.77100 -1.98000 1.000 17.43644 144 LYS B C 1
ATOM 2724 O O . LYS B 1 144 ? -16.96000 -13.48200 -2.06600 1.000 14.60356 144 LYS B O 1
ATOM 2730 N N . LEU B 1 145 ? -18.88300 -13.48300 -0.89700 1.000 13.62938 145 LEU B N 1
ATOM 2731 C CA . LEU B 1 145 ? -18.24900 -12.89300 0.27700 1.000 11.94234 145 LEU B CA 1
ATOM 2732 C C . LEU B 1 145 ? -17.24800 -13.85600 0.90100 1.000 13.14137 145 LEU B C 1
ATOM 2733 O O . LEU B 1 145 ? -16.18600 -13.44100 1.38600 1.000 12.72947 145 LEU B O 1
ATOM 2738 N N . ALA B 1 146 ? -17.55800 -15.15200 0.89200 1.000 11.33538 146 ALA B N 1
ATOM 2739 C CA . ALA B 1 146 ? -16.60500 -16.13100 1.40400 1.000 11.30257 146 ALA B CA 1
ATOM 2740 C C . ALA B 1 146 ? -15.33600 -16.17200 0.55900 1.000 12.27988 146 ALA B C 1
ATOM 2741 O O . ALA B 1 146 ? -14.22500 -16.22000 1.10900 1.000 15.42085 146 ALA B O 1
ATOM 2743 N N . VAL B 1 147 ? -15.46400 -16.16600 -0.77000 1.000 11.64016 147 VAL B N 1
ATOM 2744 C CA . VAL B 1 147 ? -14.25200 -16.25200 -1.58700 1.000 18.21679 147 VAL B CA 1
ATOM 2745 C C . VAL B 1 147 ? -13.39800 -14.99200 -1.44400 1.000 16.59169 147 VAL B C 1
ATOM 2746 O O . VAL B 1 147 ? -12.16800 -15.05200 -1.56200 1.000 19.85727 147 VAL B O 1
ATOM 2750 N N . GLU B 1 148 ? -14.01000 -13.84300 -1.16500 1.000 13.80175 148 GLU B N 1
ATOM 2751 C CA . GLU B 1 148 ? -13.20100 -12.64800 -0.99300 1.000 16.89951 148 GLU B CA 1
ATOM 2752 C C . GLU B 1 148 ? -12.54100 -12.55400 0.36600 1.000 17.81767 148 GLU B C 1
ATOM 2753 O O . GLU B 1 148 ? -11.59300 -11.77600 0.50900 1.000 20.86702 148 GLU B O 1
ATOM 2759 N N . ASN B 1 149 ? -13.01800 -13.30300 1.36400 1.000 14.52830 149 ASN B N 1
ATOM 2760 C CA . ASN B 1 149 ? -12.53000 -13.14700 2.72600 1.000 12.80065 149 ASN B CA 1
ATOM 2761 C C . ASN B 1 149 ? -11.83800 -14.36800 3.31100 1.000 13.63553 149 ASN B C 1
ATOM 2762 O O . ASN B 1 149 ? -11.12200 -14.21700 4.30400 1.000 11.93054 149 ASN B O 1
ATOM 2767 N N . LEU B 1 150 ? -12.02100 -15.55900 2.74100 1.000 12.33190 150 LEU B N 1
ATOM 2768 C CA . LEU B 1 150 ? -11.50500 -16.77100 3.35600 1.000 10.95877 150 LEU B CA 1
ATOM 2769 C C . LEU B 1 150 ? -9.99700 -16.89900 3.16600 1.000 12.57836 150 LEU B C 1
ATOM 2770 O O . LEU B 1 150 ? -9.46400 -16.63700 2.08200 1.000 14.41836 150 LEU B O 1
ATOM 2775 N N . VAL B 1 151 ? -9.31900 -17.31100 4.23200 1.000 13.27192 151 VAL B N 1
ATOM 2776 C CA . VAL B 1 151 ? -7.93500 -17.74200 4.11000 1.000 18.23210 151 VAL B CA 1
ATOM 2777 C C . VAL B 1 151 ? -7.86800 -19.02700 3.28300 1.000 23.71528 151 VAL B C 1
ATOM 2778 O O . VAL B 1 151 ? -8.83600 -19.79600 3.17900 1.000 14.25205 151 VAL B O 1
ATOM 2782 N N . VAL B 1 152 ? -6.70000 -19.26000 2.67800 1.000 19.44785 152 VAL B N 1
ATOM 2783 C CA . VAL B 1 152 ? -6.48900 -20.50200 1.94800 1.000 19.69843 152 VAL B CA 1
ATOM 2784 C C . VAL B 1 152 ? -6.73700 -21.68300 2.88000 1.000 17.47495 152 VAL B C 1
ATOM 2785 O O . VAL B 1 152 ? -6.34400 -21.68100 4.05600 1.000 17.43091 152 VAL B O 1
ATOM 2789 N N . ASN B 1 153 ? -7.45700 -22.67900 2.36600 1.000 16.60474 153 ASN B N 1
ATOM 2790 C CA . ASN B 1 153 ? -7.91600 -23.84200 3.11400 1.000 17.82083 153 ASN B CA 1
ATOM 2791 C C . ASN B 1 153 ? -8.93800 -23.48800 4.19600 1.000 19.85396 153 ASN B C 1
ATOM 2792 O O . ASN B 1 153 ? -9.13800 -24.26100 5.14000 1.000 19.54159 153 ASN B O 1
ATOM 2797 N N . GLY B 1 154 ? -9.62100 -22.34700 4.06600 1.000 17.37888 154 GLY B N 1
ATOM 2798 C CA . GLY B 1 154 ? -10.72600 -22.00700 4.94500 1.000 19.25829 154 GLY B CA 1
ATOM 2799 C C . GLY B 1 154 ? -11.99200 -22.82700 4.66900 1.000 13.94261 154 GLY B C 1
ATOM 2800 O O . GLY B 1 154 ? -12.06900 -23.61900 3.73200 1.000 15.10712 154 GLY B O 1
ATOM 2801 N N . THR B 1 155 ? -13.00200 -22.60800 5.51900 1.000 8.45277 155 THR B N 1
ATOM 2802 C CA . THR B 1 155 ? -14.24700 -23.37700 5.53800 1.000 8.01703 155 THR B CA 1
ATOM 2803 C C . THR B 1 155 ? -15.43700 -22.45300 5.29600 1.000 9.94944 155 THR B C 1
ATOM 2804 O O . THR B 1 155 ? -15.50200 -21.35100 5.84600 1.000 9.70917 155 THR B O 1
ATOM 2808 N N . PHE B 1 156 ? -16.38500 -22.91600 4.48700 1.000 8.32649 156 PHE B N 1
ATOM 2809 C CA . PHE B 1 156 ? -17.62400 -22.19900 4.20300 1.000 6.40056 156 PHE B CA 1
ATOM 2810 C C . PHE B 1 156 ? -18.76600 -23.16400 4.48600 1.000 11.10007 156 PHE B C 1
ATOM 2811 O O . PHE B 1 156 ? -18.76100 -24.28000 3.96700 1.000 10.38790 156 PHE B O 1
ATOM 2819 N N . VAL B 1 157 ? -19.71100 -22.76400 5.33200 1.000 7.71547 157 VAL B N 1
ATOM 2820 C CA . VAL B 1 157 ? -20.88800 -23.57200 5.66500 1.000 8.60947 157 VAL B CA 1
ATOM 2821 C C . VAL B 1 157 ? -22.12100 -22.76100 5.30500 1.000 8.07378 157 VAL B C 1
ATOM 2822 O O . VAL B 1 157 ? -22.28400 -21.64100 5.79700 1.000 6.96078 157 VAL B O 1
ATOM 2826 N N . THR B 1 158 ? -23.01600 -23.32400 4.48700 1.000 5.89594 158 THR B N 1
ATOM 2827 C CA . THR B 1 158 ? -24.18200 -22.55400 4.07400 1.000 5.51935 158 THR B CA 1
ATOM 2828 C C . THR B 1 158 ? -25.43400 -23.42400 4.14900 1.000 7.41172 158 THR B C 1
ATOM 2829 O O . THR B 1 158 ? -25.41600 -24.57400 3.73100 1.000 7.51064 158 THR B O 1
ATOM 2833 N N . LYS B 1 159 ? -26.52800 -22.90800 4.69300 1.000 7.30469 159 LYS B N 1
ATOM 2834 C CA . LYS B 1 159 ? -27.83900 -23.38900 4.24500 1.000 7.09782 159 LYS B CA 1
ATOM 2835 C C . LYS B 1 159 ? -28.08500 -23.24300 2.75600 1.000 7.35398 159 LYS B C 1
ATOM 2836 O O . LYS B 1 159 ? -27.75100 -22.22900 2.12900 1.000 7.68821 159 LYS B O 1
ATOM 2842 N N . ILE B 1 160 ? -28.77600 -24.24300 2.20600 1.000 9.16281 160 ILE B N 1
ATOM 2843 C CA . ILE B 1 160 ? -29.32400 -24.19600 0.85600 1.000 9.44754 160 ILE B CA 1
ATOM 2844 C C . ILE B 1 160 ? -30.70800 -24.82700 0.86700 1.000 13.02870 160 ILE B C 1
ATOM 2845 O O . ILE B 1 160 ? -30.94800 -25.83000 1.54500 1.000 15.01123 160 ILE B O 1
ATOM 2850 N N . PHE B 1 161 ? -31.62000 -24.21300 0.12400 1.000 11.63462 161 PHE B N 1
ATOM 2851 C CA . PHE B 1 161 ? -32.92400 -24.81800 -0.10900 1.000 14.16002 161 PHE B CA 1
ATOM 2852 C C . PHE B 1 161 ? -32.83100 -25.85900 -1.21900 1.000 14.87083 161 PHE B C 1
ATOM 2853 O O . PHE B 1 161 ? -32.12900 -25.66700 -2.21800 1.000 13.39434 161 PHE B O 1
ATOM 2861 N N . ARG B 1 162 ? -33.53100 -26.97100 -1.02900 1.000 12.36239 162 ARG B N 1
ATOM 2862 C CA . ARG B 1 162 ? -33.73900 -27.92200 -2.11100 1.000 12.60198 162 ARG B CA 1
ATOM 2863 C C . ARG B 1 162 ? -34.48200 -27.22400 -3.23700 1.000 17.44023 162 ARG B C 1
ATOM 2864 O O . ARG B 1 162 ? -35.57000 -26.67900 -3.02500 1.000 22.34878 162 ARG B O 1
ATOM 2872 N N . SER B 1 163 ? -33.88000 -27.19600 -4.41900 1.000 9.95692 163 SER B N 1
ATOM 2873 C CA . SER B 1 163 ? -34.50500 -26.52300 -5.54900 1.000 13.60661 163 SER B CA 1
ATOM 2874 C C . SER B 1 163 ? -33.82900 -27.01200 -6.81400 1.000 16.44646 163 SER B C 1
ATOM 2875 O O . SER B 1 163 ? -32.82800 -27.73000 -6.77000 1.000 18.12196 163 SER B O 1
ATOM 2878 N N . LYS B 1 164 ? -34.34600 -26.55100 -7.95300 1.000 17.03951 164 LYS B N 1
ATOM 2879 C CA . LYS B 1 164 ? -33.77100 -26.94400 -9.23000 1.000 18.37275 164 LYS B CA 1
ATOM 2880 C C . LYS B 1 164 ? -32.39900 -26.32400 -9.48000 1.000 25.31297 164 LYS B C 1
ATOM 2881 O O . LYS B 1 164 ? -31.71200 -26.74500 -10.41800 1.000 30.71301 164 LYS B O 1
ATOM 2887 N N . ASP B 1 165 ? -31.97500 -25.35300 -8.66500 1.000 21.56739 165 ASP B N 1
ATOM 2888 C CA . ASP B 1 165 ? -30.66800 -24.72200 -8.80800 1.000 19.00116 165 ASP B CA 1
ATOM 2889 C C . ASP B 1 165 ? -29.62300 -25.27100 -7.84700 1.000 16.14402 165 ASP B C 1
ATOM 2890 O O . ASP B 1 165 ? -28.47600 -24.81000 -7.86800 1.000 17.12699 165 ASP B O 1
ATOM 2895 N N . TYR B 1 166 ? -29.98600 -26.25300 -7.02100 1.000 16.60498 166 TYR B N 1
ATOM 2896 C CA . TYR B 1 166 ? -29.05300 -26.78800 -6.03300 1.000 17.92033 166 TYR B CA 1
ATOM 2897 C C . TYR B 1 166 ? -27.79600 -27.35000 -6.69900 1.000 20.38161 166 TYR B C 1
ATOM 2898 O O . TYR B 1 166 ? -26.67300 -27.09000 -6.25100 1.000 16.60225 166 TYR B O 1
ATOM 2907 N N . ASN B 1 167 ? -27.96700 -28.13100 -7.76700 1.000 19.54525 167 ASN B N 1
ATOM 2908 C CA . ASN B 1 167 ? -26.81700 -28.76100 -8.41500 1.000 17.20803 167 ASN B CA 1
ATOM 2909 C C . ASN B 1 167 ? -25.86800 -27.72300 -8.99700 1.000 15.35952 167 ASN B C 1
ATOM 2910 O O . ASN B 1 167 ? -24.64400 -27.90100 -8.96000 1.000 20.49929 167 ASN B O 1
ATOM 2915 N N . LYS B 1 168 ? -26.41900 -26.64600 -9.56200 1.000 19.00082 168 LYS B N 1
ATOM 2916 C CA . LYS B 1 168 ? -25.60500 -25.54100 -10.06400 1.000 21.40860 168 LYS B CA 1
ATOM 2917 C C . LYS B 1 168 ? -24.70300 -24.98100 -8.96900 1.000 23.52096 168 LYS B C 1
ATOM 2918 O O . LYS B 1 168 ? -23.49800 -24.78500 -9.16700 1.000 19.55968 168 LYS B O 1
ATOM 2924 N N . LEU B 1 169 ? -25.27400 -24.72000 -7.79500 1.000 18.27392 169 LEU B N 1
ATOM 2925 C CA . LEU B 1 169 ? -24.47300 -24.16800 -6.71300 1.000 12.03079 169 LEU B CA 1
ATOM 2926 C C . LEU B 1 169 ? -23.38500 -25.13700 -6.28200 1.000 14.77516 169 LEU B C 1
ATOM 2927 O O . LEU B 1 169 ? -22.24400 -24.72800 -6.04100 1.000 13.04481 169 LEU B O 1
ATOM 2932 N N . ILE B 1 170 ? -23.72000 -26.42500 -6.16600 1.000 13.88157 170 ILE B N 1
ATOM 2933 C CA . ILE B 1 170 ? -22.73100 -27.41300 -5.74300 1.000 13.11213 170 ILE B CA 1
ATOM 2934 C C . ILE B 1 170 ? -21.55600 -27.43600 -6.71400 1.000 23.31003 170 ILE B C 1
ATOM 2935 O O . ILE B 1 170 ? -20.39100 -27.48900 -6.30100 1.000 17.33471 170 ILE B O 1
ATOM 2940 N N . TRP B 1 171 ? -21.84500 -27.37400 -8.02000 1.000 18.11371 171 TRP B N 1
ATOM 2941 C CA . TRP B 1 171 ? -20.79000 -27.36000 -9.02700 1.000 17.85008 171 TRP B CA 1
ATOM 2942 C C . TRP B 1 171 ? -19.83900 -26.18800 -8.81700 1.000 19.74376 171 TRP B C 1
ATOM 2943 O O . TRP B 1 171 ? -18.61300 -26.35900 -8.82700 1.000 22.03997 171 TRP B O 1
ATOM 2954 N N . VAL B 1 172 ? -20.39100 -24.98600 -8.61900 1.000 18.08894 172 VAL B N 1
ATOM 2955 C CA . VAL B 1 172 ? -19.55800 -23.81200 -8.37400 1.000 16.15754 172 VAL B CA 1
ATOM 2956 C C . VAL B 1 172 ? -18.71700 -24.00900 -7.12000 1.000 20.76155 172 VAL B C 1
ATOM 2957 O O . VAL B 1 172 ? -17.52700 -23.67200 -7.09900 1.000 18.19975 172 VAL B O 1
ATOM 2961 N N . PHE B 1 173 ? -19.31900 -24.56400 -6.05700 1.000 13.29523 173 PHE B N 1
ATOM 2962 C CA . PHE B 1 173 ? -18.58600 -24.82700 -4.82100 1.000 12.63539 173 PHE B CA 1
ATOM 2963 C C . PHE B 1 173 ? -17.38200 -25.72100 -5.08400 1.000 15.13310 173 PHE B C 1
ATOM 2964 O O . PHE B 1 173 ? -16.28100 -25.48400 -4.57100 1.000 14.79193 173 PHE B O 1
ATOM 2972 N N . GLN B 1 174 ? -17.58600 -26.77400 -5.88000 1.000 17.08019 174 GLN B N 1
ATOM 2973 C CA . GLN B 1 174 ? -16.51900 -27.72900 -6.13400 1.000 18.69314 174 GLN B CA 1
ATOM 2974 C C . GLN B 1 174 ? -15.37600 -27.10100 -6.91300 1.000 23.30126 174 GLN B C 1
ATOM 2975 O O . GLN B 1 174 ? -14.25500 -27.61600 -6.86100 1.000 25.36415 174 GLN B O 1
ATOM 2981 N N . GLN B 1 175 ? -15.62500 -25.99500 -7.62500 1.000 19.72267 175 GLN B N 1
ATOM 2982 C CA . GLN B 1 175 ? -14.52700 -25.30800 -8.29500 1.000 26.62981 175 GLN B CA 1
ATOM 2983 C C . GLN B 1 175 ? -13.61900 -24.58500 -7.31000 1.000 25.26179 175 GLN B C 1
ATOM 2984 O O . GLN B 1 175 ? -12.45000 -24.34800 -7.62300 1.000 25.58641 175 GLN B O 1
ATOM 2990 N N . LEU B 1 176 ? -14.11600 -24.26500 -6.11400 1.000 22.77742 176 LEU B N 1
ATOM 2991 C CA . LEU B 1 176 ? -13.41100 -23.38800 -5.18900 1.000 16.65491 176 LEU B CA 1
ATOM 2992 C C . LEU B 1 176 ? -12.97000 -24.05500 -3.89900 1.000 16.73217 176 LEU B C 1
ATOM 2993 O O . LEU B 1 176 ? -12.24100 -23.42900 -3.12200 1.000 18.45430 176 LEU B O 1
ATOM 2998 N N . PHE B 1 177 ? -13.40600 -25.28300 -3.63000 1.000 15.05123 177 PHE B N 1
ATOM 2999 C CA . PHE B 1 177 ? -13.07300 -25.97500 -2.39600 1.000 15.64609 177 PHE B CA 1
ATOM 3000 C C . PHE B 1 177 ? -12.66700 -27.41100 -2.69500 1.000 19.83196 177 PHE B C 1
ATOM 3001 O O . PHE B 1 177 ? -13.14500 -28.02100 -3.65700 1.000 22.44641 177 PHE B O 1
ATOM 3009 N N . GLU B 1 178 ? -11.78200 -27.94700 -1.84600 1.000 21.03525 178 GLU B N 1
ATOM 3010 C CA . GLU B 1 178 ? -11.29500 -29.31100 -2.03900 1.000 27.23112 178 GLU B CA 1
ATOM 3011 C C . GLU B 1 178 ? -12.35600 -30.34900 -1.69500 1.000 26.86273 178 GLU B C 1
ATOM 3012 O O . GLU B 1 178 ? -12.47100 -31.37000 -2.38300 1.000 24.55199 178 GLU B O 1
ATOM 3018 N N . LYS B 1 179 ? -13.12500 -30.11600 -0.63200 1.000 18.89440 179 LYS B N 1
ATOM 3019 C CA . LYS B 1 179 ? -14.18500 -31.01700 -0.19700 1.000 18.23789 179 LYS B CA 1
ATOM 3020 C C . LYS B 1 179 ? -15.48400 -30.23900 -0.11000 1.000 21.92020 179 LYS B C 1
ATOM 3021 O O . LYS B 1 179 ? -15.52300 -29.17800 0.51500 1.000 18.06336 179 LYS B O 1
ATOM 3027 N N . VAL B 1 180 ? -16.54000 -30.78600 -0.70800 1.000 16.93245 180 VAL B N 1
ATOM 3028 C CA . VAL B 1 180 ? -17.88400 -30.21700 -0.67200 1.000 12.86156 180 VAL B CA 1
ATOM 3029 C C . VAL B 1 180 ? -18.86200 -31.33700 -0.34700 1.000 16.88688 180 VAL B C 1
ATOM 3030 O O . VAL B 1 180 ? -18.98800 -32.29500 -1.11900 1.000 15.76549 180 VAL B O 1
ATOM 3034 N N . GLU B 1 181 ? -19.55600 -31.22300 0.78400 1.000 16.92854 181 GLU B N 1
ATOM 3035 C CA . GLU B 1 181 ? -20.43700 -32.29200 1.23800 1.000 18.15770 181 GLU B CA 1
ATOM 3036 C C . GLU B 1 181 ? -21.74000 -31.72100 1.77300 1.000 15.28088 181 GLU B C 1
ATOM 3037 O O . GLU B 1 181 ? -21.73300 -30.75000 2.53800 1.000 14.83082 181 GLU B O 1
ATOM 3043 N N . ALA B 1 182 ? -22.84800 -32.33800 1.36200 1.000 11.32750 182 ALA B N 1
ATOM 3044 C CA . ALA B 1 182 ? -24.16100 -31.99300 1.87200 1.000 10.54989 182 ALA B CA 1
ATOM 3045 C C . ALA B 1 182 ? -24.42600 -32.73600 3.17100 1.000 13.52824 182 ALA B C 1
ATOM 3046 O O . ALA B 1 182 ? -24.00200 -33.88300 3.35300 1.000 11.57960 182 ALA B O 1
ATOM 3048 N N . THR B 1 183 ? -25.11500 -32.07100 4.09000 1.000 9.22737 183 THR B N 1
ATOM 3049 C CA . THR B 1 183 ? -25.39000 -32.66500 5.38700 1.000 7.67052 183 THR B CA 1
ATOM 3050 C C . THR B 1 183 ? -26.70200 -32.09200 5.89100 1.000 8.67386 183 THR B C 1
ATOM 3051 O O . THR B 1 183 ? -27.10900 -30.99700 5.49100 1.000 10.49325 183 THR B O 1
ATOM 3055 N N . LYS B 1 184 ? -27.37200 -32.86000 6.74400 1.000 10.08498 184 LYS B N 1
ATOM 3056 C CA . LYS B 1 184 ? -28.63300 -32.45000 7.35400 1.000 9.18756 184 LYS B CA 1
ATOM 3057 C C . LYS B 1 184 ? -28.60300 -32.93300 8.79700 1.000 14.20687 184 LYS B C 1
ATOM 3058 O O . LYS B 1 184 ? -28.94800 -34.08800 9.09000 1.000 11.45093 184 LYS B O 1
ATOM 3064 N N . PRO B 1 185 ? -28.18400 -32.07500 9.72600 1.000 10.12398 185 PRO B N 1
ATOM 3065 C CA . PRO B 1 185 ? -27.97500 -32.51800 11.11100 1.000 9.91338 185 PRO B CA 1
ATOM 3066 C C . PRO B 1 185 ? -29.29600 -32.84500 11.78800 1.000 10.00193 185 PRO B C 1
ATOM 3067 O O . PRO B 1 185 ? -30.38300 -32.50400 11.27800 1.000 11.20122 185 PRO B O 1
ATOM 3071 N N . PRO B 1 186 ? -29.24900 -33.54300 12.93000 1.000 14.20734 186 PRO B N 1
ATOM 3072 C CA . PRO B 1 186 ? -30.49700 -33.89400 13.63200 1.000 15.94214 186 PRO B CA 1
ATOM 3073 C C . PRO B 1 186 ? -31.43500 -32.72600 13.88500 1.000 12.21387 186 PRO B C 1
ATOM 3074 O O . PRO B 1 186 ? -32.65800 -32.89800 13.80000 1.000 15.04295 186 PRO B O 1
ATOM 3078 N N . ALA B 1 187 ? -30.90300 -31.54700 14.19000 1.000 16.21896 187 ALA B N 1
ATOM 3079 C CA . ALA B 1 187 ? -31.77000 -30.40100 14.42800 1.000 12.90669 187 ALA B CA 1
ATOM 3080 C C . ALA B 1 187 ? -32.40500 -29.87000 13.15000 1.000 12.08239 187 ALA B C 1
ATOM 3081 O O . ALA B 1 187 ? -33.18200 -28.90500 13.20700 1.000 15.95330 187 ALA B O 1
ATOM 3083 N N . SER B 1 188 ? -32.08000 -30.46500 12.00500 1.000 9.89673 188 SER B N 1
ATOM 3084 C CA . SER B 1 188 ? -32.68000 -30.11500 10.72600 1.000 13.14381 188 SER B CA 1
ATOM 3085 C C . SER B 1 188 ? -33.64200 -31.18400 10.21600 1.000 14.37521 188 SER B C 1
ATOM 3086 O O . SER B 1 188 ? -34.35900 -30.93300 9.24500 1.000 12.67424 188 SER B O 1
ATOM 3089 N N . ARG B 1 189 ? -33.69600 -32.34700 10.87100 1.000 16.99772 189 ARG B N 1
ATOM 3090 C CA . ARG B 1 189 ? -34.45400 -33.53500 10.47100 1.000 16.30698 189 ARG B CA 1
ATOM 3091 C C . ARG B 1 189 ? -35.85000 -33.24000 9.94100 1.000 21.34772 189 ARG B C 1
ATOM 3092 O O . ARG B 1 189 ? -36.27400 -33.82100 8.93500 1.000 22.30831 189 ARG B O 1
ATOM 3100 N N . ASN B 1 190 ? -36.57000 -32.33400 10.59800 1.000 18.97242 190 ASN B N 1
ATOM 3101 C CA . ASN B 1 190 ? -37.96800 -32.08700 10.27300 1.000 19.70407 190 ASN B CA 1
ATOM 3102 C C . ASN B 1 190 ? -38.18300 -30.77400 9.52200 1.000 22.60546 190 ASN B C 1
ATOM 3103 O O . ASN B 1 190 ? -39.32800 -30.32400 9.40300 1.000 23.08790 190 ASN B O 1
ATOM 3108 N N . VAL B 1 191 ? -37.12000 -30.15500 9.00900 1.000 16.69804 191 VAL B N 1
ATOM 3109 C CA . VAL B 1 191 ? -37.20600 -28.91000 8.24700 1.000 15.34057 191 VAL B CA 1
ATOM 3110 C C . VAL B 1 191 ? -37.07500 -29.27100 6.76900 1.000 16.65909 191 VAL B C 1
ATOM 3111 O O . VAL B 1 191 ? -35.97100 -29.45400 6.25900 1.000 19.16068 191 VAL B O 1
ATOM 3115 N N . SER B 1 192 ? -38.20400 -29.36900 6.06000 1.000 20.63344 192 SER B N 1
ATOM 3116 C CA . SER B 1 192 ? -38.18600 -29.99300 4.73700 1.000 23.63586 192 SER B CA 1
ATOM 3117 C C . SER B 1 192 ? -37.45200 -29.15200 3.69500 1.000 17.49102 192 SER B C 1
ATOM 3118 O O . SER B 1 192 ? -36.94300 -29.69400 2.71000 1.000 21.09265 192 SER B O 1
ATOM 3121 N N . ALA B 1 193 ? -37.37200 -27.84000 3.88300 1.000 20.22213 193 ALA B N 1
ATOM 3122 C CA . ALA B 1 193 ? -36.84300 -27.01400 2.80600 1.000 21.04417 193 ALA B CA 1
ATOM 3123 C C . ALA B 1 193 ? -35.33100 -27.13600 2.65000 1.000 21.17409 193 ALA B C 1
ATOM 3124 O O . ALA B 1 193 ? -34.80900 -26.87400 1.56200 1.000 22.81459 193 ALA B O 1
ATOM 3126 N N . GLU B 1 194 ? -34.61200 -27.53500 3.69200 1.000 18.43266 194 GLU B N 1
ATOM 3127 C CA . GLU B 1 194 ? -33.22000 -27.14000 3.80300 1.000 15.61714 194 GLU B CA 1
ATOM 3128 C C . GLU B 1 194 ? -32.24500 -28.31100 3.85800 1.000 12.98676 194 GLU B C 1
ATOM 3129 O O . GLU B 1 194 ? -32.55300 -29.40800 4.34100 1.000 16.06517 194 GLU B O 1
ATOM 3135 N N . ILE B 1 195 ? -31.05400 -28.02900 3.33300 1.000 12.64648 195 ILE B N 1
ATOM 3136 C CA . ILE B 1 195 ? -29.85200 -28.84500 3.40800 1.000 9.25914 195 ILE B CA 1
ATOM 3137 C C . ILE B 1 195 ? -28.74500 -27.89000 3.83100 1.000 7.02241 195 ILE B C 1
ATOM 3138 O O . ILE B 1 195 ? -28.85700 -26.67400 3.68300 1.000 7.72108 195 ILE B O 1
ATOM 3143 N N . PHE B 1 196 ? -27.66200 -28.43600 4.37200 1.000 9.35098 196 PHE B N 1
ATOM 3144 C CA . PHE B 1 196 ? -26.48300 -27.62900 4.64100 1.000 7.62556 196 PHE B CA 1
ATOM 3145 C C . PHE B 1 196 ? -25.32200 -28.19600 3.85000 1.000 12.61488 196 PHE B C 1
ATOM 3146 O O . PHE B 1 196 ? -25.23200 -29.40900 3.64400 1.000 12.68881 196 PHE B O 1
ATOM 3154 N N . VAL B 1 197 ? -24.45900 -27.31800 3.36100 1.000 7.39046 197 VAL B N 1
ATOM 3155 C CA . VAL B 1 197 ? -23.30300 -27.74700 2.58900 1.000 9.95939 197 VAL B CA 1
ATOM 3156 C C . VAL B 1 197 ? -22.06400 -27.24900 3.32200 1.000 11.77047 197 VAL B C 1
ATOM 3157 O O . VAL B 1 197 ? -21.94400 -26.05200 3.62800 1.000 9.92178 197 VAL B O 1
ATOM 3161 N N . VAL B 1 198 ? -21.18200 -28.18300 3.66800 1.000 10.80224 198 VAL B N 1
ATOM 3162 C CA . VAL B 1 198 ? -19.91200 -27.87400 4.31600 1.000 9.12543 198 VAL B CA 1
ATOM 3163 C C . VAL B 1 198 ? -18.84900 -27.90200 3.24500 1.000 9.12829 198 VAL B C 1
ATOM 3164 O O . VAL B 1 198 ? -18.65400 -28.93600 2.58300 1.000 11.75111 198 VAL B O 1
ATOM 3168 N N . CYS B 1 199 ? -18.19500 -26.76600 3.03800 1.000 10.41319 199 CYS B N 1
ATOM 3169 C CA . CYS B 1 199 ? -17.15200 -26.64800 2.02600 1.000 11.37240 199 CYS B CA 1
ATOM 3170 C C . CYS B 1 199 ? -15.82700 -26.49500 2.76300 1.000 14.62420 199 CYS B C 1
ATOM 3171 O O . CYS B 1 199 ? -15.67700 -25.58100 3.57500 1.000 10.91852 199 CYS B O 1
ATOM 3174 N N . LYS B 1 200 ? -14.87700 -27.38900 2.49400 1.000 15.46458 200 LYS B N 1
ATOM 3175 C CA . LYS B 1 200 ? -13.59800 -27.41600 3.19400 1.000 14.86184 200 LYS B CA 1
ATOM 3176 C C . LYS B 1 200 ? -12.45700 -27.25900 2.20000 1.000 17.07223 200 LYS B C 1
ATOM 3177 O O . LYS B 1 200 ? -12.56700 -27.66200 1.03900 1.000 16.96524 200 LYS B O 1
ATOM 3183 N N . GLY B 1 201 ? -11.35600 -26.66200 2.66700 1.000 13.34601 201 GLY B N 1
ATOM 3184 C CA . GLY B 1 201 ? -10.19400 -26.45300 1.82100 1.000 22.83597 201 GLY B CA 1
ATOM 3185 C C . GLY B 1 201 ? -10.38000 -25.43500 0.71000 1.000 22.18522 201 GLY B C 1
ATOM 3186 O O . GLY B 1 201 ? -10.22700 -25.76500 -0.47300 1.000 16.95708 201 GLY B O 1
ATOM 3187 N N . PHE B 1 202 ? -10.70900 -24.19200 1.06900 1.000 14.02942 202 PHE B N 1
ATOM 3188 C CA . PHE B 1 202 ? -10.77500 -23.12100 0.08000 1.000 17.66002 202 PHE B CA 1
ATOM 3189 C C . PHE B 1 202 ? -9.49800 -23.07300 -0.75300 1.000 18.29660 202 PHE B C 1
ATOM 3190 O O . PHE B 1 202 ? -8.39200 -22.98300 -0.21300 1.000 20.67849 202 PHE B O 1
ATOM 3198 N N . LYS B 1 203 ? -9.65600 -23.12700 -2.07600 1.000 19.29784 203 LYS B N 1
ATOM 3199 C CA . LYS B 1 203 ? -8.49500 -23.20200 -2.96100 1.000 25.94646 203 LYS B CA 1
ATOM 3200 C C . LYS B 1 203 ? -7.74900 -21.87700 -3.03400 1.000 29.77911 203 LYS B C 1
ATOM 3201 O O . LYS B 1 203 ? -6.53700 -21.86300 -3.27400 1.000 37.04673 203 LYS B O 1
ATOM 3207 N N . ALA B 1 204 ? -8.45000 -20.76700 -2.82300 1.000 23.94436 204 ALA B N 1
ATOM 3208 C CA . ALA B 1 204 ? -7.88500 -19.42800 -2.90900 1.000 31.64423 204 ALA B CA 1
ATOM 3209 C C . ALA B 1 204 ? -7.12400 -19.20300 -4.22600 1.000 34.91807 204 ALA B C 1
ATOM 3210 O O . ALA B 1 204 ? -5.92700 -18.96800 -4.22200 1.000 36.43885 204 ALA B O 1
ATOM 3212 N N . PRO B 1 205 ? -7.82600 -19.26600 -5.36200 1.000 33.27123 205 PRO B N 1
ATOM 3213 C CA . PRO B 1 205 ? -7.12500 -19.13600 -6.64600 1.000 41.90586 205 PRO B CA 1
ATOM 3214 C C . PRO B 1 205 ? -6.72000 -17.69400 -6.90200 1.000 41.42222 205 PRO B C 1
ATOM 3215 O O . PRO B 1 205 ? -7.45100 -16.75800 -6.56600 1.000 33.86514 205 PRO B O 1
ATOM 3219 N N . LYS B 1 206 ? -5.54000 -17.52000 -7.50600 1.000 43.24675 206 LYS B N 1
ATOM 3220 C CA . LYS B 1 206 ? -5.10500 -16.17700 -7.87800 1.000 44.35937 206 LYS B CA 1
ATOM 3221 C C . LYS B 1 206 ? -5.98400 -15.59100 -8.97400 1.000 45.64629 206 LYS B C 1
ATOM 3222 O O . LYS B 1 206 ? -6.31100 -14.39900 -8.94100 1.000 58.33115 206 LYS B O 1
ATOM 3228 N N . ARG B 1 207 ? -6.37300 -16.40200 -9.95500 1.000 42.50383 207 ARG B N 1
ATOM 3229 C CA . ARG B 1 207 ? -7.20200 -15.94000 -11.06600 1.000 47.75816 207 ARG B CA 1
ATOM 3230 C C . ARG B 1 207 ? -8.61400 -16.48800 -10.87800 1.000 50.58567 207 ARG B C 1
ATOM 3231 O O . ARG B 1 207 ? -9.00500 -17.49400 -11.47200 1.000 55.60213 207 ARG B O 1
ATOM 3239 N N . LEU B 1 208 ? -9.37800 -15.80900 -10.03000 1.000 51.96113 208 LEU B N 1
ATOM 3240 C CA . LEU B 1 208 ? -10.78700 -16.12500 -9.85700 1.000 51.87513 208 LEU B CA 1
ATOM 3241 C C . LEU B 1 208 ? -11.58200 -15.74400 -11.09900 1.000 52.84871 208 LEU B C 1
ATOM 3242 O O . LEU B 1 208 ? -11.38200 -14.67800 -11.68800 1.000 48.03480 208 LEU B O 1
ATOM 3247 N N . ASP B 1 209 ? -12.48900 -16.61600 -11.48400 1.000 50.80146 209 ASP B N 1
ATOM 3248 C CA . ASP B 1 209 ? -13.38200 -16.32500 -12.59300 1.000 50.29046 209 ASP B CA 1
ATOM 3249 C C . ASP B 1 209 ? -14.59800 -15.54900 -12.09000 1.000 55.08627 209 ASP B C 1
ATOM 3250 O O . ASP B 1 209 ? -15.26100 -15.99300 -11.14500 1.000 49.03193 209 ASP B O 1
ATOM 3255 N N . PRO B 1 210 ? -14.91500 -14.39400 -12.68200 1.000 50.86889 210 PRO B N 1
ATOM 3256 C CA . PRO B 1 210 ? -16.02800 -13.58200 -12.15900 1.000 49.20381 210 PRO B CA 1
ATOM 3257 C C . PRO B 1 210 ? -17.40800 -14.14300 -12.46700 1.000 50.35768 210 PRO B C 1
ATOM 3258 O O . PRO B 1 210 ? -18.37000 -13.77200 -11.78100 1.000 50.29730 210 PRO B O 1
ATOM 3262 N N . ARG B 1 211 ? -17.53900 -15.01600 -13.46800 1.000 53.06730 211 ARG B N 1
ATOM 3263 C CA . ARG B 1 211 ? -18.83600 -15.59000 -13.81400 1.000 52.73052 211 ARG B CA 1
ATOM 3264 C C . ARG B 1 211 ? -19.25700 -16.68500 -12.83300 1.000 42.64872 211 ARG B C 1
ATOM 3265 O O . ARG B 1 211 ? -20.45800 -16.92600 -12.66700 1.000 43.64994 211 ARG B O 1
ATOM 3273 N N . LEU B 1 212 ? -18.29100 -17.36000 -12.19000 1.000 44.59637 212 LEU B N 1
ATOM 3274 C CA . LEU B 1 212 ? -18.61000 -18.33400 -11.14200 1.000 38.57810 212 LEU B CA 1
ATOM 3275 C C . LEU B 1 212 ? -19.39800 -17.71700 -9.99700 1.000 36.95748 212 LEU B C 1
ATOM 3276 O O . LEU B 1 212 ? -20.15400 -18.41800 -9.31700 1.000 42.52713 212 LEU B O 1
ATOM 3281 N N . LEU B 1 213 ? -19.21800 -16.42600 -9.74700 1.000 31.00315 213 LEU B N 1
ATOM 3282 C CA . LEU B 1 213 ? -20.00500 -15.71600 -8.75500 1.000 27.91678 213 LEU B CA 1
ATOM 3283 C C . LEU B 1 213 ? -21.05300 -14.81300 -9.38400 1.000 27.41361 213 LEU B C 1
ATOM 3284 O O . LEU B 1 213 ? -21.73600 -14.08100 -8.66000 1.000 34.80346 213 LEU B O 1
ATOM 3289 N N . ASP B 1 214 ? -21.19100 -14.84400 -10.71000 1.000 40.56140 214 ASP B N 1
ATOM 3290 C CA . ASP B 1 214 ? -22.16900 -14.02500 -11.41200 1.000 36.19840 214 ASP B CA 1
ATOM 3291 C C . ASP B 1 214 ? -23.49700 -14.76400 -11.47300 1.000 37.51731 214 ASP B C 1
ATOM 3292 O O . ASP B 1 214 ? -23.55000 -15.86900 -12.02800 1.000 37.64203 214 ASP B O 1
ATOM 3297 N N . PRO B 1 215 ? -24.57700 -14.20600 -10.92500 1.000 34.98886 215 PRO B N 1
ATOM 3298 C CA . PRO B 1 215 ? -25.87500 -14.90100 -10.98900 1.000 34.60100 215 PRO B CA 1
ATOM 3299 C C . PRO B 1 215 ? -26.33300 -15.20600 -12.40700 1.000 46.13180 215 PRO B C 1
ATOM 3300 O O . PRO B 1 215 ? -27.08500 -16.16800 -12.61100 1.000 38.82780 215 PRO B O 1
ATOM 3304 N N . LYS B 1 216 ? -25.89600 -14.42200 -13.39500 1.000 48.51947 216 LYS B N 1
ATOM 3305 C CA . LYS B 1 216 ? -26.34800 -14.64000 -14.76500 1.000 41.89304 216 LYS B CA 1
ATOM 3306 C C . LYS B 1 216 ? -25.81600 -15.95700 -15.32500 1.000 39.65972 216 LYS B C 1
ATOM 3307 O O . LYS B 1 216 ? -26.54000 -16.67300 -16.02600 1.000 42.34912 216 LYS B O 1
ATOM 3313 N N . GLU B 1 217 ? -24.55100 -16.28900 -15.04400 1.000 34.73151 217 GLU B N 1
ATOM 3314 C CA . GLU B 1 217 ? -24.04000 -17.61900 -15.37900 1.000 48.14709 217 GLU B CA 1
ATOM 3315 C C . GLU B 1 217 ? -24.69600 -18.69200 -14.54000 1.000 43.76380 217 GLU B C 1
ATOM 3316 O O . GLU B 1 217 ? -25.30200 -19.63300 -15.06800 1.000 46.04211 217 GLU B O 1
ATOM 3322 N N . VAL B 1 218 ? -24.54400 -18.57800 -13.22200 1.000 30.27894 218 VAL B N 1
ATOM 3323 C CA . VAL B 1 218 ? -24.84300 -19.69000 -12.33200 1.000 30.96244 218 VAL B CA 1
ATOM 3324 C C . VAL B 1 218 ? -26.28800 -20.13200 -12.49900 1.000 28.16438 218 VAL B C 1
ATOM 3325 O O . VAL B 1 218 ? -26.59200 -21.33100 -12.48500 1.000 31.75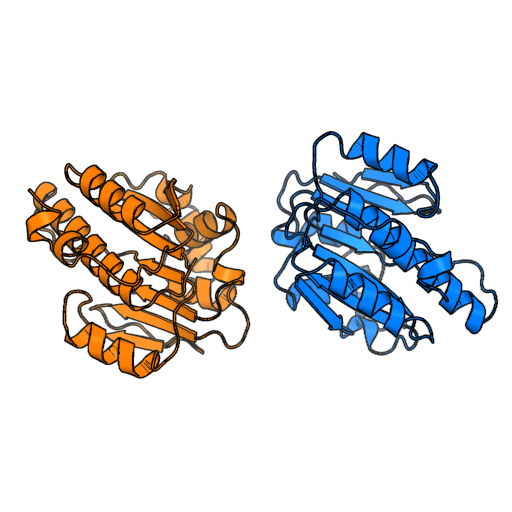696 218 VAL B O 1
ATOM 3329 N N . PHE B 1 219 ? -27.19200 -19.17900 -12.69500 1.000 28.90019 219 PHE B N 1
ATOM 3330 C CA . PHE B 1 219 ? -28.62000 -19.44400 -12.70700 1.000 32.33344 219 PHE B CA 1
ATOM 3331 C C . PHE B 1 219 ? -29.14300 -19.35200 -14.13100 1.000 41.23540 219 PHE B C 1
ATOM 3332 O O . PHE B 1 219 ? -28.83600 -18.39600 -14.84800 1.000 39.56885 219 PHE B O 1
ATOM 3340 N N . GLU B 1 220 ? -29.94200 -20.34600 -14.52100 1.000 37.87573 220 GLU B N 1
ATOM 3341 C CA . GLU B 1 220 ? -30.40900 -20.54900 -15.90100 1.000 61.33804 220 GLU B CA 1
ATOM 3342 C C . GLU B 1 220 ? -29.48400 -19.96200 -16.97100 1.000 53.07814 220 GLU B C 1
ATOM 3343 O O . GLU B 1 220 ? -29.66500 -20.20300 -18.16400 1.000 57.51172 220 GLU B O 1
#

Sequence (418 aa):
RLDRYYYLAKEKGYRARSSFKIIQINEKYGHFLEKSKVVIDLCAAPGSWCQVASKLCPVNSLIIGVDIVPMKPMPNVITFQSDITTEDCRSKLRGYMKTWKADTVLHDGAPNVGLGWVQDAFTQSQLTLQALKLAVENLVVNGTFVTKIFRSKDYNKLIWVFQQLFEKVEATKPPASRNVSAEIFVVCKGFKAPKRLDPRLLDPKEVFERLDRYYYLAKEKGYRARSSFKIIQINEKYGHFLEKSKVVIDLCAAPGSWCQVASKLCPVNSLIIGVDIVPMKPMPNVITFQSDITTEDCRSKLRGYMKTWKADTVLHDGAPNVGLGWVQDAFTQSQLTLQALKLAVENLVVNGTFVTKIFRSKDYNKLIWVFQQLFEKVEATKPPASRNVSAEIFVVCKGFKAPKRLDPRLLDPKEVFE

Nearest PDB structures (foldseek):
  7r7o-assembly2_B  TM=1.003E+00  e=2.283E-46  Saccharomyces cerevisiae
  7nac-assembly1_w  TM=9.867E-01  e=4.698E-42  Saccharomyces cerevisiae BY4741
  7naf-assembly1_w  TM=9.868E-01  e=7.401E-42  Saccharomyces cerevisiae BY4741
  6em5-assembly1_w  TM=9.695E-01  e=1.576E-36  Saccharomyces cerevisiae S288C
  8i9v-assembly1_CS  TM=9.771E-01  e=1.302E-34  Thermochaetoides thermophila DSM 1495

GO terms:
  GO:0005634 nucleus (C, IDA)
  GO:0005730 nucleolus (C, IDA)
  GO:0030687 preribosome, large subunit precursor (C, IDA)
  GO:0031167 rRNA methylation (P, IDA)
  GO:0008650 rRNA (uridine-2'-O-ribose)-methyltransferase activity (F, IGI)
  GO:0031167 rRNA methylation (P, IGI)
  GO:0016435 rRNA (guanine) methyltransferase activity (F, IMP)
  GO:0031167 rRNA methylation (P, IMP)
  GO:0000463 maturation of LSU-rRNA from tricistronic rRNA transcript (SSU-rRNA, 5.8S rRNA, LSU-rRNA) (P, IMP)
  GO:0000466 maturation of 5.8S rRNA from tricistronic rRNA transcript (SSU-rRNA, 5.8S rRNA, LSU-rRNA) (P, IMP)
  GO:0005515 protein binding (F, IPI)